Protein AF-A0A149VAK7-F1 (afdb_monomer)

pLDDT: mean 86.39, std 13.58, range [47.31, 98.69]

Organism: NCBI:txid178900

Nearest PDB structures (foldseek):
  6x1l-assembly1_A-2  TM=8.586E-01  e=6.760E-20  Klebsiella pneumoniae subsp. pneumoniae NTUH-K2044
  5ax7-assembly1_A  TM=7.175E-01  e=2.237E-10  Schizosaccharomyces pombe 972h-
  5ax7-assembly1_B  TM=7.215E-01  e=1.277E-09  Schizosaccharomyces pomb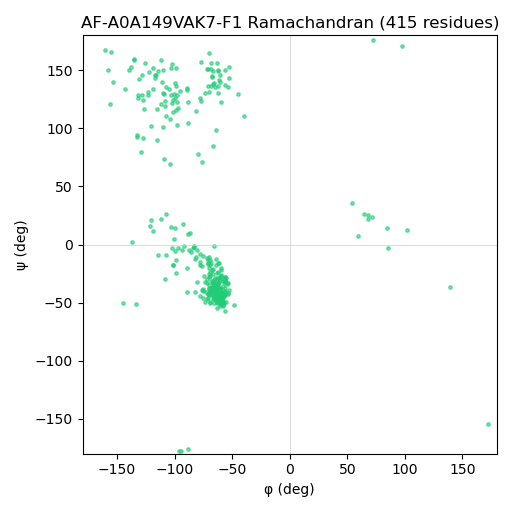e 972h-

InterPro domains:
  IPR007345 Polysaccharide pyruvyl transferase [PF04230] (42-247)

Mean predicted aligned error: 14.19 Å

Sequence (417 aa):
MDENYKNIRRAVRAEIRENSSLIESLKRFADNDAVFYPGYGNLGDGLIALGTLDLFADLGWDPKRIQGRHKEAFSGYTHIVMGGSGGWVKGMWETYLEQTIAFLQNGGQLLILPTSFSGFGSEFVPYADQVTIFCREQRSYDELLRQGMPESQIFVCPDMAFYTKEEHFSDLEIDGQYPVLQIFRLDEEGGRKTPPRDSVDLPLLFNDIQWSTVEQCVKPLRAVAGLMSQFECVETDRLHMAALAALIGRTVKLEPSSYFKIKAIFDYTLHRFPTVTFEDRTSDYTLAEQGGRAEVQLLRDTVKRINLDRQAEWEQRTTVLRQNDALLSRLEKLQSKLTEISEEKKKAVKKQTDFTNHINHLEREISRKDREFDQVRQELEKIQSSRLHRVGEKYYSIFRLPVFGFVLRMVRKVVVR

Foldseek 3Di:
DDCQLVVLLVVLLVQQLVVCLNLVVVVVLQVQLEAEELDFWFLLSLLLLQLVVLSCVVVVHDHHYQDDLDLCSLPPDQEYEYTEEQAAAPLFHCSCVNSVLVCLVVNHAYEYPAYAHYPDQLSCQVSLVRAAYEHQFDVRQVVNVVSPRDPSRYYYGHRSSSSHDCVLCVVLLDAAPAAEAEAFDPDQQTLDPDPDPRYHPLRVVGTRDRSRDNVSSSVSLNVLSNVLSNYQEYEYQDQSSLSSCSSSPHQYEYEGTLDCVNVRSCVVRVVSRVSYDYDDDDRPDDPVVNVVSSVVSSVVVVVVVVVVVVVVVVVVVVVVVVVVVVVVVVVVVVVVVVVVVVVVVVVVVVVVVVVVVVVVVVVVVVVVVVVVVVVVVVVVVVVCPDPVVVVVVVVVVLLVPPPRVVVVVVVVVVPPD

Structure (mmCIF, N/CA/C/O backbone):
data_AF-A0A149VAK7-F1
#
_entry.id   AF-A0A149VAK7-F1
#
loop_
_atom_site.group_PDB
_atom_site.id
_atom_site.type_symbol
_atom_site.label_atom_id
_atom_site.label_alt_id
_atom_site.label_comp_id
_atom_site.label_asym_id
_atom_site.label_entity_id
_atom_site.label_seq_id
_atom_site.pdbx_PDB_ins_code
_atom_site.Cartn_x
_atom_site.Cartn_y
_atom_site.Cartn_z
_atom_site.occupancy
_atom_site.B_iso_or_equiv
_atom_site.auth_seq_id
_atom_site.auth_comp_id
_atom_site.auth_asym_id
_atom_site.auth_atom_id
_atom_site.pdbx_PDB_model_num
ATOM 1 N N . MET A 1 1 ? 3.447 0.438 -30.986 1.00 56.28 1 MET A N 1
ATOM 2 C CA . MET A 1 1 ? 3.837 0.050 -29.612 1.00 56.28 1 MET A CA 1
ATOM 3 C C . MET A 1 1 ? 4.342 -1.384 -29.598 1.00 56.28 1 MET A C 1
ATOM 5 O O . MET A 1 1 ? 3.817 -2.204 -30.338 1.00 56.28 1 MET A O 1
ATOM 9 N N . ASP A 1 2 ? 5.401 -1.642 -28.835 1.00 62.75 2 ASP A N 1
ATOM 10 C CA . ASP A 1 2 ? 6.165 -2.897 -28.815 1.00 62.75 2 ASP A CA 1
ATOM 11 C C . ASP A 1 2 ? 5.422 -4.006 -28.036 1.00 62.75 2 ASP A C 1
ATOM 13 O O . ASP A 1 2 ? 5.114 -3.825 -26.864 1.00 62.75 2 ASP A O 1
ATOM 17 N N . GLU A 1 3 ? 5.139 -5.167 -28.639 1.00 77.25 3 GLU A N 1
ATOM 18 C CA . GLU A 1 3 ? 4.525 -6.314 -27.930 1.00 77.25 3 GLU A CA 1
ATOM 19 C C . GLU A 1 3 ? 5.396 -6.844 -26.775 1.00 77.25 3 GLU A C 1
ATOM 21 O O . GLU A 1 3 ? 4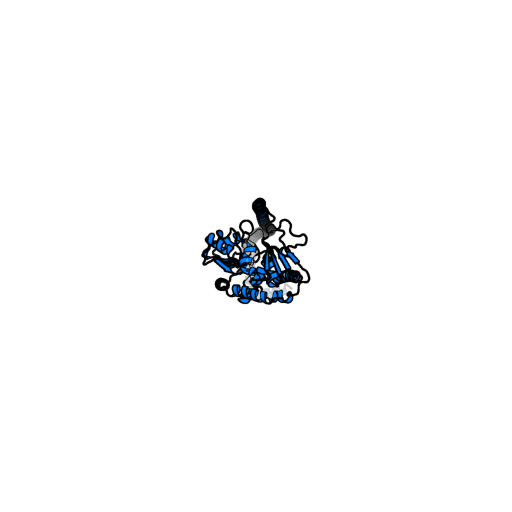.921 -7.557 -25.887 1.00 77.25 3 GLU A O 1
ATOM 26 N N . ASN A 1 4 ? 6.678 -6.474 -26.742 1.00 82.81 4 ASN A N 1
ATOM 27 C CA . ASN A 1 4 ? 7.613 -6.931 -25.727 1.00 82.81 4 ASN A CA 1
ATOM 28 C C . ASN A 1 4 ? 7.209 -6.497 -24.303 1.00 82.81 4 ASN A C 1
ATOM 30 O O . ASN A 1 4 ? 7.169 -7.338 -23.402 1.00 82.81 4 ASN A O 1
ATOM 34 N N . TYR A 1 5 ? 6.813 -5.231 -24.080 1.00 86.50 5 TYR A N 1
ATOM 35 C CA . TYR A 1 5 ? 6.438 -4.781 -22.725 1.00 86.50 5 TYR A CA 1
ATOM 36 C C . TYR A 1 5 ? 5.164 -5.468 -22.215 1.00 86.50 5 TYR A C 1
ATOM 38 O O . TYR A 1 5 ? 5.065 -5.750 -21.020 1.00 86.50 5 TYR A O 1
ATOM 46 N N . LYS A 1 6 ? 4.208 -5.790 -23.100 1.00 90.12 6 LYS A N 1
ATOM 47 C CA . LYS A 1 6 ? 2.985 -6.523 -22.734 1.00 90.12 6 LYS A CA 1
ATOM 48 C C . LYS A 1 6 ? 3.312 -7.934 -22.267 1.00 90.12 6 LYS A C 1
ATOM 50 O O . LYS A 1 6 ? 2.792 -8.381 -21.247 1.00 90.12 6 LYS A O 1
ATOM 55 N N . ASN A 1 7 ? 4.224 -8.616 -22.957 1.00 93.19 7 ASN A N 1
ATOM 56 C CA . ASN A 1 7 ? 4.689 -9.938 -22.538 1.00 93.19 7 ASN A CA 1
ATOM 57 C C . ASN A 1 7 ? 5.371 -9.890 -21.164 1.00 93.19 7 ASN A C 1
ATOM 59 O O . ASN A 1 7 ? 5.085 -10.731 -20.313 1.00 93.19 7 ASN A O 1
ATOM 63 N N . ILE A 1 8 ? 6.204 -8.877 -20.909 1.00 94.56 8 ILE A N 1
ATOM 64 C CA . ILE A 1 8 ? 6.855 -8.686 -19.604 1.00 94.56 8 ILE A CA 1
ATOM 65 C C . ILE A 1 8 ? 5.830 -8.368 -18.515 1.00 94.56 8 ILE A C 1
ATOM 67 O O . ILE A 1 8 ? 5.869 -8.983 -17.452 1.00 94.56 8 ILE A O 1
ATOM 71 N N . ARG A 1 9 ? 4.868 -7.478 -18.786 1.00 94.75 9 ARG A N 1
ATOM 72 C CA . ARG A 1 9 ? 3.759 -7.173 -17.873 1.00 94.75 9 ARG A CA 1
ATOM 73 C C . ARG A 1 9 ? 2.994 -8.440 -17.491 1.00 94.75 9 ARG A C 1
ATOM 75 O O . ARG A 1 9 ? 2.803 -8.694 -16.304 1.00 94.75 9 ARG A O 1
ATOM 82 N N . ARG A 1 10 ? 2.599 -9.258 -18.473 1.00 95.75 10 ARG A N 1
ATOM 83 C CA . ARG A 1 10 ? 1.914 -10.539 -18.229 1.00 95.75 10 ARG A CA 1
ATOM 84 C C . ARG A 1 10 ? 2.782 -11.502 -17.423 1.00 95.75 10 ARG A C 1
ATOM 86 O O . ARG A 1 10 ? 2.260 -12.142 -16.519 1.00 95.75 10 ARG A O 1
ATOM 93 N N . ALA A 1 11 ? 4.085 -11.569 -17.698 1.00 96.94 11 ALA A N 1
ATOM 94 C CA . ALA A 1 11 ? 5.013 -12.430 -16.968 1.00 96.94 11 ALA A CA 1
ATOM 95 C C . ALA A 1 11 ? 5.177 -12.011 -15.497 1.00 96.94 11 ALA A C 1
ATOM 97 O O . ALA A 1 11 ? 5.071 -12.857 -14.617 1.00 96.94 11 ALA A O 1
ATOM 98 N N . VAL A 1 12 ? 5.379 -10.718 -15.208 1.00 97.06 12 VAL A N 1
ATOM 99 C CA . VAL A 1 12 ? 5.471 -10.209 -13.821 1.00 97.06 12 VAL A CA 1
ATOM 100 C C . VAL A 1 12 ? 4.149 -10.424 -13.083 1.00 97.06 12 VAL A C 1
ATOM 102 O O . VAL A 1 12 ? 4.125 -10.829 -11.923 1.00 97.06 12 VAL A O 1
ATOM 105 N N . ARG A 1 13 ? 3.022 -10.202 -13.761 1.00 97.19 13 ARG A N 1
ATOM 106 C CA . ARG A 1 13 ? 1.702 -10.454 -13.187 1.00 97.19 13 ARG A CA 1
ATOM 107 C C . ARG A 1 13 ? 1.472 -11.940 -12.887 1.00 97.19 13 ARG A C 1
ATOM 109 O O . ARG A 1 13 ? 0.905 -12.262 -11.843 1.00 97.19 13 ARG A O 1
ATOM 116 N N . ALA A 1 14 ? 1.887 -12.830 -13.788 1.00 97.56 14 ALA A N 1
ATOM 117 C CA . ALA A 1 14 ? 1.828 -14.274 -13.582 1.00 97.56 14 ALA A CA 1
ATOM 118 C C . ALA A 1 14 ? 2.705 -14.695 -12.398 1.00 97.56 14 ALA A C 1
ATOM 120 O O . ALA A 1 14 ? 2.234 -15.430 -11.544 1.00 97.56 14 ALA A O 1
ATOM 121 N N . GLU A 1 15 ? 3.910 -14.137 -12.267 1.00 97.62 15 GLU A N 1
ATOM 122 C CA . GLU A 1 15 ? 4.807 -14.388 -11.132 1.00 97.62 15 GLU A CA 1
ATOM 123 C C . GLU A 1 15 ? 4.157 -14.049 -9.781 1.00 97.62 15 GLU A C 1
ATOM 125 O O . GLU A 1 15 ? 4.228 -14.844 -8.848 1.00 97.62 15 GLU A O 1
ATOM 130 N N . ILE A 1 16 ? 3.448 -12.918 -9.682 1.00 98.19 16 ILE A N 1
ATOM 131 C CA . ILE A 1 16 ? 2.665 -12.585 -8.479 1.00 98.19 16 ILE A CA 1
ATOM 132 C C . ILE A 1 16 ? 1.509 -13.583 -8.288 1.00 98.19 16 ILE A C 1
ATOM 134 O O . ILE A 1 16 ? 1.261 -14.037 -7.171 1.00 98.19 16 ILE A O 1
ATOM 138 N N . ARG A 1 17 ? 0.783 -13.937 -9.362 1.00 97.44 17 ARG A N 1
ATOM 139 C CA . ARG A 1 17 ? -0.368 -14.860 -9.296 1.00 97.44 17 ARG A CA 1
ATOM 140 C C . ARG A 1 17 ? 0.031 -16.283 -8.903 1.00 97.44 17 ARG A C 1
ATOM 142 O O . ARG A 1 17 ? -0.765 -16.983 -8.286 1.00 97.44 17 ARG A O 1
ATOM 149 N N . GLU A 1 18 ? 1.211 -16.718 -9.310 1.00 96.69 18 GLU A N 1
ATOM 150 C CA . GLU A 1 18 ? 1.716 -18.080 -9.140 1.00 96.69 18 GLU A CA 1
ATOM 151 C C . GLU A 1 18 ? 2.619 -18.213 -7.906 1.00 96.69 18 GLU A C 1
ATOM 153 O O . GLU A 1 18 ? 3.031 -19.321 -7.568 1.00 96.69 18 GLU A O 1
ATOM 158 N N . ASN A 1 19 ? 2.885 -17.114 -7.189 1.00 97.81 19 ASN A N 1
ATOM 159 C CA . ASN A 1 19 ? 3.613 -17.131 -5.925 1.00 97.81 19 ASN A CA 1
ATOM 160 C C . ASN A 1 19 ? 2.819 -17.913 -4.863 1.00 97.81 19 ASN A C 1
ATOM 162 O O . ASN A 1 19 ? 1.889 -17.388 -4.244 1.00 97.81 19 ASN A O 1
ATOM 166 N N . SER A 1 20 ? 3.184 -19.180 -4.653 1.00 97.25 20 SER A N 1
ATOM 167 C CA . SER A 1 20 ? 2.460 -20.094 -3.763 1.00 97.25 20 SER A CA 1
ATOM 168 C C . SER A 1 20 ? 2.367 -19.551 -2.341 1.00 97.25 20 SER A C 1
ATOM 170 O O . SER A 1 20 ? 1.273 -19.527 -1.783 1.00 97.25 20 SER A O 1
ATOM 172 N N . SER A 1 21 ? 3.463 -19.018 -1.792 1.00 98.00 21 SER A N 1
ATOM 173 C CA . SER A 1 21 ? 3.487 -18.441 -0.445 1.00 98.00 21 SER A CA 1
ATOM 174 C C . SER A 1 21 ? 2.484 -17.298 -0.294 1.00 98.00 21 SER A C 1
ATOM 176 O O . SER A 1 21 ? 1.767 -17.237 0.708 1.00 98.00 21 SER A O 1
ATOM 178 N N . LEU A 1 22 ? 2.402 -16.397 -1.282 1.00 98.44 22 LEU A N 1
ATOM 179 C CA . LEU A 1 22 ? 1.459 -15.278 -1.268 1.00 98.44 22 LEU A CA 1
ATOM 180 C C . LEU A 1 22 ? 0.016 -15.772 -1.353 1.00 98.44 22 LEU A C 1
ATOM 182 O O . LEU A 1 22 ? -0.820 -15.382 -0.537 1.00 98.44 22 LEU A O 1
ATOM 186 N N . ILE A 1 23 ? -0.282 -16.635 -2.325 1.00 98.44 23 ILE A N 1
ATOM 187 C CA . ILE A 1 23 ? -1.647 -17.108 -2.568 1.00 98.44 23 ILE A CA 1
ATOM 188 C C . ILE A 1 23 ? -2.157 -17.973 -1.412 1.00 98.44 23 ILE A C 1
ATOM 190 O O . ILE A 1 23 ? -3.309 -17.825 -1.006 1.00 98.44 23 ILE A O 1
ATOM 194 N N . GLU A 1 24 ? -1.326 -18.852 -0.856 1.00 98.19 24 GLU A N 1
ATOM 195 C CA . GLU A 1 24 ? -1.679 -19.665 0.311 1.00 98.19 24 GLU A CA 1
ATOM 196 C C . GLU A 1 24 ? -1.884 -18.801 1.556 1.00 98.19 24 GLU A C 1
ATOM 198 O O . GLU A 1 24 ? -2.867 -18.992 2.272 1.00 98.19 24 GLU A O 1
ATOM 203 N N . SER A 1 25 ? -1.029 -17.795 1.777 1.00 98.38 25 SER A N 1
ATOM 204 C CA . SER A 1 25 ? -1.203 -16.845 2.881 1.00 98.38 25 SER A CA 1
ATOM 205 C C . SER A 1 25 ? -2.507 -16.064 2.750 1.00 98.38 25 SER A C 1
ATOM 207 O O . SER A 1 25 ? -3.255 -15.959 3.719 1.00 98.38 25 SER A O 1
ATOM 209 N N . LEU A 1 26 ? -2.820 -15.560 1.554 1.00 98.56 26 LEU A N 1
ATOM 210 C CA . LEU A 1 26 ? -4.066 -14.842 1.291 1.00 98.56 26 LEU A CA 1
ATOM 211 C C . LEU A 1 26 ? -5.297 -15.724 1.508 1.00 98.56 26 LEU A C 1
ATOM 213 O O . LEU A 1 26 ? -6.233 -15.285 2.168 1.00 98.56 26 LEU A O 1
ATOM 217 N N . LYS A 1 27 ? -5.286 -16.969 1.016 1.00 98.25 27 LYS A N 1
ATOM 218 C CA . LYS A 1 27 ? -6.373 -17.934 1.253 1.00 98.25 27 LYS A CA 1
ATOM 219 C C . LYS A 1 27 ? -6.549 -18.225 2.739 1.00 98.25 27 LYS A C 1
ATOM 221 O O . LYS A 1 27 ? -7.653 -18.097 3.246 1.00 98.25 27 LYS A O 1
ATOM 226 N N . ARG A 1 28 ? -5.456 -18.506 3.457 1.00 98.12 28 ARG A N 1
ATOM 227 C CA . ARG A 1 28 ? -5.483 -18.730 4.909 1.00 98.12 28 ARG A CA 1
ATOM 228 C C . ARG A 1 28 ? -6.089 -17.542 5.654 1.00 98.12 28 ARG A C 1
ATOM 230 O O . ARG A 1 28 ? -6.880 -17.739 6.567 1.00 98.12 28 ARG A O 1
ATOM 237 N N . PHE A 1 29 ? -5.722 -16.315 5.290 1.00 98.56 29 PHE A N 1
ATOM 238 C CA . PHE A 1 29 ? -6.286 -15.113 5.908 1.00 98.56 29 PHE A CA 1
ATOM 239 C C . PHE A 1 29 ? -7.763 -14.922 5.533 1.00 98.56 29 PHE A C 1
ATOM 241 O O . PHE A 1 29 ? -8.570 -14.602 6.403 1.00 98.56 29 PHE A O 1
ATOM 248 N N . ALA A 1 30 ? -8.140 -15.178 4.279 1.00 98.06 30 ALA A N 1
ATOM 249 C CA . ALA A 1 30 ? -9.533 -15.142 3.838 1.00 98.06 30 ALA A CA 1
ATOM 250 C C . ALA A 1 30 ? -10.409 -16.158 4.596 1.00 98.06 30 ALA A C 1
ATOM 252 O O . ALA A 1 30 ? -11.479 -15.788 5.071 1.00 98.06 30 ALA A O 1
ATOM 253 N N . ASP A 1 31 ? -9.922 -17.387 4.789 1.00 98.00 31 ASP A N 1
ATOM 254 C CA . ASP A 1 31 ? -10.600 -18.454 5.543 1.00 98.00 31 ASP A CA 1
ATOM 255 C C . ASP A 1 31 ? -10.784 -18.112 7.035 1.00 98.00 31 ASP A C 1
ATOM 257 O O . ASP A 1 31 ? -11.604 -18.724 7.718 1.00 98.00 31 ASP A O 1
ATOM 261 N N . ASN A 1 32 ? -10.032 -17.132 7.547 1.00 97.88 32 ASN A N 1
ATOM 262 C CA . ASN A 1 32 ? -10.102 -16.642 8.925 1.00 97.88 32 ASN A CA 1
ATOM 263 C C . ASN A 1 32 ? -10.759 -15.251 9.034 1.00 97.88 32 ASN A C 1
ATOM 265 O O . ASN A 1 32 ? -10.475 -14.503 9.972 1.00 97.88 32 ASN A O 1
ATOM 269 N N . ASP A 1 33 ? -11.625 -14.893 8.078 1.00 96.81 33 ASP A N 1
ATOM 270 C CA . ASP A 1 33 ? -12.374 -13.628 8.053 1.00 96.81 33 ASP A CA 1
ATOM 271 C C . ASP A 1 33 ? -11.478 -12.379 8.176 1.00 96.81 33 ASP A C 1
ATOM 273 O O . ASP A 1 33 ? -11.850 -11.370 8.789 1.00 96.81 33 ASP A O 1
ATOM 277 N N . ALA A 1 34 ? -10.277 -12.429 7.590 1.00 98.38 34 ALA A N 1
ATOM 278 C CA . ALA A 1 34 ? -9.356 -11.305 7.648 1.00 98.38 34 ALA A CA 1
ATOM 279 C C . ALA A 1 34 ? -9.940 -10.040 7.014 1.00 98.38 34 ALA A C 1
ATOM 281 O O . ALA A 1 34 ? -10.644 -10.061 5.999 1.00 98.38 34 ALA A O 1
ATOM 282 N N . VAL A 1 35 ? -9.566 -8.905 7.595 1.00 98.06 35 VAL A N 1
ATOM 283 C CA . VAL A 1 35 ? -9.882 -7.580 7.063 1.00 98.06 35 VAL A CA 1
ATOM 284 C C . VAL A 1 35 ? -8.671 -6.971 6.370 1.00 98.06 35 VAL A C 1
ATOM 286 O O . VAL A 1 35 ? -7.526 -7.305 6.667 1.00 98.06 35 VAL A O 1
ATOM 289 N N . PHE A 1 36 ? -8.922 -6.061 5.436 1.00 98.00 36 PHE A N 1
ATOM 290 C CA . PHE A 1 36 ? -7.884 -5.398 4.661 1.00 98.00 36 PHE A CA 1
ATOM 291 C C . PHE A 1 36 ? -7.632 -3.974 5.162 1.00 98.00 36 PHE A C 1
ATOM 293 O O . PHE A 1 36 ? -8.558 -3.166 5.268 1.00 98.00 36 PHE A O 1
ATOM 300 N N . TYR A 1 37 ? -6.369 -3.642 5.419 1.00 96.00 37 TYR A N 1
ATOM 301 C CA . TYR A 1 37 ? -5.914 -2.283 5.687 1.00 96.00 37 TYR A CA 1
ATOM 302 C C . TYR A 1 37 ? -5.058 -1.779 4.514 1.00 96.00 37 TYR A C 1
ATOM 304 O O . TYR A 1 37 ? -3.882 -2.127 4.440 1.00 96.00 37 TYR A O 1
ATOM 312 N N . PRO A 1 38 ? -5.597 -0.950 3.602 1.00 91.75 38 PRO A N 1
ATOM 313 C CA . PRO A 1 38 ? -4.869 -0.498 2.407 1.00 91.75 38 PRO A CA 1
ATOM 314 C C . PRO A 1 38 ? -3.688 0.438 2.695 1.00 91.75 38 PRO A C 1
ATOM 316 O O . PRO A 1 38 ? -2.857 0.646 1.819 1.00 91.75 38 PRO A O 1
ATOM 319 N N . GLY A 1 39 ? -3.612 1.017 3.896 1.00 87.88 39 GLY A N 1
ATOM 320 C CA . GLY A 1 39 ? -2.692 2.112 4.187 1.00 87.88 39 GLY A CA 1
ATOM 321 C C . GLY A 1 39 ? -3.108 3.430 3.527 1.00 87.88 39 GLY A C 1
ATOM 322 O O . GLY A 1 39 ? -4.107 3.523 2.811 1.00 87.88 39 GLY A O 1
ATOM 323 N N . TYR A 1 40 ? -2.343 4.471 3.828 1.00 91.00 40 TYR A N 1
ATOM 324 C CA . TYR A 1 40 ? -2.489 5.813 3.285 1.00 91.00 40 TYR A CA 1
ATOM 325 C C . TYR A 1 40 ? -1.240 6.217 2.524 1.00 91.00 40 TYR A C 1
ATOM 327 O O . TYR A 1 40 ? -0.133 5.808 2.879 1.00 91.00 40 TYR A O 1
ATOM 335 N N . GLY A 1 41 ? -1.411 7.093 1.542 1.00 92.12 41 GLY A N 1
ATOM 336 C CA . GLY A 1 41 ? -0.268 7.683 0.873 1.00 92.12 41 GLY A CA 1
ATOM 337 C C . GLY A 1 41 ? -0.635 8.519 -0.337 1.00 92.12 41 GLY A C 1
ATOM 338 O O . GLY A 1 41 ? -1.731 9.082 -0.416 1.00 92.12 41 GLY A O 1
ATOM 339 N N . ASN A 1 42 ? 0.321 8.617 -1.255 1.00 94.69 42 ASN A N 1
ATOM 340 C CA . ASN A 1 42 ? 0.183 9.392 -2.478 1.00 94.69 42 ASN A CA 1
ATOM 341 C C . ASN A 1 42 ? -0.429 8.552 -3.611 1.00 94.69 42 ASN A C 1
ATOM 343 O O . ASN A 1 42 ? -0.790 7.390 -3.414 1.00 94.69 42 ASN A O 1
ATOM 347 N N . LEU A 1 43 ? -0.544 9.116 -4.816 1.00 96.56 43 LEU A N 1
ATOM 348 C CA . LEU A 1 43 ? -1.094 8.397 -5.970 1.00 96.56 43 LEU A CA 1
ATOM 349 C C . LEU A 1 43 ? -0.362 7.081 -6.290 1.00 96.56 43 LEU A C 1
ATOM 351 O O . LEU A 1 43 ? -0.978 6.141 -6.787 1.00 96.56 43 LEU A O 1
ATOM 355 N N . GLY A 1 44 ? 0.938 6.997 -5.998 1.00 96.38 44 GLY A N 1
ATOM 356 C CA . GLY A 1 44 ? 1.717 5.772 -6.145 1.00 96.38 44 GLY A CA 1
ATOM 357 C C . GLY A 1 44 ? 1.186 4.633 -5.278 1.00 96.38 44 GLY A C 1
ATOM 358 O O . GLY A 1 44 ? 1.009 3.525 -5.776 1.00 96.38 44 GLY A O 1
ATOM 359 N N . ASP A 1 45 ? 0.819 4.922 -4.028 1.00 96.62 45 ASP A N 1
ATOM 360 C CA . ASP A 1 45 ? 0.166 3.956 -3.137 1.00 96.62 45 ASP A CA 1
ATOM 361 C C . ASP A 1 45 ? -1.221 3.550 -3.669 1.00 96.62 45 ASP A C 1
ATOM 363 O O . ASP A 1 45 ? -1.653 2.411 -3.496 1.00 96.62 45 ASP A O 1
ATOM 367 N N . GLY A 1 46 ? -1.886 4.438 -4.415 1.00 97.62 46 GLY A N 1
ATOM 368 C CA . GLY A 1 46 ? -3.116 4.125 -5.145 1.00 97.62 46 GLY A CA 1
ATOM 369 C C . GLY A 1 46 ? -2.920 3.076 -6.238 1.00 97.62 46 GLY A C 1
ATOM 370 O O . GLY A 1 46 ? -3.792 2.228 -6.434 1.00 97.62 46 GLY A O 1
ATOM 371 N N . LEU A 1 47 ? -1.766 3.073 -6.915 1.00 98.31 47 LEU A N 1
ATOM 372 C CA . LEU A 1 47 ? -1.425 2.050 -7.909 1.00 98.31 47 LEU A CA 1
ATOM 373 C C . LEU A 1 47 ? -1.179 0.683 -7.255 1.00 98.31 47 LEU A C 1
ATOM 375 O O . LEU A 1 47 ? -1.659 -0.333 -7.759 1.00 98.31 47 LEU A O 1
ATOM 379 N N . ILE A 1 48 ? -0.489 0.663 -6.109 1.00 98.38 48 ILE A N 1
ATOM 380 C CA . ILE A 1 48 ? -0.288 -0.551 -5.300 1.00 98.38 48 ILE A CA 1
ATOM 381 C C . ILE A 1 48 ? -1.643 -1.112 -4.850 1.00 98.38 48 ILE A C 1
ATOM 383 O O . ILE A 1 48 ? -1.916 -2.308 -4.994 1.00 98.38 48 ILE A O 1
ATOM 387 N N . ALA A 1 49 ? -2.510 -0.242 -4.326 1.00 98.12 49 ALA A N 1
ATOM 388 C CA . ALA A 1 49 ? -3.838 -0.617 -3.868 1.00 98.12 49 ALA A CA 1
ATOM 389 C C . ALA A 1 49 ? -4.705 -1.153 -5.013 1.00 98.12 49 ALA A C 1
ATOM 391 O O . ALA A 1 49 ? -5.368 -2.172 -4.835 1.00 98.12 49 ALA A O 1
ATOM 392 N N . LEU A 1 50 ? -4.663 -0.535 -6.200 1.00 98.50 50 LEU A N 1
ATOM 393 C CA . LEU A 1 50 ? -5.390 -1.025 -7.373 1.00 98.50 50 LEU A CA 1
ATOM 394 C C . LEU A 1 50 ? -4.978 -2.456 -7.736 1.00 98.50 50 LEU A C 1
ATOM 396 O O . LEU A 1 50 ? -5.839 -3.319 -7.875 1.00 98.50 50 LEU A O 1
ATOM 400 N N . GLY A 1 51 ? -3.674 -2.731 -7.819 1.00 98.50 51 GLY A N 1
ATOM 401 C CA . GLY A 1 51 ? -3.197 -4.079 -8.124 1.00 98.50 51 GLY A CA 1
ATOM 402 C C . GLY A 1 51 ? -3.508 -5.093 -7.018 1.00 98.50 51 GLY A C 1
ATOM 403 O O . GLY A 1 51 ? -3.804 -6.251 -7.301 1.00 98.50 51 GLY A O 1
ATOM 404 N N . THR A 1 52 ? -3.541 -4.650 -5.759 1.00 98.69 52 THR A N 1
ATOM 405 C CA . THR A 1 52 ? -3.996 -5.478 -4.630 1.00 98.69 52 THR A CA 1
ATOM 406 C C . THR A 1 52 ? -5.471 -5.858 -4.766 1.00 98.69 52 THR A C 1
ATOM 408 O O . THR A 1 52 ? -5.829 -7.027 -4.630 1.00 98.69 52 THR A O 1
ATOM 411 N N . LEU A 1 53 ? -6.331 -4.885 -5.077 1.00 98.56 53 LEU A N 1
ATOM 412 C CA . LEU A 1 53 ? -7.764 -5.106 -5.269 1.00 98.56 53 LEU A CA 1
ATOM 413 C C . LEU A 1 53 ? -8.045 -5.986 -6.496 1.00 98.56 53 LEU A C 1
ATOM 415 O O . LEU A 1 53 ? -8.924 -6.844 -6.436 1.00 98.56 53 LEU A O 1
ATOM 419 N N . ASP A 1 54 ? -7.269 -5.834 -7.570 1.00 98.56 54 ASP A N 1
ATOM 420 C CA . ASP A 1 54 ? -7.340 -6.713 -8.738 1.00 98.56 54 ASP A CA 1
ATOM 421 C C . ASP A 1 54 ? -6.982 -8.167 -8.382 1.00 98.56 54 ASP A C 1
ATOM 423 O O . ASP A 1 54 ? -7.648 -9.093 -8.852 1.00 98.56 54 ASP A O 1
ATOM 427 N N . LEU A 1 55 ? -5.971 -8.390 -7.529 1.00 98.62 55 LEU A N 1
ATOM 428 C CA . LEU A 1 55 ? -5.617 -9.733 -7.050 1.00 98.62 55 LEU A CA 1
ATOM 429 C C . LEU A 1 55 ? -6.727 -10.340 -6.195 1.00 98.62 55 LEU A C 1
ATOM 431 O O . LEU A 1 55 ? -7.063 -11.510 -6.375 1.00 98.62 55 LEU A O 1
ATOM 435 N N . PHE A 1 56 ? -7.307 -9.557 -5.289 1.00 98.56 56 PHE A N 1
ATOM 436 C CA . PHE A 1 56 ? -8.423 -10.008 -4.458 1.00 98.56 56 PHE A CA 1
ATOM 437 C C . PHE A 1 56 ? -9.625 -10.414 -5.315 1.00 98.56 56 PHE A C 1
ATOM 439 O O . PHE A 1 56 ? -10.156 -11.512 -5.139 1.00 98.56 56 PHE A O 1
ATOM 446 N N . ALA A 1 57 ? -9.978 -9.601 -6.316 1.00 98.06 57 ALA A N 1
ATOM 447 C CA . ALA A 1 57 ? -11.046 -9.918 -7.258 1.00 98.06 57 ALA A CA 1
ATOM 448 C C . ALA A 1 57 ? -10.785 -11.235 -8.015 1.00 98.06 57 ALA A C 1
ATOM 450 O O . ALA A 1 57 ? -11.677 -12.074 -8.115 1.00 98.06 57 ALA A O 1
ATOM 451 N N . ASP A 1 58 ? -9.556 -11.470 -8.483 1.00 97.88 58 ASP A N 1
ATOM 452 C CA . ASP A 1 58 ? -9.177 -12.719 -9.162 1.00 97.88 58 ASP A CA 1
ATOM 453 C C . ASP A 1 58 ? -9.126 -13.945 -8.233 1.00 97.88 58 ASP A C 1
ATOM 455 O O . ASP A 1 58 ? -9.113 -15.092 -8.691 1.00 97.88 58 ASP A O 1
ATOM 459 N N . LEU A 1 59 ? -9.015 -13.730 -6.922 1.00 97.69 59 LEU A N 1
ATOM 460 C CA . LEU A 1 59 ? -9.155 -14.775 -5.906 1.00 97.69 59 LEU A CA 1
ATOM 461 C C . LEU A 1 59 ? -10.615 -15.001 -5.495 1.00 97.69 59 LEU A C 1
ATOM 463 O O . LEU A 1 59 ? -10.881 -15.938 -4.749 1.00 97.69 59 LEU A O 1
ATOM 467 N N . GLY A 1 60 ? -11.551 -14.175 -5.974 1.00 97.69 60 GLY A N 1
ATOM 468 C CA . GLY A 1 60 ? -12.941 -14.198 -5.523 1.00 97.69 60 GLY A CA 1
ATOM 469 C C . GLY A 1 60 ? -13.104 -13.741 -4.070 1.00 97.69 60 GLY A C 1
ATOM 470 O O . GLY A 1 60 ? -14.056 -14.149 -3.411 1.00 97.69 60 GLY A O 1
ATOM 471 N N . TRP A 1 61 ? -12.176 -12.926 -3.561 1.00 97.75 61 TRP A N 1
ATOM 472 C CA . TRP A 1 61 ? -12.171 -12.443 -2.184 1.00 97.75 61 TRP A CA 1
ATOM 473 C C . TRP A 1 61 ? -12.484 -10.943 -2.126 1.00 97.75 61 TRP A C 1
ATOM 475 O O . TRP A 1 61 ? -11.866 -10.148 -2.827 1.00 97.75 61 TRP A O 1
ATOM 485 N N . ASP A 1 62 ? -13.431 -10.545 -1.275 1.00 96.88 62 ASP A N 1
ATOM 486 C CA . ASP A 1 62 ? -13.799 -9.142 -1.047 1.00 96.88 62 ASP A CA 1
ATOM 487 C C . ASP A 1 62 ? -13.788 -8.827 0.463 1.00 96.88 62 ASP A C 1
ATOM 489 O O . ASP A 1 62 ? -14.833 -8.849 1.117 1.00 96.88 62 ASP A O 1
ATOM 493 N N . PRO A 1 63 ? -12.605 -8.598 1.067 1.00 97.31 63 PRO A N 1
ATOM 494 C CA . PRO A 1 63 ? -12.504 -8.365 2.503 1.00 97.31 63 PRO A CA 1
ATOM 495 C C . PRO A 1 63 ? -13.127 -7.033 2.918 1.00 97.31 63 PRO A C 1
ATOM 497 O O . PRO A 1 63 ? -13.078 -6.036 2.190 1.00 97.31 63 PRO A O 1
ATOM 500 N N . LYS A 1 64 ? -13.623 -6.970 4.160 1.00 96.75 64 LYS A N 1
ATOM 501 C CA . LYS A 1 64 ? -13.975 -5.690 4.792 1.00 96.75 64 LYS A CA 1
ATOM 502 C C . LYS A 1 64 ? -12.725 -4.823 4.908 1.00 96.75 64 LYS A C 1
ATOM 504 O O . LYS A 1 64 ? -11.645 -5.322 5.215 1.00 96.75 64 LYS A O 1
ATOM 509 N N . ARG A 1 65 ? -12.878 -3.516 4.689 1.00 95.56 65 ARG A N 1
ATOM 510 C CA . ARG A 1 65 ? -11.770 -2.559 4.759 1.00 95.56 65 ARG A CA 1
ATOM 511 C C . ARG A 1 65 ? -11.786 -1.822 6.084 1.00 95.56 65 ARG A C 1
ATOM 513 O O . ARG A 1 65 ? -12.810 -1.250 6.454 1.00 95.56 65 ARG A O 1
ATOM 520 N N . ILE A 1 66 ? -10.642 -1.791 6.753 1.00 94.25 66 ILE A N 1
ATOM 521 C CA . ILE A 1 66 ? -10.424 -0.924 7.909 1.00 94.25 66 ILE A CA 1
ATOM 522 C C . ILE A 1 66 ? -10.276 0.514 7.404 1.00 94.25 66 ILE A C 1
ATOM 524 O O . ILE A 1 66 ? -9.482 0.779 6.502 1.00 94.25 66 ILE A O 1
ATOM 528 N N . GLN A 1 67 ? -11.020 1.442 8.003 1.00 89.50 67 GLN A N 1
ATOM 529 C CA . GLN A 1 67 ? -10.992 2.867 7.668 1.00 89.50 67 GLN A CA 1
ATOM 530 C C . GLN A 1 67 ? -10.362 3.667 8.814 1.00 89.50 67 GLN A C 1
ATOM 532 O O . GLN A 1 67 ? -10.654 3.407 9.982 1.00 89.50 67 GLN A O 1
ATOM 537 N N . GLY A 1 68 ? -9.541 4.668 8.494 1.00 84.38 68 GLY A N 1
ATOM 538 C CA . GLY A 1 68 ? -8.922 5.545 9.494 1.00 84.38 68 GLY A CA 1
ATOM 539 C C . GLY A 1 68 ? -7.486 5.170 9.886 1.00 84.38 68 GLY A C 1
ATOM 540 O O . GLY A 1 68 ? -6.965 4.117 9.525 1.00 84.38 68 GLY A O 1
ATOM 541 N N . ARG A 1 69 ? -6.841 6.062 10.653 1.00 80.44 69 ARG A N 1
ATOM 542 C CA . ARG A 1 69 ? -5.494 5.883 11.253 1.00 80.44 69 ARG A CA 1
ATOM 543 C C . ARG A 1 69 ? -5.496 5.996 12.776 1.00 80.44 69 ARG A C 1
ATOM 545 O O . ARG A 1 69 ? -4.466 6.264 13.380 1.00 80.44 69 ARG A O 1
ATOM 552 N N . HIS A 1 70 ? -6.670 5.902 13.391 1.00 77.81 70 HIS A N 1
ATOM 553 C CA . HIS A 1 70 ? -6.761 5.960 14.843 1.00 77.81 70 HIS A CA 1
ATOM 554 C C . HIS A 1 70 ? -6.082 4.723 15.441 1.00 77.81 70 HIS A C 1
ATOM 556 O O . HIS A 1 70 ? -6.068 3.657 14.825 1.00 77.81 70 HIS A O 1
ATOM 562 N N . LYS A 1 71 ? -5.513 4.863 16.638 1.00 72.50 71 LYS A N 1
ATOM 563 C CA . LYS A 1 71 ? -4.721 3.817 17.298 1.00 72.50 71 LYS A CA 1
ATOM 564 C C . LYS A 1 71 ? -5.495 2.507 17.462 1.00 72.50 71 LYS A C 1
ATOM 566 O O . LYS A 1 71 ? -4.926 1.424 17.374 1.00 72.50 71 LYS A O 1
ATOM 571 N N . GLU A 1 72 ? -6.805 2.612 17.649 1.00 80.69 72 GLU A N 1
ATOM 572 C CA . GLU A 1 72 ? -7.728 1.499 17.833 1.00 80.69 72 GLU A CA 1
ATOM 573 C C . GLU A 1 72 ? -8.284 0.944 16.512 1.00 80.69 72 GLU A C 1
ATOM 575 O O . GLU A 1 72 ? -9.179 0.105 16.548 1.00 80.69 72 GLU A O 1
ATOM 580 N N . ALA A 1 73 ? -7.775 1.366 15.347 1.00 84.62 73 ALA A N 1
ATOM 581 C CA . ALA A 1 73 ? -8.298 0.935 14.046 1.00 84.62 73 ALA A CA 1
ATOM 582 C C . ALA A 1 73 ? -8.228 -0.586 13.843 1.00 84.62 73 ALA A C 1
ATOM 584 O O . ALA A 1 73 ? -9.017 -1.143 13.081 1.00 84.62 73 ALA A O 1
ATOM 585 N N . PHE A 1 74 ? -7.296 -1.260 14.522 1.00 91.69 74 PHE A N 1
ATOM 586 C CA . PHE A 1 74 ? -7.121 -2.715 14.462 1.00 91.69 74 PHE A CA 1
ATOM 587 C C . PHE A 1 74 ? -7.880 -3.457 15.577 1.00 91.69 74 PHE A C 1
ATOM 589 O O . PHE A 1 74 ? -7.924 -4.687 15.583 1.00 91.69 74 PHE A O 1
ATOM 596 N N . SER A 1 75 ? -8.505 -2.733 16.509 1.00 88.94 75 SER A N 1
ATOM 597 C CA . SER A 1 75 ? -9.226 -3.319 17.637 1.00 88.94 75 SER A CA 1
ATOM 598 C C . SER A 1 75 ? -10.444 -4.120 17.179 1.00 88.94 75 SER A C 1
ATOM 600 O O . SER A 1 75 ? -11.242 -3.663 16.363 1.00 88.94 75 SER A O 1
ATOM 602 N N . GLY A 1 76 ? -10.621 -5.306 17.764 1.00 90.50 76 GLY A N 1
ATOM 603 C CA . GLY A 1 76 ? -11.751 -6.193 17.472 1.00 90.50 76 GLY A CA 1
ATOM 604 C C . GLY A 1 76 ? -11.548 -7.111 16.264 1.00 90.50 76 GLY A C 1
ATOM 605 O O . GLY A 1 76 ? -12.408 -7.953 16.011 1.00 90.50 76 GLY A O 1
ATOM 606 N N . TYR A 1 77 ? -10.422 -6.998 15.557 1.00 95.75 77 TYR A N 1
ATOM 607 C CA . TYR A 1 77 ? -10.034 -7.933 14.502 1.00 95.75 77 TYR A CA 1
ATOM 608 C C . TYR A 1 77 ? -9.032 -8.962 15.024 1.00 95.75 77 TYR A C 1
ATOM 610 O O . TYR A 1 77 ? -8.273 -8.691 15.951 1.00 95.75 77 TYR A O 1
ATOM 618 N N . THR A 1 78 ? -9.028 -10.147 14.415 1.00 97.56 78 THR A N 1
ATOM 619 C CA . THR A 1 78 ? -8.070 -11.223 14.720 1.00 97.56 78 THR A CA 1
ATOM 620 C C . THR A 1 78 ? -7.054 -11.420 13.603 1.00 97.56 78 THR A C 1
ATOM 622 O O . THR A 1 78 ? -5.923 -11.793 13.887 1.00 97.56 78 THR A O 1
ATOM 625 N N . HIS A 1 79 ? -7.429 -11.138 12.352 1.00 98.56 79 HIS A N 1
ATOM 626 C CA . HIS A 1 79 ? -6.578 -11.288 11.175 1.00 98.56 79 HIS A CA 1
ATOM 627 C C . HIS A 1 79 ? -6.634 -10.023 10.318 1.00 98.56 79 HIS A C 1
ATOM 629 O O . HIS A 1 79 ? -7.717 -9.544 9.970 1.00 98.56 79 HIS A O 1
ATOM 635 N N . ILE A 1 80 ? -5.468 -9.485 9.966 1.00 98.25 80 ILE A N 1
ATOM 636 C CA . ILE A 1 80 ? -5.342 -8.288 9.132 1.00 98.25 80 ILE A CA 1
ATOM 637 C C . ILE A 1 80 ? -4.396 -8.570 7.971 1.00 98.25 80 ILE A C 1
ATOM 639 O O . ILE A 1 80 ? -3.261 -9.000 8.165 1.00 98.25 80 ILE A O 1
ATOM 643 N N . VAL A 1 81 ? -4.850 -8.259 6.760 1.00 98.38 81 VAL A N 1
ATOM 644 C CA . VAL A 1 81 ? -3.985 -8.116 5.589 1.00 98.38 81 VAL A CA 1
ATOM 645 C C . VAL A 1 81 ? -3.681 -6.636 5.402 1.00 98.38 81 VAL A C 1
ATOM 647 O O . VAL A 1 81 ? -4.580 -5.827 5.181 1.00 98.38 81 VAL A O 1
ATOM 650 N N . MET A 1 82 ? -2.412 -6.270 5.504 1.00 96.25 82 MET A N 1
ATOM 651 C CA . MET A 1 82 ? -1.927 -4.915 5.303 1.00 96.25 82 MET A CA 1
ATOM 652 C C . MET A 1 82 ? -1.435 -4.730 3.867 1.00 96.25 82 MET A C 1
ATOM 654 O O . MET A 1 82 ? -0.665 -5.543 3.358 1.00 96.25 82 MET A O 1
ATOM 658 N N . GLY A 1 83 ? -1.876 -3.645 3.230 1.00 95.88 83 GLY A N 1
ATOM 659 C CA . GLY A 1 83 ? -1.470 -3.240 1.889 1.00 95.88 83 GLY A CA 1
ATOM 660 C C . GLY A 1 83 ? 0.041 -3.079 1.747 1.00 95.88 83 GLY A C 1
ATOM 661 O O . GLY A 1 83 ? 0.741 -2.737 2.702 1.00 95.88 83 GLY A O 1
ATOM 662 N N . GLY A 1 84 ? 0.533 -3.325 0.531 1.00 93.94 84 GLY A N 1
ATOM 663 C CA . GLY A 1 84 ? 1.931 -3.077 0.196 1.00 93.94 84 GLY A CA 1
ATOM 664 C C . GLY A 1 84 ? 2.264 -1.593 0.332 1.00 93.94 84 GLY A C 1
ATOM 665 O O . GLY A 1 84 ? 1.399 -0.735 0.155 1.00 93.94 84 GLY A O 1
ATOM 666 N N . SER A 1 85 ? 3.513 -1.266 0.654 1.00 86.50 85 SER A N 1
ATOM 667 C CA . SER A 1 85 ? 3.922 0.133 0.785 1.00 86.50 85 SER A CA 1
ATOM 668 C C . SER A 1 85 ? 5.417 0.351 0.562 1.00 86.50 85 SER A C 1
ATOM 670 O O . SER A 1 85 ? 6.245 -0.561 0.603 1.00 86.50 85 SER A O 1
ATOM 672 N N . GLY A 1 86 ? 5.788 1.616 0.374 1.00 77.38 86 GLY A N 1
ATOM 673 C CA . GLY A 1 86 ? 7.155 2.078 0.612 1.00 77.38 86 GLY A CA 1
ATOM 674 C C . GLY A 1 86 ? 7.367 2.630 2.020 1.00 77.38 86 GLY A C 1
ATOM 675 O O . GLY A 1 86 ? 8.309 3.392 2.203 1.00 77.38 86 GLY A O 1
ATOM 676 N N . GLY A 1 87 ? 6.484 2.336 2.976 1.00 71.50 87 GLY A N 1
ATOM 677 C CA . GLY A 1 87 ? 6.292 3.139 4.185 1.00 71.50 87 GLY A CA 1
ATOM 678 C C . GLY A 1 87 ? 6.907 2.596 5.473 1.00 71.50 87 GLY A C 1
ATOM 679 O O . GLY A 1 87 ? 6.524 3.079 6.528 1.00 71.50 87 GLY A O 1
ATOM 680 N N . TRP A 1 88 ? 7.816 1.619 5.427 1.00 83.94 88 TRP A N 1
ATOM 681 C CA . TRP A 1 88 ? 8.476 1.085 6.627 1.00 83.94 88 TRP A CA 1
ATOM 682 C C . TRP A 1 88 ? 9.947 1.498 6.667 1.00 83.94 88 TRP A C 1
ATOM 684 O O . TRP A 1 88 ? 10.847 0.700 6.408 1.00 83.94 88 TRP A O 1
ATOM 694 N N . VAL A 1 89 ? 10.199 2.777 6.968 1.00 79.00 89 VAL A N 1
ATOM 695 C CA . VAL A 1 89 ? 11.558 3.346 7.041 1.00 79.00 89 VAL A CA 1
ATOM 696 C C . VAL A 1 89 ? 11.794 4.040 8.369 1.00 79.00 89 VAL A C 1
ATOM 698 O O . VAL A 1 89 ? 11.137 5.035 8.667 1.00 79.00 89 VAL A O 1
ATOM 701 N N . LYS A 1 90 ? 12.744 3.532 9.156 1.00 76.25 90 LYS A N 1
ATOM 702 C CA . LYS A 1 90 ? 13.029 4.039 10.499 1.00 76.25 90 LYS A CA 1
ATOM 703 C C . LYS A 1 90 ? 13.482 5.484 10.432 1.00 76.25 90 LYS A C 1
ATOM 705 O O . LYS A 1 90 ? 14.343 5.823 9.623 1.00 76.25 90 LYS A O 1
ATOM 710 N N . GLY A 1 91 ? 12.866 6.325 11.255 1.00 66.06 91 GLY A N 1
ATOM 711 C CA . GLY A 1 91 ? 13.100 7.766 11.246 1.00 66.06 91 GLY A CA 1
ATOM 712 C C . GLY A 1 91 ? 12.608 8.494 9.992 1.00 66.06 91 GLY A C 1
ATOM 713 O O . GLY A 1 91 ? 13.152 9.544 9.690 1.00 66.06 91 GLY A O 1
ATOM 714 N N . MET A 1 92 ? 11.650 7.937 9.237 1.00 62.84 92 MET A N 1
ATOM 715 C CA . MET A 1 92 ? 10.989 8.638 8.121 1.00 62.84 92 MET A CA 1
ATOM 716 C C . MET A 1 92 ? 9.507 8.247 8.008 1.00 62.84 92 MET A C 1
ATOM 718 O O . MET A 1 92 ? 8.617 9.095 7.991 1.00 62.84 92 MET A O 1
ATOM 722 N N . TRP A 1 93 ? 9.224 6.945 7.994 1.00 69.62 93 TRP A N 1
ATOM 723 C CA . TRP A 1 93 ? 7.887 6.380 7.844 1.00 69.62 93 TRP A CA 1
ATOM 724 C C . TRP A 1 93 ? 7.665 5.287 8.899 1.00 69.62 93 TRP A C 1
ATOM 726 O O . TRP A 1 93 ? 8.021 4.129 8.701 1.00 69.62 93 TRP A O 1
ATOM 736 N N . GLU A 1 94 ? 7.105 5.682 10.047 1.00 73.62 94 GLU A N 1
ATOM 737 C CA . GLU A 1 94 ? 6.805 4.795 11.194 1.00 73.62 94 GLU A CA 1
ATOM 738 C C . GLU A 1 94 ? 5.300 4.752 11.515 1.00 73.62 94 GLU A C 1
ATOM 740 O O . GLU A 1 94 ? 4.883 4.273 12.566 1.00 73.62 94 GLU A O 1
ATOM 745 N N . THR A 1 95 ? 4.470 5.289 10.615 1.00 68.69 95 THR A N 1
ATOM 746 C CA . THR A 1 95 ? 3.058 5.630 10.856 1.00 68.69 95 THR A CA 1
ATOM 747 C C . THR A 1 95 ? 2.211 4.453 11.335 1.00 68.69 95 THR A C 1
ATOM 749 O O . THR A 1 95 ? 1.239 4.655 12.052 1.00 68.69 95 THR A O 1
ATOM 752 N N . TYR A 1 96 ? 2.578 3.228 10.963 1.00 79.38 96 TYR A N 1
ATOM 753 C CA . TYR A 1 96 ? 1.813 2.027 11.288 1.00 79.38 96 TYR A CA 1
ATOM 754 C C . TYR A 1 96 ? 2.403 1.227 12.448 1.00 79.38 96 TYR A C 1
ATOM 756 O O . TYR A 1 96 ? 1.805 0.229 12.845 1.00 79.38 96 TYR A O 1
ATOM 764 N N . LEU A 1 97 ? 3.551 1.628 13.003 1.00 83.31 97 LEU A N 1
ATOM 765 C CA . LEU A 1 97 ? 4.273 0.812 13.975 1.00 83.31 97 LEU A CA 1
ATOM 766 C C . LEU A 1 97 ? 3.453 0.590 15.247 1.00 83.31 97 LEU A C 1
ATOM 768 O O . LEU A 1 97 ? 3.199 -0.553 15.610 1.00 83.31 97 LEU A O 1
ATOM 772 N N . GLU A 1 98 ? 2.990 1.661 15.894 1.00 84.19 98 GLU A N 1
ATOM 773 C CA . GLU A 1 98 ? 2.307 1.550 17.190 1.00 84.19 98 GLU A CA 1
ATOM 774 C C . GLU A 1 98 ? 1.049 0.680 17.125 1.00 84.19 98 GLU A C 1
ATOM 776 O O . GLU A 1 98 ? 0.893 -0.246 17.917 1.00 84.19 98 GLU A O 1
ATOM 781 N N . GLN A 1 99 ? 0.170 0.945 16.156 1.00 87.56 99 GLN A N 1
ATOM 782 C CA . GLN A 1 99 ? -1.063 0.181 15.946 1.00 87.56 99 GLN A CA 1
ATOM 783 C C . GLN A 1 99 ? -0.787 -1.283 15.573 1.00 87.56 99 GLN A C 1
ATOM 785 O O . GLN A 1 99 ? -1.493 -2.179 16.030 1.00 87.56 99 GLN A O 1
ATOM 790 N N . THR A 1 100 ? 0.265 -1.544 14.790 1.00 90.69 100 THR A N 1
ATOM 791 C CA . THR A 1 100 ? 0.631 -2.906 14.379 1.00 90.69 100 THR A CA 1
ATOM 792 C C . THR A 1 100 ? 1.193 -3.698 15.551 1.00 90.69 100 THR A C 1
ATOM 794 O O . THR A 1 100 ? 0.763 -4.822 15.791 1.00 90.69 100 THR A O 1
ATOM 797 N N . ILE A 1 101 ? 2.098 -3.106 16.332 1.00 91.50 101 ILE A N 1
ATOM 798 C CA . ILE A 1 101 ? 2.648 -3.756 17.524 1.00 91.50 101 ILE A CA 1
ATOM 799 C C . ILE A 1 101 ? 1.553 -3.984 18.568 1.00 91.50 101 ILE A C 1
ATOM 801 O O . ILE A 1 101 ? 1.475 -5.077 19.119 1.00 91.50 101 ILE A O 1
ATOM 805 N N . ALA A 1 102 ? 0.661 -3.015 18.793 1.00 92.06 102 ALA A N 1
ATOM 806 C CA . ALA A 1 102 ? -0.470 -3.192 19.703 1.00 92.06 102 ALA A CA 1
ATOM 807 C C . ALA A 1 102 ? -1.403 -4.335 19.260 1.00 92.06 102 ALA A C 1
ATOM 809 O O . ALA A 1 102 ? -1.892 -5.098 20.090 1.00 92.06 102 ALA A O 1
ATOM 810 N N . PHE A 1 103 ? -1.640 -4.487 17.956 1.00 95.50 103 PHE A N 1
ATOM 811 C CA . PHE A 1 103 ? -2.427 -5.594 17.412 1.00 95.50 103 PHE A CA 1
ATOM 812 C C . PHE A 1 103 ? -1.755 -6.958 17.641 1.00 95.50 103 PHE A C 1
ATOM 814 O O . PHE A 1 103 ? -2.400 -7.877 18.145 1.00 95.50 103 PHE A O 1
ATOM 821 N N . LEU A 1 104 ? -0.452 -7.068 17.367 1.00 95.81 104 LEU A N 1
ATOM 822 C CA . LEU A 1 104 ? 0.329 -8.292 17.596 1.00 95.81 104 LEU A CA 1
ATOM 823 C C . LEU A 1 104 ? 0.430 -8.647 19.093 1.00 95.81 104 LEU A C 1
ATOM 825 O O . LEU A 1 104 ? 0.330 -9.809 19.479 1.00 95.81 104 LEU A O 1
ATOM 829 N N . GLN A 1 105 ? 0.553 -7.649 19.973 1.00 95.12 105 GLN A N 1
ATOM 830 C CA . GLN A 1 105 ? 0.529 -7.847 21.430 1.00 95.12 105 GLN A CA 1
ATOM 831 C C . GLN A 1 105 ? -0.779 -8.461 21.928 1.00 95.12 105 GLN A C 1
ATOM 833 O O . GLN A 1 105 ? -0.779 -9.204 22.907 1.00 95.12 105 GLN A O 1
ATOM 838 N N . ASN A 1 106 ? -1.882 -8.177 21.238 1.00 95.19 106 ASN A N 1
ATOM 839 C CA . ASN A 1 106 ? -3.195 -8.735 21.540 1.00 95.19 106 ASN A CA 1
ATOM 840 C C . ASN A 1 106 ? -3.444 -10.098 20.861 1.00 95.19 106 ASN A C 1
ATOM 842 O O . ASN A 1 106 ? -4.567 -10.598 20.905 1.00 95.19 106 ASN A O 1
ATOM 846 N N . GLY A 1 107 ? -2.419 -10.711 20.255 1.00 96.31 107 GLY A N 1
ATOM 847 C CA . GLY A 1 107 ? -2.505 -12.023 19.605 1.00 96.31 107 GLY A CA 1
ATOM 848 C C . GLY A 1 107 ? -3.020 -11.987 18.163 1.00 96.31 107 GLY A C 1
ATOM 849 O O . GLY A 1 107 ? -3.430 -13.022 17.633 1.00 96.31 107 GLY A O 1
ATOM 850 N N . GLY A 1 108 ? -3.059 -10.804 17.545 1.00 97.88 108 GLY A N 1
ATOM 851 C CA . GLY A 1 108 ? -3.509 -10.627 16.171 1.00 97.88 108 GLY A CA 1
ATOM 852 C C . GLY A 1 108 ? -2.563 -11.261 15.148 1.00 97.88 108 GLY A C 1
ATOM 853 O O . GLY A 1 108 ? -1.351 -11.241 15.312 1.00 97.88 108 GLY A O 1
ATOM 854 N N . GLN A 1 109 ? -3.116 -11.793 14.062 1.00 98.50 109 GLN A N 1
ATOM 855 C CA . GLN A 1 109 ? -2.369 -12.354 12.936 1.00 98.50 109 GLN A CA 1
ATOM 856 C C . GLN A 1 109 ? -2.264 -11.330 11.807 1.00 98.50 109 GLN A C 1
ATOM 858 O O . GLN A 1 109 ? -3.272 -10.762 11.374 1.00 98.50 109 GLN A O 1
ATOM 863 N N . LEU A 1 110 ? -1.054 -11.093 11.309 1.00 98.06 110 LEU A N 1
ATOM 864 C CA . LEU A 1 110 ? -0.764 -10.051 10.331 1.00 98.06 110 LEU A CA 1
ATOM 865 C C . LEU A 1 110 ? -0.112 -10.619 9.070 1.00 98.06 110 LEU A C 1
ATOM 867 O O . LEU A 1 110 ? 0.887 -11.330 9.127 1.00 98.06 110 LEU A O 1
ATOM 871 N N . LEU A 1 111 ? -0.640 -10.234 7.914 1.00 98.44 111 LEU A N 1
ATOM 872 C CA . LEU A 1 111 ? -0.018 -10.458 6.615 1.00 98.44 111 LEU A CA 1
ATOM 873 C C . LEU A 1 111 ? 0.340 -9.106 6.004 1.00 98.44 111 LEU A C 1
ATOM 875 O O . LEU A 1 111 ? -0.552 -8.312 5.716 1.00 98.44 111 LEU A O 1
ATOM 879 N N . ILE A 1 112 ? 1.626 -8.842 5.786 1.00 97.50 112 ILE A N 1
ATOM 880 C CA . ILE A 1 112 ? 2.106 -7.627 5.120 1.00 97.50 112 ILE A CA 1
ATOM 881 C C . ILE A 1 112 ? 2.388 -7.952 3.653 1.00 97.50 112 ILE A C 1
ATOM 883 O O . ILE A 1 112 ? 3.270 -8.752 3.346 1.00 97.50 112 ILE A O 1
ATOM 887 N N . LEU A 1 113 ? 1.634 -7.328 2.748 1.00 98.38 113 LEU A N 1
ATOM 888 C CA . LEU A 1 113 ? 1.805 -7.465 1.299 1.00 98.38 113 LEU A CA 1
ATOM 889 C C . LEU A 1 113 ? 3.103 -6.789 0.801 1.00 98.38 113 LEU A C 1
ATOM 891 O O . LEU A 1 113 ? 3.669 -5.978 1.540 1.00 98.38 113 LEU A O 1
ATOM 895 N N . PRO A 1 114 ? 3.573 -7.082 -0.435 1.00 98.06 114 PRO A N 1
ATOM 896 C CA . PRO A 1 114 ? 4.874 -6.649 -0.960 1.00 98.06 114 PRO A CA 1
ATOM 897 C C . PRO A 1 114 ? 5.275 -5.209 -0.593 1.00 98.06 114 PRO A C 1
ATOM 899 O O . PRO A 1 114 ? 4.682 -4.237 -1.062 1.00 98.06 114 PRO A O 1
ATOM 902 N N . THR A 1 115 ? 6.290 -5.082 0.266 1.00 95.38 115 THR A N 1
ATOM 903 C CA . THR A 1 115 ? 6.681 -3.838 0.949 1.00 95.38 115 THR A CA 1
ATOM 904 C C . THR A 1 115 ? 8.202 -3.675 1.016 1.00 95.38 115 THR A C 1
ATOM 906 O O . THR A 1 115 ? 8.934 -4.662 1.015 1.00 95.38 115 THR A O 1
ATOM 909 N N . SER A 1 116 ? 8.699 -2.432 1.023 1.00 93.12 116 SER A N 1
ATOM 910 C CA . SER A 1 116 ? 10.121 -2.157 1.294 1.00 93.12 116 SER A CA 1
ATOM 911 C C . SER A 1 116 ? 10.355 -1.742 2.747 1.00 93.12 116 SER A C 1
ATOM 913 O O . SER A 1 116 ? 9.653 -0.863 3.251 1.00 93.12 116 SER A O 1
ATOM 915 N N . PHE A 1 117 ? 11.402 -2.298 3.354 1.00 90.81 117 PHE A N 1
ATOM 916 C CA . PHE A 1 117 ? 11.840 -2.084 4.730 1.00 90.81 117 PHE A CA 1
ATOM 917 C C . PHE A 1 117 ? 13.204 -1.391 4.789 1.00 90.81 117 PHE A C 1
ATOM 919 O O . PHE A 1 117 ? 14.035 -1.538 3.898 1.00 90.81 117 PHE A O 1
ATOM 926 N N . SER A 1 118 ? 13.411 -0.600 5.841 1.00 85.94 118 SER A N 1
ATOM 927 C CA . SER A 1 118 ? 14.666 0.097 6.123 1.00 85.94 118 SER A CA 1
ATOM 928 C C . SER A 1 118 ? 14.802 0.423 7.596 1.00 85.94 118 SER A C 1
ATOM 930 O O . SER A 1 118 ? 14.011 1.202 8.127 1.00 85.94 118 SER A O 1
ATOM 932 N N . GLY A 1 119 ? 15.841 -0.073 8.246 1.00 80.50 119 GLY A N 1
ATOM 933 C CA . GLY A 1 119 ? 16.070 0.090 9.677 1.00 80.50 119 GLY A CA 1
ATOM 934 C C . GLY A 1 119 ? 14.946 -0.479 10.549 1.00 80.50 119 GLY A C 1
ATOM 935 O O . GLY A 1 119 ? 14.965 -0.256 11.752 1.00 80.50 119 GLY A O 1
ATOM 936 N N . PHE A 1 120 ? 13.979 -1.183 9.955 1.00 79.38 120 PHE A N 1
ATOM 937 C CA . PHE A 1 120 ? 12.775 -1.725 10.580 1.00 79.38 120 PHE A CA 1
ATOM 938 C C . PHE A 1 120 ? 12.706 -3.233 10.389 1.00 79.38 120 PHE A C 1
ATOM 940 O O . PHE A 1 120 ? 13.142 -3.725 9.347 1.00 79.38 120 PHE A O 1
ATOM 947 N N . GLY A 1 121 ? 12.116 -3.934 11.360 1.00 78.50 121 GLY A N 1
ATOM 948 C CA . GLY A 1 121 ? 11.950 -5.391 11.321 1.00 78.50 121 GLY A CA 1
ATOM 949 C C . GLY A 1 121 ? 12.209 -6.059 12.667 1.00 78.50 121 GLY A C 1
ATOM 950 O O . GLY A 1 121 ? 11.483 -6.966 13.058 1.00 78.50 121 GLY A O 1
ATOM 951 N N . SER A 1 122 ? 13.178 -5.547 13.424 1.00 87.00 122 SER A N 1
ATOM 952 C CA . SER A 1 122 ? 13.525 -6.004 14.775 1.00 87.00 122 SER A CA 1
ATOM 953 C C . SER A 1 122 ? 12.342 -5.943 15.747 1.00 87.00 122 SER A C 1
ATOM 955 O O . SER A 1 122 ? 12.220 -6.763 16.652 1.00 87.00 122 SER A O 1
ATOM 957 N N . GLU A 1 123 ? 11.432 -5.000 15.516 1.00 89.50 123 GLU A N 1
ATOM 958 C CA . GLU A 1 123 ? 10.199 -4.795 16.261 1.00 89.50 123 GLU A CA 1
ATOM 959 C C . GLU A 1 123 ? 9.184 -5.933 16.030 1.00 89.50 123 GLU A C 1
ATOM 961 O O . GLU A 1 123 ? 8.337 -6.180 16.888 1.00 89.50 123 GLU A O 1
ATOM 966 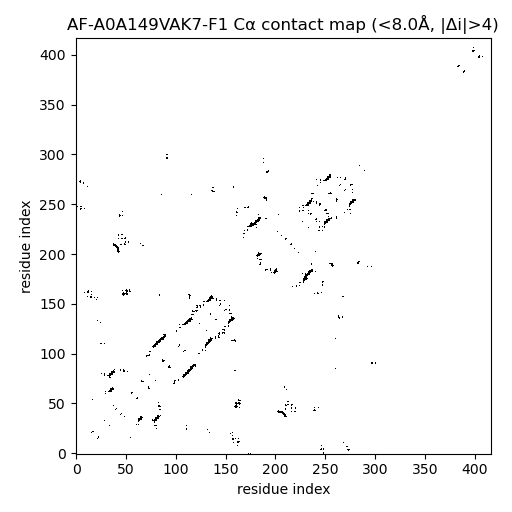N N . PHE A 1 124 ? 9.285 -6.652 14.905 1.00 92.75 124 PHE A N 1
ATOM 967 C CA . PHE A 1 124 ? 8.420 -7.786 14.567 1.00 92.75 124 PHE A CA 1
ATOM 968 C C . PHE A 1 124 ? 8.943 -9.129 15.077 1.00 92.75 124 PHE A C 1
ATOM 970 O O . PHE A 1 124 ? 8.150 -10.050 15.250 1.00 92.75 124 PHE A O 1
ATOM 977 N N . VAL A 1 125 ? 10.241 -9.241 15.377 1.00 94.69 125 VAL A N 1
ATOM 978 C CA . VAL A 1 125 ? 10.879 -10.496 15.816 1.00 94.69 125 VAL A CA 1
ATOM 979 C C . VAL A 1 125 ? 10.182 -11.141 17.024 1.00 94.69 125 VAL A C 1
ATOM 981 O O . VAL A 1 125 ? 9.945 -12.349 16.976 1.00 94.69 125 VAL A O 1
ATOM 984 N N . PRO A 1 126 ? 9.761 -10.401 18.075 1.00 96.62 126 PRO A N 1
ATOM 985 C CA . PRO A 1 126 ? 9.026 -10.993 19.200 1.00 96.62 126 PRO A CA 1
ATOM 986 C C . PRO A 1 126 ? 7.669 -11.612 18.826 1.00 96.62 126 PRO A C 1
ATOM 988 O O . PRO A 1 126 ? 7.104 -12.364 19.615 1.00 96.62 126 PRO A O 1
ATOM 991 N N . TYR A 1 127 ? 7.144 -11.288 17.644 1.00 96.94 127 TYR A N 1
ATOM 992 C CA . TYR A 1 127 ? 5.848 -11.732 17.134 1.00 96.94 127 TYR A CA 1
ATOM 993 C C . TYR A 1 127 ? 5.993 -12.504 15.819 1.00 96.94 127 TYR A C 1
ATOM 995 O O . TYR A 1 127 ? 5.029 -12.587 15.064 1.00 96.94 127 TYR A O 1
ATOM 1003 N N . ALA A 1 128 ? 7.176 -13.055 15.525 1.00 95.50 128 ALA A N 1
ATOM 1004 C CA . ALA A 1 128 ? 7.469 -13.690 14.240 1.00 95.50 128 ALA A CA 1
ATOM 1005 C C . ALA A 1 128 ? 6.465 -14.793 13.858 1.00 95.50 128 ALA A C 1
ATOM 1007 O O . ALA A 1 128 ? 6.126 -14.931 12.689 1.00 95.50 128 ALA A O 1
ATOM 1008 N N . ASP A 1 129 ? 5.921 -15.528 14.831 1.00 96.44 129 ASP A N 1
ATOM 1009 C CA . ASP A 1 129 ? 4.903 -16.562 14.590 1.00 96.44 129 ASP A CA 1
ATOM 1010 C C . ASP A 1 129 ? 3.529 -16.003 14.180 1.00 96.44 129 ASP A C 1
ATOM 1012 O O . ASP A 1 129 ? 2.671 -16.752 13.719 1.00 96.44 129 ASP A O 1
ATOM 1016 N N . GLN A 1 130 ? 3.311 -14.697 14.352 1.00 98.00 130 GLN A N 1
ATOM 1017 C CA . GLN A 1 130 ? 2.049 -14.002 14.092 1.00 98.00 130 GLN A CA 1
ATOM 1018 C C . GLN A 1 130 ? 2.095 -13.118 12.842 1.00 98.00 130 GLN A C 1
ATOM 1020 O O . GLN A 1 130 ? 1.062 -12.587 12.434 1.00 98.00 130 GLN A O 1
ATOM 1025 N N . VAL A 1 131 ? 3.274 -12.913 12.247 1.00 97.38 131 VAL A N 1
ATOM 1026 C CA . VAL A 1 131 ? 3.457 -11.991 11.124 1.00 97.38 131 VAL A CA 1
ATOM 1027 C C . VAL A 1 131 ? 4.149 -12.664 9.950 1.00 97.38 131 VAL A C 1
ATOM 1029 O O . VAL A 1 131 ? 5.262 -13.164 10.063 1.00 97.38 131 VAL A O 1
ATOM 1032 N N . THR A 1 132 ? 3.494 -12.613 8.794 1.00 98.19 132 THR A N 1
ATOM 1033 C CA . THR A 1 132 ? 4.068 -13.018 7.511 1.00 98.19 132 THR A CA 1
ATOM 1034 C C . THR A 1 132 ? 4.302 -11.774 6.656 1.00 98.19 132 THR A C 1
ATOM 1036 O O . THR A 1 132 ? 3.399 -10.951 6.497 1.00 98.19 132 THR A O 1
ATOM 1039 N N . ILE A 1 133 ? 5.505 -11.617 6.102 1.00 97.75 133 ILE A N 1
ATOM 1040 C CA . ILE A 1 133 ? 5.936 -10.404 5.397 1.00 97.75 133 ILE A CA 1
ATOM 1041 C C . ILE A 1 133 ? 6.375 -10.738 3.974 1.00 97.75 133 ILE A C 1
ATOM 1043 O O . ILE A 1 133 ? 7.238 -11.584 3.754 1.00 97.75 133 ILE A O 1
ATOM 1047 N N . PHE A 1 134 ? 5.834 -10.009 3.003 1.00 98.19 134 PHE A N 1
ATOM 1048 C CA . PHE A 1 134 ? 6.313 -10.019 1.628 1.00 98.19 134 PHE A CA 1
ATOM 1049 C C . PHE A 1 134 ? 7.143 -8.763 1.363 1.00 98.19 134 PHE A C 1
ATOM 1051 O O . PHE A 1 134 ? 6.669 -7.634 1.491 1.00 98.19 134 PHE A O 1
ATOM 1058 N N . CYS A 1 135 ? 8.392 -8.961 0.967 1.00 97.56 135 CYS A N 1
ATOM 1059 C CA . CYS A 1 135 ? 9.302 -7.933 0.497 1.00 97.56 135 CYS A CA 1
ATOM 1060 C C . CYS A 1 135 ? 9.148 -7.764 -1.011 1.00 97.56 135 CYS A C 1
ATOM 1062 O O . CYS A 1 135 ? 9.134 -8.747 -1.751 1.00 97.56 135 CYS A O 1
ATOM 1064 N N . ARG A 1 136 ? 9.084 -6.518 -1.484 1.00 97.06 136 ARG A N 1
ATOM 1065 C CA . ARG A 1 136 ? 8.996 -6.241 -2.932 1.00 97.06 136 ARG A CA 1
ATOM 1066 C C . ARG A 1 136 ? 10.326 -6.235 -3.681 1.00 97.06 136 ARG A C 1
ATOM 1068 O O . ARG A 1 136 ? 10.347 -6.013 -4.885 1.00 97.06 136 ARG A O 1
ATOM 1075 N N . GLU A 1 137 ? 11.424 -6.453 -2.965 1.00 95.50 137 GLU A N 1
ATOM 1076 C CA . GLU A 1 137 ? 12.769 -6.612 -3.513 1.00 95.50 137 GLU A CA 1
ATOM 1077 C C . GLU A 1 137 ? 13.693 -7.318 -2.503 1.00 95.50 137 GLU A C 1
ATOM 1079 O O . GLU A 1 137 ? 13.348 -7.488 -1.327 1.00 95.50 137 GLU A O 1
ATOM 1084 N N . GLN A 1 138 ? 14.863 -7.745 -2.986 1.00 93.69 138 GLN A N 1
ATOM 1085 C CA . GLN A 1 138 ? 15.814 -8.579 -2.247 1.00 93.69 138 GLN A CA 1
ATOM 1086 C C . GLN A 1 138 ? 16.462 -7.875 -1.046 1.00 93.69 138 GLN A C 1
ATOM 1088 O O . GLN A 1 138 ? 16.679 -8.490 -0.007 1.00 93.69 138 GLN A O 1
ATOM 1093 N N . ARG A 1 139 ? 16.760 -6.579 -1.150 1.00 92.62 139 ARG A N 1
ATOM 1094 C CA . ARG A 1 139 ? 17.453 -5.831 -0.096 1.00 92.62 139 ARG A CA 1
ATOM 1095 C C . ARG A 1 139 ? 16.620 -5.746 1.184 1.00 92.62 139 ARG A C 1
ATOM 1097 O O . ARG A 1 139 ? 17.190 -5.875 2.265 1.00 92.62 139 ARG A O 1
ATOM 1104 N N . SER A 1 140 ? 15.302 -5.574 1.078 1.00 94.31 140 SER A N 1
ATOM 1105 C CA . SER A 1 140 ? 14.398 -5.627 2.237 1.00 94.31 140 SER A CA 1
ATOM 1106 C C . SER A 1 140 ? 14.348 -7.015 2.872 1.00 94.31 140 SER A C 1
ATOM 1108 O O . SER A 1 140 ? 14.348 -7.126 4.094 1.00 94.31 140 SER A O 1
ATOM 1110 N N . TYR A 1 141 ? 14.335 -8.075 2.060 1.00 95.44 141 TYR A N 1
ATOM 1111 C CA . TYR A 1 141 ? 14.396 -9.454 2.552 1.00 95.44 141 TYR A CA 1
ATOM 1112 C C . TYR A 1 141 ? 15.686 -9.706 3.340 1.00 95.44 141 TYR A C 1
ATOM 1114 O O . TYR A 1 141 ? 15.634 -10.126 4.496 1.00 95.44 141 TYR A O 1
ATOM 1122 N N . ASP A 1 142 ? 16.836 -9.354 2.759 1.00 92.00 142 ASP A N 1
ATOM 1123 C CA . ASP A 1 142 ? 18.147 -9.520 3.395 1.00 92.00 142 ASP A CA 1
ATOM 1124 C C . ASP A 1 142 ? 18.269 -8.691 4.681 1.00 92.00 142 ASP A C 1
ATOM 1126 O O . ASP A 1 142 ? 18.982 -9.049 5.621 1.00 92.00 142 ASP A O 1
ATOM 1130 N N . GLU A 1 143 ? 17.610 -7.536 4.729 1.00 92.38 143 GLU A N 1
ATOM 1131 C CA . GLU A 1 143 ? 17.548 -6.708 5.923 1.00 92.38 143 GLU A CA 1
ATOM 1132 C C . GLU A 1 143 ? 16.711 -7.347 7.035 1.00 92.38 143 GLU A C 1
ATOM 1134 O O . GLU A 1 143 ? 17.215 -7.468 8.151 1.00 92.38 143 GLU A O 1
ATOM 1139 N N . LEU A 1 144 ? 15.494 -7.813 6.747 1.00 93.62 144 LEU A N 1
ATOM 1140 C CA . LEU A 1 144 ? 14.658 -8.498 7.739 1.00 93.62 144 LEU A CA 1
ATOM 1141 C C . LEU A 1 144 ? 15.331 -9.769 8.270 1.00 93.62 144 LEU A C 1
ATOM 1143 O O . LEU A 1 144 ? 15.323 -10.006 9.480 1.00 93.62 144 LEU A O 1
ATOM 1147 N N . LEU A 1 145 ? 15.976 -10.539 7.389 1.00 93.88 145 LEU A N 1
ATOM 1148 C CA . LEU A 1 145 ? 16.729 -11.731 7.773 1.00 93.88 145 LEU A CA 1
ATOM 1149 C C . LEU A 1 145 ? 17.873 -11.383 8.735 1.00 93.88 145 LEU A C 1
ATOM 1151 O O . LEU A 1 145 ? 18.008 -11.992 9.795 1.00 93.88 145 LEU A O 1
ATOM 1155 N N . ARG A 1 146 ? 18.664 -10.346 8.419 1.00 93.12 146 ARG A N 1
ATOM 1156 C CA . ARG A 1 146 ? 19.743 -9.863 9.303 1.00 93.12 146 ARG A CA 1
ATOM 1157 C C . ARG A 1 146 ? 19.237 -9.338 10.643 1.00 93.12 146 ARG A C 1
ATOM 1159 O O . ARG A 1 146 ? 19.974 -9.398 11.623 1.00 93.12 146 ARG A O 1
ATOM 1166 N N . GLN A 1 147 ? 18.014 -8.820 10.693 1.00 91.50 147 GLN A N 1
ATOM 1167 C CA . GLN A 1 147 ? 17.388 -8.356 11.930 1.00 91.50 147 GLN A CA 1
ATOM 1168 C C . GLN A 1 147 ? 16.784 -9.491 12.771 1.00 91.50 147 GLN A C 1
ATOM 1170 O O . GLN A 1 147 ? 16.365 -9.237 13.898 1.00 91.50 147 GLN A O 1
ATOM 1175 N N . GLY A 1 148 ? 16.793 -10.732 12.272 1.00 93.00 148 GLY A N 1
ATOM 1176 C CA . GLY A 1 148 ? 16.390 -11.925 13.017 1.00 93.00 148 GLY A CA 1
ATOM 1177 C C . GLY A 1 148 ? 14.992 -12.448 12.692 1.00 93.00 148 GLY A C 1
ATOM 1178 O O . GLY A 1 148 ? 14.492 -13.300 13.425 1.00 93.00 148 GLY A O 1
ATOM 1179 N N . MET A 1 149 ? 14.352 -11.967 11.621 1.00 96.25 149 MET A N 1
ATOM 1180 C CA . MET A 1 149 ? 13.100 -12.565 11.153 1.00 96.25 149 MET A CA 1
ATOM 1181 C C . MET A 1 149 ? 13.348 -13.975 10.587 1.00 96.25 149 MET A C 1
ATOM 1183 O O . MET A 1 149 ? 14.301 -14.157 9.825 1.00 96.25 149 MET A O 1
ATOM 1187 N N . PRO A 1 150 ? 12.503 -14.974 10.904 1.00 95.69 150 PRO A N 1
ATOM 1188 C CA . PRO A 1 150 ? 12.636 -16.318 10.347 1.00 95.69 150 PRO A CA 1
ATOM 1189 C C . PRO A 1 150 ? 12.378 -16.346 8.838 1.00 95.69 150 PRO A C 1
ATOM 1191 O O . PRO A 1 150 ? 11.387 -15.783 8.375 1.00 95.69 150 PRO A O 1
ATOM 1194 N N . GLU A 1 151 ? 13.195 -17.090 8.086 1.00 96.06 151 GLU A N 1
ATOM 1195 C CA . GLU A 1 151 ? 13.020 -17.287 6.633 1.00 96.06 151 GLU A CA 1
ATOM 1196 C C . GLU A 1 151 ? 11.639 -17.848 6.264 1.00 96.06 151 GLU A C 1
ATOM 1198 O O . GLU A 1 151 ? 11.103 -17.536 5.209 1.00 96.06 151 GLU A O 1
ATOM 1203 N N . SER A 1 152 ? 11.014 -18.632 7.148 1.00 96.12 152 SER A N 1
ATOM 1204 C CA . SER A 1 152 ? 9.666 -19.172 6.932 1.00 96.12 152 SER A CA 1
ATOM 1205 C C . SER A 1 152 ? 8.551 -18.124 6.996 1.00 96.12 152 SER A C 1
ATOM 1207 O O . SER A 1 152 ? 7.408 -18.446 6.681 1.00 96.12 152 SER A O 1
ATOM 1209 N N . GLN A 1 153 ? 8.856 -16.901 7.438 1.00 97.00 153 GLN A N 1
ATOM 1210 C CA . GLN A 1 153 ? 7.895 -15.809 7.612 1.00 97.00 153 GLN A CA 1
ATOM 1211 C C . GLN A 1 153 ? 8.140 -14.630 6.672 1.00 97.00 153 GLN A C 1
ATOM 1213 O O . GLN A 1 153 ? 7.304 -13.729 6.604 1.00 97.00 153 GLN A O 1
ATOM 1218 N N . ILE A 1 154 ? 9.262 -14.616 5.953 1.00 97.50 154 ILE A N 1
ATOM 1219 C CA . ILE A 1 154 ? 9.617 -13.545 5.025 1.00 97.50 154 ILE A CA 1
ATOM 1220 C C . ILE A 1 154 ? 9.749 -14.108 3.612 1.00 97.50 154 ILE A C 1
ATOM 1222 O O . ILE A 1 154 ? 10.367 -15.142 3.390 1.00 97.50 154 ILE A O 1
ATOM 1226 N N . PHE A 1 155 ? 9.165 -13.423 2.638 1.00 98.19 155 PHE A N 1
ATOM 1227 C CA . PHE A 1 155 ? 9.140 -13.863 1.245 1.00 98.19 155 PHE A CA 1
ATOM 1228 C C . PHE A 1 155 ? 9.457 -12.697 0.320 1.00 98.19 155 PHE A C 1
ATOM 1230 O O . PHE A 1 155 ? 9.276 -11.543 0.698 1.00 98.19 155 PHE A O 1
ATOM 1237 N N . VAL A 1 156 ? 9.887 -12.980 -0.908 1.00 97.44 156 VAL A N 1
ATOM 1238 C CA . VAL A 1 156 ? 10.029 -11.957 -1.952 1.00 97.44 156 VAL A CA 1
ATOM 1239 C C . VAL A 1 156 ? 8.917 -12.136 -2.983 1.00 97.44 156 VAL A C 1
ATOM 1241 O O . VAL A 1 156 ? 8.592 -13.258 -3.372 1.00 97.44 156 VAL A O 1
ATOM 1244 N N . CYS A 1 157 ? 8.300 -11.035 -3.397 1.00 97.56 157 CYS A N 1
ATOM 1245 C CA . CYS A 1 157 ? 7.270 -11.006 -4.432 1.00 97.56 157 CYS A CA 1
ATOM 1246 C C . CYS A 1 157 ? 7.264 -9.627 -5.098 1.00 97.56 157 CYS A C 1
ATOM 1248 O O . CYS A 1 157 ? 7.360 -8.644 -4.370 1.00 97.56 157 CYS A O 1
ATOM 1250 N N . PRO A 1 158 ? 7.101 -9.502 -6.428 1.00 97.81 158 PRO A N 1
ATOM 1251 C CA . PRO A 1 158 ? 7.027 -8.194 -7.078 1.00 97.81 158 PRO A CA 1
ATOM 1252 C C . PRO A 1 158 ? 5.973 -7.257 -6.463 1.00 97.81 158 PRO A C 1
ATOM 1254 O O . PRO A 1 158 ? 4.974 -7.700 -5.892 1.00 97.81 158 PRO A O 1
ATOM 1257 N N . ASP A 1 159 ? 6.204 -5.945 -6.590 1.00 98.12 159 ASP A N 1
ATOM 1258 C CA . ASP A 1 159 ? 5.296 -4.904 -6.088 1.00 98.12 159 ASP A CA 1
ATOM 1259 C C . ASP A 1 159 ? 3.878 -5.078 -6.665 1.00 98.12 159 ASP A C 1
ATOM 1261 O O . ASP A 1 159 ? 3.700 -5.318 -7.864 1.00 98.12 159 ASP A O 1
ATOM 1265 N N . MET A 1 160 ? 2.856 -4.915 -5.817 1.00 98.31 160 MET A N 1
ATOM 1266 C CA . MET A 1 160 ? 1.460 -5.113 -6.216 1.00 98.31 160 MET A CA 1
ATOM 1267 C C . MET A 1 160 ? 1.013 -4.183 -7.349 1.00 98.31 160 MET A C 1
ATOM 1269 O O . MET A 1 160 ? 0.091 -4.540 -8.076 1.00 98.31 160 MET A O 1
ATOM 1273 N N . ALA A 1 161 ? 1.680 -3.047 -7.578 1.00 98.06 161 ALA A N 1
ATOM 1274 C CA . ALA A 1 161 ? 1.429 -2.180 -8.728 1.00 98.06 161 ALA A CA 1
ATOM 1275 C C . ALA A 1 161 ? 1.496 -2.923 -10.078 1.00 98.06 161 ALA A C 1
ATOM 1277 O O . ALA A 1 161 ? 0.737 -2.610 -11.000 1.00 98.06 161 ALA A O 1
ATOM 1278 N N . PHE A 1 162 ? 2.352 -3.944 -10.195 1.00 98.00 162 PHE A N 1
ATOM 1279 C CA . PHE A 1 162 ? 2.485 -4.741 -11.418 1.00 98.00 162 PHE A CA 1
ATOM 1280 C C . PHE A 1 162 ? 1.366 -5.772 -11.610 1.00 98.00 162 PHE A C 1
ATOM 1282 O O . PHE A 1 162 ? 1.263 -6.361 -12.685 1.00 98.00 162 PHE A O 1
ATOM 1289 N N . TYR A 1 163 ? 0.497 -5.973 -10.613 1.00 98.31 163 TYR A N 1
ATOM 1290 C CA . TYR A 1 163 ? -0.666 -6.853 -10.747 1.00 98.31 163 TYR A CA 1
ATOM 1291 C C . TYR A 1 163 ? -1.869 -6.183 -11.434 1.00 98.31 163 TYR A C 1
ATOM 1293 O O . TYR A 1 163 ? -2.819 -6.860 -11.839 1.00 98.31 163 TYR A O 1
ATOM 1301 N N . THR A 1 164 ? -1.831 -4.857 -11.595 1.00 97.44 164 THR A N 1
ATOM 1302 C CA . THR A 1 164 ? -2.934 -4.074 -12.170 1.00 97.44 164 THR A CA 1
ATOM 1303 C C . THR A 1 164 ? -3.390 -4.603 -13.532 1.00 97.44 164 THR A C 1
ATOM 1305 O O . THR A 1 164 ? -2.576 -4.915 -14.411 1.00 97.44 164 THR A O 1
ATOM 1308 N N . LYS A 1 165 ? -4.708 -4.697 -13.737 1.00 96.38 165 LYS A N 1
ATOM 1309 C CA . LYS A 1 165 ? -5.300 -5.192 -14.990 1.00 96.38 165 LYS A CA 1
ATOM 1310 C C . LYS A 1 165 ? -5.050 -4.238 -16.160 1.00 96.38 165 LYS A C 1
ATOM 1312 O O . LYS A 1 165 ? -5.027 -3.017 -16.004 1.00 96.38 165 LYS A O 1
ATOM 1317 N N . GLU A 1 166 ? -4.840 -4.806 -17.350 1.00 93.44 166 GLU A N 1
ATOM 1318 C CA . GLU A 1 166 ? -4.596 -4.047 -18.592 1.00 93.44 166 GLU A CA 1
ATOM 1319 C C . GLU A 1 166 ? -5.780 -3.139 -18.947 1.00 93.44 166 GLU A C 1
ATOM 1321 O O . GLU A 1 166 ? -5.584 -1.990 -19.341 1.00 93.44 166 GLU A O 1
ATOM 1326 N N . GLU A 1 167 ? -7.001 -3.614 -18.703 1.00 94.56 167 GLU A N 1
ATOM 1327 C CA . GLU A 1 167 ? -8.255 -2.903 -18.977 1.00 94.56 167 GLU A CA 1
ATOM 1328 C C . GLU A 1 167 ? -8.343 -1.516 -18.325 1.00 94.56 167 GLU A C 1
ATOM 1330 O O . GLU A 1 167 ? -8.940 -0.614 -18.909 1.00 94.56 167 GLU A O 1
ATOM 1335 N N . HIS A 1 168 ? -7.678 -1.299 -17.182 1.00 96.19 168 HIS A N 1
ATOM 1336 C CA . HIS A 1 168 ? -7.678 -0.003 -16.493 1.00 96.19 168 HIS A CA 1
ATOM 1337 C C . HIS A 1 168 ? -7.047 1.122 -17.319 1.00 96.19 168 HIS A C 1
ATOM 1339 O O . HIS A 1 168 ? -7.374 2.286 -17.082 1.00 96.19 168 HIS A O 1
ATOM 1345 N N . PHE A 1 169 ? -6.162 0.802 -18.274 1.00 94.88 169 PHE A N 1
ATOM 1346 C CA . PHE A 1 169 ? -5.382 1.784 -19.046 1.00 94.88 169 PHE A CA 1
ATOM 1347 C C . PHE A 1 169 ? -5.290 1.486 -20.553 1.00 94.88 169 PHE A C 1
ATOM 1349 O O . PHE A 1 169 ? -4.610 2.215 -21.267 1.00 94.88 169 PHE A O 1
ATOM 1356 N N . SER A 1 170 ? -5.938 0.423 -21.037 1.00 88.88 170 SER A N 1
ATOM 1357 C CA . SER A 1 170 ? -5.780 -0.084 -22.413 1.00 88.88 170 SER A CA 1
ATOM 1358 C C . SER A 1 170 ? -6.073 0.935 -23.527 1.00 88.88 170 SER A C 1
ATOM 1360 O O . SER A 1 170 ? -5.481 0.863 -24.598 1.00 88.88 170 SER A O 1
ATOM 1362 N N . ASP A 1 171 ? -6.938 1.916 -23.275 1.00 90.31 171 ASP A N 1
ATOM 1363 C CA . ASP A 1 171 ? -7.296 2.991 -24.206 1.00 90.31 171 ASP A CA 1
ATOM 1364 C C . ASP A 1 171 ? -6.306 4.172 -24.214 1.00 90.31 171 ASP A C 1
ATOM 1366 O O . ASP A 1 171 ? -6.472 5.112 -24.987 1.00 90.31 171 ASP A O 1
ATOM 1370 N N . LEU A 1 172 ? -5.272 4.131 -23.368 1.00 90.50 172 LEU A N 1
ATOM 1371 C CA . LEU A 1 172 ? -4.234 5.162 -23.248 1.00 90.50 172 LEU A CA 1
ATOM 1372 C C . LEU A 1 172 ? -2.939 4.781 -23.982 1.00 90.50 172 LEU A C 1
ATOM 1374 O O . LEU A 1 172 ? -1.942 5.498 -23.917 1.00 90.50 172 LEU A O 1
ATOM 1378 N N . GLU A 1 173 ? -2.941 3.660 -24.699 1.00 82.81 173 GLU A N 1
ATOM 1379 C CA . GLU A 1 173 ? -1.856 3.236 -25.581 1.00 82.81 173 GLU A CA 1
ATOM 1380 C C . GLU A 1 173 ? -1.894 4.050 -26.885 1.00 82.81 173 GLU A C 1
ATOM 1382 O O . GLU A 1 173 ? -2.238 3.545 -27.952 1.00 82.81 173 GLU A O 1
ATOM 1387 N N . ILE A 1 174 ? -1.537 5.332 -26.803 1.00 84.88 174 ILE A N 1
ATOM 1388 C CA . ILE A 1 174 ? -1.431 6.243 -27.954 1.00 84.88 174 ILE A CA 1
ATOM 1389 C C . ILE A 1 174 ? 0.023 6.633 -28.229 1.00 84.88 174 ILE A C 1
ATOM 1391 O O . ILE A 1 174 ? 0.868 6.551 -27.338 1.00 84.88 174 ILE A O 1
ATOM 1395 N N . ASP A 1 175 ? 0.341 7.084 -29.437 1.00 85.19 175 ASP A N 1
ATOM 1396 C CA . ASP A 1 175 ? 1.677 7.616 -29.714 1.00 85.19 175 ASP A CA 1
ATOM 1397 C C . ASP A 1 175 ? 1.861 8.965 -29.004 1.00 85.19 175 ASP A C 1
ATOM 1399 O O . ASP A 1 175 ? 0.994 9.842 -29.063 1.00 85.19 175 ASP A O 1
ATOM 1403 N N . GLY A 1 176 ? 2.981 9.106 -28.291 1.00 85.50 176 GLY A N 1
ATOM 1404 C CA . GLY A 1 176 ? 3.322 10.349 -27.606 1.00 85.50 176 GLY A CA 1
ATOM 1405 C C . GLY A 1 176 ? 3.500 11.484 -28.615 1.00 85.50 176 GLY A C 1
ATOM 1406 O O . GLY A 1 176 ? 4.109 11.295 -29.662 1.00 85.50 176 GLY A O 1
ATOM 1407 N N . GLN A 1 177 ? 2.955 12.658 -28.307 1.00 93.12 177 GLN A N 1
ATOM 1408 C CA . GLN A 1 177 ? 3.066 13.864 -29.137 1.00 93.12 177 GLN A CA 1
ATOM 1409 C C . GLN A 1 177 ? 4.113 14.848 -28.607 1.00 93.12 177 GLN A C 1
ATOM 1411 O O . GLN A 1 177 ? 4.541 15.754 -29.321 1.00 93.12 177 GLN A O 1
ATOM 1416 N N . TYR A 1 178 ? 4.506 14.686 -27.344 1.00 94.75 178 TYR A N 1
ATOM 1417 C CA . TYR A 1 178 ? 5.479 15.526 -26.662 1.00 94.75 178 TYR A CA 1
ATOM 1418 C C . TYR A 1 178 ? 6.706 14.700 -26.260 1.00 94.75 178 TYR A C 1
ATOM 1420 O O . TYR A 1 178 ? 6.564 13.539 -25.887 1.00 94.75 178 TYR A O 1
ATOM 1428 N N . PRO A 1 179 ? 7.917 15.275 -26.279 1.00 94.94 179 PRO A N 1
ATOM 1429 C CA . PRO A 1 179 ? 9.135 14.485 -26.119 1.00 94.94 179 PRO A CA 1
ATOM 1430 C C . PRO A 1 179 ? 9.305 13.918 -24.700 1.00 94.94 179 PRO A C 1
ATOM 1432 O O . PRO A 1 179 ? 9.547 12.725 -24.531 1.00 94.94 179 PRO A O 1
ATOM 1435 N N . VAL A 1 180 ? 9.179 14.754 -23.663 1.00 96.31 180 VAL A N 1
ATOM 1436 C CA . VAL A 1 180 ? 9.503 14.363 -22.281 1.00 96.31 180 VAL A CA 1
ATOM 1437 C C . VAL A 1 180 ? 8.529 14.982 -21.284 1.00 96.31 180 VAL A C 1
ATOM 1439 O O . VAL A 1 180 ? 8.269 16.183 -21.334 1.00 96.31 180 VAL A O 1
ATOM 1442 N N . LEU A 1 181 ? 8.040 14.163 -20.351 1.00 96.88 181 LEU A N 1
ATOM 1443 C CA . LEU A 1 181 ? 7.392 14.598 -19.116 1.00 96.88 181 LEU A CA 1
ATOM 1444 C C . LEU A 1 181 ? 8.320 14.322 -17.933 1.00 96.88 181 LEU A C 1
ATOM 1446 O O . LEU A 1 181 ? 8.715 13.180 -17.701 1.00 96.88 181 LEU A O 1
ATOM 1450 N N . GLN A 1 182 ? 8.635 15.359 -17.163 1.00 95.94 182 GLN A N 1
ATOM 1451 C CA . GLN A 1 182 ? 9.513 15.257 -16.000 1.00 95.94 182 GLN A CA 1
ATOM 1452 C C . GLN A 1 182 ? 8.690 15.220 -14.714 1.00 95.94 182 GLN A C 1
ATOM 1454 O O . GLN A 1 182 ? 8.028 16.198 -14.362 1.00 95.94 182 GLN A O 1
ATOM 1459 N N . ILE A 1 183 ? 8.737 14.091 -14.006 1.00 95.25 183 ILE A N 1
ATOM 1460 C CA . ILE A 1 183 ? 8.004 13.871 -12.761 1.00 95.25 183 ILE A CA 1
ATOM 1461 C C . ILE A 1 183 ? 8.995 13.691 -11.620 1.00 95.25 183 ILE A C 1
ATOM 1463 O O . ILE A 1 183 ? 9.410 12.570 -11.332 1.00 95.25 183 ILE A O 1
ATOM 1467 N N . PHE A 1 184 ? 9.378 14.782 -10.966 1.00 92.38 184 PHE A N 1
ATOM 1468 C CA . PHE A 1 184 ? 10.390 14.747 -9.914 1.00 92.38 184 PHE A CA 1
ATOM 1469 C C . PHE A 1 184 ? 9.826 15.143 -8.558 1.00 92.38 184 PHE A C 1
ATOM 1471 O O . PHE A 1 184 ? 8.940 15.991 -8.449 1.00 92.38 184 PHE A O 1
ATOM 1478 N N . ARG A 1 185 ? 10.363 14.516 -7.514 1.00 88.88 185 ARG A N 1
ATOM 1479 C CA . ARG A 1 185 ? 10.011 14.800 -6.128 1.00 88.88 185 ARG A CA 1
ATOM 1480 C C . ARG A 1 185 ? 10.432 16.206 -5.735 1.00 88.88 185 ARG A C 1
ATOM 1482 O O . ARG A 1 185 ? 11.541 16.651 -6.025 1.00 88.88 185 ARG A O 1
ATOM 1489 N N . LEU A 1 186 ? 9.553 16.867 -4.988 1.00 81.81 186 LEU A N 1
ATOM 1490 C CA . LEU A 1 186 ? 9.845 18.153 -4.344 1.00 81.81 186 LEU A CA 1
ATOM 1491 C C . LEU A 1 186 ? 10.205 18.010 -2.855 1.00 81.81 186 LEU A C 1
ATOM 1493 O O . LEU A 1 186 ? 10.549 18.996 -2.203 1.00 81.81 186 LEU A O 1
ATOM 1497 N N . ASP A 1 187 ? 10.098 16.798 -2.308 1.00 77.50 187 ASP A N 1
ATOM 1498 C CA . ASP A 1 187 ? 10.339 16.483 -0.897 1.00 77.50 187 ASP A CA 1
ATOM 1499 C C . ASP A 1 187 ? 11.770 15.960 -0.622 1.00 77.50 187 ASP A C 1
ATOM 1501 O O . ASP A 1 187 ? 12.629 15.903 -1.503 1.00 77.50 187 ASP A O 1
ATOM 1505 N N . GLU A 1 188 ? 12.058 15.604 0.634 1.00 65.75 188 GLU A N 1
ATOM 1506 C CA . GLU A 1 188 ? 13.390 15.163 1.093 1.00 65.75 188 GLU A CA 1
ATOM 1507 C C . GLU A 1 188 ? 13.819 13.794 0.551 1.00 65.75 188 GLU A C 1
ATOM 1509 O O . GLU A 1 188 ? 15.003 13.443 0.604 1.00 65.75 188 GLU A O 1
ATOM 1514 N N . GLU A 1 189 ? 12.883 13.039 -0.020 1.00 73.81 189 GLU A N 1
ATOM 1515 C CA . GLU A 1 189 ? 13.202 11.816 -0.744 1.00 73.81 189 GLU A CA 1
ATOM 1516 C C . GLU A 1 189 ? 13.753 12.107 -2.146 1.00 73.81 189 GLU A C 1
ATOM 1518 O O . GLU A 1 189 ? 14.380 11.234 -2.734 1.00 73.81 189 GLU A O 1
ATOM 1523 N N . GLY A 1 190 ? 13.567 13.313 -2.689 1.00 76.31 190 GLY A N 1
ATOM 1524 C CA . GLY A 1 190 ? 14.058 13.664 -4.019 1.00 76.31 190 GLY A CA 1
ATOM 1525 C C . GLY A 1 190 ? 15.577 13.569 -4.157 1.00 76.31 190 GLY A C 1
ATOM 1526 O O . GLY A 1 190 ? 16.335 13.976 -3.267 1.00 76.31 190 GLY A O 1
ATOM 1527 N N . GLY A 1 191 ? 16.018 13.051 -5.306 1.00 72.44 191 GLY A N 1
ATOM 1528 C CA . GLY A 1 191 ? 17.441 12.947 -5.651 1.00 72.44 191 GLY A CA 1
ATOM 1529 C C . GLY A 1 191 ? 18.072 14.283 -6.070 1.00 72.44 191 GLY A C 1
ATOM 1530 O O . GLY A 1 191 ? 19.294 14.432 -6.037 1.00 72.44 191 GLY A O 1
ATOM 1531 N N . ARG A 1 192 ? 17.247 15.275 -6.437 1.00 76.50 192 ARG A N 1
ATOM 1532 C CA . ARG A 1 192 ? 17.675 16.563 -7.008 1.00 76.50 192 ARG A CA 1
ATOM 1533 C C . ARG A 1 192 ? 17.580 17.710 -5.999 1.00 76.50 192 ARG A C 1
ATOM 1535 O O . ARG A 1 192 ? 16.547 17.899 -5.363 1.00 76.50 192 ARG A O 1
ATOM 1542 N N . LYS A 1 193 ? 18.632 18.542 -5.921 1.00 67.75 193 LYS A N 1
ATOM 1543 C CA . LYS A 1 193 ? 18.617 19.806 -5.143 1.00 67.75 193 LYS A CA 1
ATOM 1544 C C . LYS A 1 193 ? 17.676 20.843 -5.728 1.00 67.75 193 LYS A C 1
ATOM 1546 O O . LYS A 1 193 ? 16.944 21.512 -5.005 1.00 67.75 193 LYS A O 1
ATOM 1551 N N . THR A 1 194 ? 17.733 20.968 -7.043 1.00 73.31 194 THR A N 1
ATOM 1552 C CA . THR A 1 194 ? 16.920 21.879 -7.839 1.00 73.31 194 THR A CA 1
ATOM 1553 C C . THR A 1 194 ? 16.377 21.075 -9.006 1.00 73.31 194 THR A C 1
ATOM 1555 O O . THR A 1 194 ? 17.094 20.885 -9.994 1.00 73.31 194 THR A O 1
ATOM 1558 N N . PRO A 1 195 ? 15.158 20.529 -8.882 1.00 77.81 195 PRO A N 1
ATOM 1559 C CA . PRO A 1 195 ? 14.525 19.852 -9.998 1.00 77.81 195 PRO A CA 1
ATOM 1560 C C . PRO A 1 195 ? 14.279 20.854 -11.146 1.00 77.81 195 PRO A C 1
ATOM 1562 O O . PRO A 1 195 ? 14.239 22.068 -10.905 1.00 77.81 195 PRO A O 1
ATOM 1565 N N . PRO A 1 196 ? 14.165 20.382 -12.401 1.00 82.62 196 PRO A N 1
ATOM 1566 C CA . PRO A 1 196 ? 13.867 21.243 -13.543 1.00 82.62 196 PRO A CA 1
ATOM 1567 C C . PRO A 1 196 ? 12.621 22.098 -13.292 1.00 82.62 196 PRO A C 1
ATOM 1569 O O . PRO A 1 196 ? 11.668 21.650 -12.652 1.00 82.62 196 PRO A O 1
ATOM 1572 N N . ARG A 1 197 ? 12.621 23.344 -13.777 1.00 81.19 197 ARG A N 1
ATOM 1573 C CA . ARG A 1 197 ? 11.546 24.317 -13.497 1.00 81.19 197 ARG A CA 1
ATOM 1574 C C . ARG A 1 197 ? 10.174 23.856 -14.006 1.00 81.19 197 ARG A C 1
ATOM 1576 O O . ARG A 1 197 ? 9.150 24.260 -13.469 1.00 81.19 197 ARG A O 1
ATOM 1583 N N . ASP A 1 198 ? 10.185 23.067 -15.062 1.00 86.38 198 ASP A N 1
ATOM 1584 C CA . ASP A 1 198 ? 9.056 22.465 -15.762 1.00 86.38 198 ASP A CA 1
ATOM 1585 C C . ASP A 1 198 ? 8.692 21.065 -15.244 1.00 86.38 198 ASP A C 1
ATOM 1587 O O . ASP A 1 198 ? 7.713 20.480 -15.707 1.00 86.38 198 ASP A O 1
ATOM 1591 N N . SER A 1 199 ? 9.426 20.543 -14.256 1.00 91.44 199 SER A N 1
ATOM 1592 C CA . SER A 1 199 ? 9.058 19.292 -13.598 1.00 91.44 199 SER A CA 1
ATOM 1593 C C . SER A 1 199 ? 7.838 19.453 -12.692 1.00 91.44 199 SER A C 1
ATOM 1595 O O . SER A 1 199 ? 7.568 20.518 -12.130 1.00 91.44 199 SER A O 1
ATOM 1597 N N . VAL A 1 200 ? 7.097 18.360 -12.538 1.00 92.44 200 VAL A N 1
ATOM 1598 C CA . VAL A 1 200 ? 5.872 18.291 -11.738 1.00 92.44 200 VAL A CA 1
ATOM 1599 C C . VAL A 1 200 ? 5.942 17.130 -10.751 1.00 92.44 200 VAL A C 1
ATOM 1601 O O . VAL A 1 200 ? 6.465 16.074 -11.074 1.00 92.44 200 VAL A O 1
ATOM 1604 N N . ASP A 1 201 ? 5.356 17.268 -9.563 1.00 93.06 201 ASP A N 1
ATOM 1605 C CA . ASP A 1 201 ? 5.222 16.150 -8.615 1.00 93.06 201 ASP A CA 1
ATOM 1606 C C . ASP A 1 201 ? 3.780 15.633 -8.615 1.00 93.06 201 ASP A C 1
ATOM 1608 O O . ASP A 1 201 ? 3.009 15.839 -7.675 1.00 93.06 201 ASP A O 1
ATOM 1612 N N . LEU A 1 202 ? 3.390 15.007 -9.733 1.00 91.75 202 LEU A N 1
ATOM 1613 C CA . LEU A 1 202 ? 2.014 14.551 -9.974 1.00 91.75 202 LEU A CA 1
ATOM 1614 C C . LEU A 1 202 ? 1.446 13.666 -8.852 1.00 91.75 202 LEU A C 1
ATOM 1616 O O . LEU A 1 202 ? 0.274 13.850 -8.517 1.00 91.75 202 LEU A O 1
ATOM 1620 N N . PRO A 1 203 ? 2.215 12.747 -8.226 1.00 92.44 203 PRO A N 1
ATOM 1621 C CA . PRO A 1 203 ? 1.693 11.951 -7.121 1.00 92.44 203 PRO A CA 1
ATOM 1622 C C . PRO A 1 203 ? 1.168 12.768 -5.946 1.00 92.44 203 PRO A C 1
ATOM 1624 O O . PRO A 1 203 ? 0.212 12.337 -5.309 1.00 92.44 203 PRO A O 1
ATOM 1627 N N . LEU A 1 204 ? 1.750 13.937 -5.661 1.00 91.25 204 LEU A N 1
ATOM 1628 C CA . LEU A 1 204 ? 1.330 14.773 -4.534 1.00 91.25 204 LEU A CA 1
ATOM 1629 C C . LEU A 1 204 ? 0.019 15.528 -4.778 1.00 91.25 204 LEU A C 1
ATOM 1631 O O . LEU A 1 204 ? -0.549 16.048 -3.819 1.00 91.25 204 LEU A O 1
ATOM 1635 N N . LEU A 1 205 ? -0.506 15.538 -6.011 1.00 89.06 205 LEU A N 1
ATOM 1636 C CA . LEU A 1 205 ? -1.870 16.014 -6.281 1.00 89.06 205 LEU A CA 1
ATOM 1637 C C . LEU A 1 205 ? -2.917 15.197 -5.511 1.00 89.06 205 LEU A C 1
ATOM 1639 O O . LEU A 1 205 ? -3.986 15.705 -5.180 1.00 89.06 205 LEU A O 1
ATOM 1643 N N . PHE A 1 206 ? -2.589 13.939 -5.211 1.00 92.62 206 PHE A N 1
ATOM 1644 C CA . PHE A 1 206 ? -3.413 13.024 -4.439 1.00 92.62 206 PHE A CA 1
ATOM 1645 C C . PHE A 1 206 ? -2.568 12.458 -3.312 1.00 92.62 206 PHE A C 1
ATOM 1647 O O . PHE A 1 206 ? -1.879 11.463 -3.503 1.00 92.62 206 PHE A O 1
ATOM 1654 N N . ASN A 1 207 ? -2.598 13.099 -2.149 1.00 91.19 207 ASN A N 1
ATOM 1655 C CA . ASN A 1 207 ? -1.807 12.688 -0.999 1.00 91.19 207 ASN A CA 1
ATOM 1656 C C . ASN A 1 207 ? -2.685 12.490 0.231 1.00 91.19 207 ASN A C 1
ATOM 1658 O O . ASN A 1 207 ? -3.752 13.091 0.341 1.00 91.19 207 ASN A O 1
ATOM 1662 N N . ASP A 1 208 ? -2.198 11.679 1.167 1.00 90.00 208 ASP A N 1
ATOM 1663 C CA . ASP A 1 208 ? -2.870 11.407 2.435 1.00 90.00 208 ASP A CA 1
ATOM 1664 C C . ASP A 1 208 ? -4.227 10.684 2.272 1.00 90.00 208 ASP A C 1
ATOM 1666 O O . ASP A 1 208 ? -5.111 10.766 3.127 1.00 90.00 208 ASP A O 1
ATOM 1670 N N . ILE A 1 209 ? -4.387 9.936 1.174 1.00 92.38 209 ILE A N 1
ATOM 1671 C CA . ILE A 1 209 ? -5.622 9.225 0.817 1.00 92.38 209 ILE A CA 1
ATOM 1672 C C . ILE A 1 209 ? -5.515 7.753 1.206 1.00 92.38 209 ILE A C 1
ATOM 1674 O O . ILE A 1 209 ? -4.481 7.120 0.998 1.00 92.38 209 ILE A O 1
ATOM 1678 N N . GLN A 1 210 ? -6.608 7.202 1.742 1.00 93.25 210 GLN A N 1
ATOM 1679 C CA . GLN A 1 210 ? -6.767 5.765 1.945 1.00 93.25 210 GLN A CA 1
ATOM 1680 C C . GLN A 1 210 ? -7.376 5.127 0.695 1.00 93.25 210 GLN A C 1
ATOM 1682 O O . GLN A 1 210 ? -8.573 5.257 0.432 1.00 93.25 210 GLN A O 1
ATOM 1687 N N . TRP A 1 211 ? -6.556 4.437 -0.088 1.00 95.25 211 TRP A N 1
ATOM 1688 C CA . TRP A 1 211 ? -6.949 3.864 -1.375 1.00 95.25 211 TRP A CA 1
ATOM 1689 C C . TRP A 1 211 ? -7.718 2.548 -1.191 1.00 95.25 211 TRP A C 1
ATOM 1691 O O . TRP A 1 211 ? -7.165 1.458 -1.301 1.00 95.25 211 TRP A O 1
ATOM 1701 N N . SER A 1 212 ? -9.000 2.645 -0.830 1.00 93.75 212 SER A N 1
ATOM 1702 C CA . SER A 1 212 ? -9.778 1.493 -0.342 1.00 93.75 212 SER A CA 1
ATOM 1703 C C . SER A 1 212 ? -10.680 0.814 -1.378 1.00 93.75 212 SER A C 1
ATOM 1705 O O . SER A 1 212 ? -11.162 -0.292 -1.129 1.00 93.75 212 SER A O 1
ATOM 1707 N N . THR A 1 213 ? -10.914 1.448 -2.530 1.00 95.19 213 THR A N 1
ATOM 1708 C CA . THR A 1 213 ? -11.813 0.943 -3.582 1.00 95.19 213 THR A CA 1
ATOM 1709 C C . THR A 1 213 ? -11.218 1.138 -4.974 1.00 95.19 213 THR A C 1
ATOM 1711 O O . THR A 1 213 ? -10.470 2.087 -5.208 1.00 95.19 213 THR A O 1
ATOM 1714 N N . VAL A 1 214 ? -11.604 0.274 -5.920 1.00 96.62 214 VAL A N 1
ATOM 1715 C CA . VAL A 1 214 ? -11.148 0.347 -7.321 1.00 96.62 214 VAL A CA 1
ATOM 1716 C C . VAL A 1 214 ? -11.486 1.707 -7.931 1.00 96.62 214 VAL A C 1
ATOM 1718 O O . VAL A 1 214 ? -10.633 2.329 -8.554 1.00 96.62 214 VAL A O 1
ATOM 1721 N N . GLU A 1 215 ? -12.698 2.217 -7.701 1.00 94.19 215 GLU A N 1
ATOM 1722 C CA . GLU A 1 215 ? -13.132 3.509 -8.242 1.00 94.19 215 GLU A CA 1
ATOM 1723 C C . GLU A 1 215 ? -12.277 4.678 -7.730 1.00 94.19 215 GLU A C 1
ATOM 1725 O O . GLU A 1 215 ? -11.908 5.558 -8.515 1.00 94.19 215 GLU A O 1
ATOM 1730 N N . GLN A 1 216 ? -11.933 4.676 -6.435 1.00 95.00 216 GLN A N 1
ATOM 1731 C CA . GLN A 1 216 ? -11.049 5.683 -5.846 1.00 95.00 216 GLN A CA 1
ATOM 1732 C C . GLN A 1 216 ? -9.661 5.647 -6.483 1.00 95.00 216 GLN A C 1
ATOM 1734 O O . GLN A 1 216 ? -9.113 6.709 -6.749 1.00 95.00 216 GLN A O 1
ATOM 1739 N N . CYS A 1 217 ? -9.110 4.462 -6.764 1.00 97.50 217 CYS A N 1
ATOM 1740 C CA . CYS A 1 217 ? -7.788 4.337 -7.377 1.00 97.50 217 CYS A CA 1
ATOM 1741 C C . CYS A 1 217 ? -7.796 4.706 -8.869 1.00 97.50 217 CYS A C 1
ATOM 1743 O O . CYS A 1 217 ? -6.972 5.497 -9.326 1.00 97.50 217 CYS A O 1
ATOM 1745 N N . VAL A 1 218 ? -8.729 4.141 -9.643 1.00 97.44 218 VAL A N 1
ATOM 1746 C CA . VAL A 1 218 ? -8.713 4.196 -11.114 1.00 97.44 218 VAL A CA 1
ATOM 1747 C C . VAL A 1 218 ? -8.872 5.619 -11.637 1.00 97.44 218 VAL A C 1
ATOM 1749 O O . VAL A 1 218 ? -8.148 6.004 -12.550 1.00 97.44 218 VAL A O 1
ATOM 1752 N N . LYS A 1 219 ? -9.781 6.427 -11.074 1.00 95.81 219 LYS A N 1
ATOM 1753 C CA . LYS A 1 219 ? -10.042 7.791 -11.574 1.00 95.81 219 LYS A CA 1
ATOM 1754 C C . LYS A 1 219 ? -8.785 8.683 -11.607 1.00 95.81 219 LYS A C 1
ATOM 1756 O O . LYS A 1 219 ? -8.458 9.180 -12.687 1.00 95.81 219 LYS A O 1
ATOM 1761 N N . PRO A 1 220 ? -8.063 8.900 -10.491 1.00 97.12 220 PRO A N 1
ATOM 1762 C CA . PRO A 1 220 ? -6.865 9.734 -10.498 1.00 97.12 220 PRO A CA 1
ATOM 1763 C C . PRO A 1 220 ? -5.690 9.080 -11.236 1.00 97.12 220 PRO A C 1
ATOM 1765 O O . PRO A 1 220 ? -4.953 9.781 -11.930 1.00 97.12 220 PRO A O 1
ATOM 1768 N N . LEU A 1 221 ? -5.545 7.748 -11.169 1.00 98.06 221 LEU A N 1
ATOM 1769 C CA . LEU A 1 221 ? -4.506 7.038 -11.923 1.00 98.06 221 LEU A CA 1
ATOM 1770 C C . LEU A 1 221 ? -4.697 7.196 -13.430 1.00 98.06 221 LEU A C 1
ATOM 1772 O O . LEU A 1 221 ? -3.733 7.487 -14.128 1.00 98.06 221 LEU A O 1
ATOM 1776 N N . ARG A 1 222 ? -5.929 7.072 -13.934 1.00 97.00 222 ARG A N 1
ATOM 1777 C CA . ARG A 1 222 ? -6.241 7.289 -15.353 1.00 97.00 222 ARG A CA 1
ATOM 1778 C C . ARG A 1 222 ? -6.010 8.730 -15.784 1.00 97.00 222 ARG A C 1
ATOM 1780 O O . ARG A 1 222 ? -5.549 8.938 -16.898 1.00 97.00 222 ARG A O 1
ATOM 1787 N N . ALA A 1 223 ? -6.285 9.716 -14.930 1.00 96.12 223 ALA A N 1
ATOM 1788 C CA . ALA A 1 223 ? -5.989 11.112 -15.248 1.00 96.12 223 ALA A CA 1
ATOM 1789 C C . ALA A 1 223 ? -4.478 11.336 -15.451 1.00 96.12 223 ALA A C 1
ATOM 1791 O O . ALA A 1 223 ? -4.067 11.935 -16.444 1.00 96.12 223 ALA A O 1
ATOM 1792 N N . VAL A 1 224 ? -3.647 10.798 -14.552 1.00 97.19 224 VAL A N 1
ATOM 1793 C CA . VAL A 1 224 ? -2.183 10.903 -14.657 1.00 97.19 224 VAL A CA 1
ATOM 1794 C C . VAL A 1 224 ? -1.624 10.041 -15.790 1.00 97.19 224 VAL A C 1
ATOM 1796 O O . VAL A 1 224 ? -0.801 10.529 -16.558 1.00 97.19 224 VAL A O 1
ATOM 1799 N N . ALA A 1 225 ? -2.104 8.808 -15.963 1.00 97.31 225 ALA A N 1
ATOM 1800 C CA . ALA A 1 225 ? -1.726 7.946 -17.084 1.00 97.31 225 ALA A CA 1
ATOM 1801 C C . ALA A 1 225 ? -2.111 8.571 -18.432 1.00 97.31 225 ALA A C 1
ATOM 1803 O O . ALA A 1 225 ? -1.337 8.522 -19.382 1.00 97.31 225 ALA A O 1
ATOM 1804 N N . GLY A 1 226 ? -3.280 9.214 -18.506 1.00 96.69 226 GLY A N 1
ATOM 1805 C CA . GLY A 1 226 ? -3.742 9.929 -19.690 1.00 96.69 226 GLY A CA 1
ATOM 1806 C C . GLY A 1 226 ? -2.823 11.094 -20.039 1.00 96.69 226 GLY A C 1
ATOM 1807 O O . GLY A 1 226 ? -2.464 11.247 -21.203 1.00 96.69 226 GLY A O 1
ATOM 1808 N N . LEU A 1 227 ? -2.354 11.849 -19.042 1.00 96.00 227 LEU A N 1
ATOM 1809 C CA . LEU A 1 227 ? -1.326 12.870 -19.246 1.00 96.00 227 LEU A CA 1
ATOM 1810 C C . LEU A 1 227 ? -0.000 12.251 -19.712 1.00 96.00 227 LEU A C 1
ATOM 1812 O O . LEU A 1 227 ? 0.532 12.684 -20.726 1.00 96.00 227 LEU A O 1
ATOM 1816 N N . MET A 1 228 ? 0.506 11.224 -19.018 1.00 96.88 228 MET A N 1
ATOM 1817 C CA . MET A 1 228 ? 1.751 10.526 -19.379 1.00 96.88 228 MET A CA 1
ATOM 1818 C C . MET A 1 228 ? 1.716 9.971 -20.805 1.00 96.88 228 MET A C 1
ATOM 1820 O O . MET A 1 228 ? 2.721 10.031 -21.505 1.00 96.88 228 MET A O 1
ATOM 1824 N N . SER A 1 229 ? 0.564 9.461 -21.252 1.00 96.31 229 SER A N 1
ATOM 1825 C CA . SER A 1 229 ? 0.399 8.892 -22.594 1.00 96.31 229 SER A CA 1
ATOM 1826 C C . SER A 1 229 ? 0.631 9.901 -23.721 1.00 96.31 229 SER A C 1
ATOM 1828 O O . SER A 1 229 ? 1.017 9.506 -24.817 1.00 96.31 229 SER A O 1
ATOM 1830 N N . GLN A 1 230 ? 0.469 11.203 -23.447 1.00 96.25 230 GLN A N 1
ATOM 1831 C CA . GLN A 1 230 ? 0.751 12.265 -24.416 1.00 96.25 230 GLN A CA 1
ATOM 1832 C C . GLN A 1 230 ? 2.254 12.455 -24.660 1.00 96.25 230 GLN A C 1
ATOM 1834 O O . GLN A 1 230 ? 2.623 13.169 -25.589 1.00 96.25 230 GLN A O 1
ATOM 1839 N N . PHE A 1 231 ? 3.123 11.847 -23.848 1.00 96.94 231 PHE A N 1
ATOM 1840 C CA . PHE A 1 231 ? 4.570 11.993 -23.943 1.00 96.94 231 PHE A CA 1
ATOM 1841 C C . PHE A 1 231 ? 5.238 10.703 -24.437 1.00 96.94 231 PHE A C 1
ATOM 1843 O O . PHE A 1 231 ? 4.748 9.595 -24.211 1.00 96.94 231 PHE A O 1
ATOM 1850 N N . GLU A 1 232 ? 6.364 10.842 -25.131 1.00 95.56 232 GLU A N 1
ATOM 1851 C CA . GLU A 1 232 ? 7.189 9.721 -25.593 1.00 95.56 232 GLU A CA 1
ATOM 1852 C C . GLU A 1 232 ? 7.987 9.105 -24.433 1.00 95.56 232 GLU A C 1
ATOM 1854 O O . GLU A 1 232 ? 8.098 7.878 -24.320 1.00 95.56 232 GLU A O 1
ATOM 1859 N N . CYS A 1 233 ? 8.510 9.960 -23.546 1.00 96.44 233 CYS A N 1
ATOM 1860 C CA . CYS A 1 233 ? 9.358 9.582 -22.422 1.00 96.44 233 CYS A CA 1
ATOM 1861 C C . CYS A 1 233 ? 8.901 10.218 -21.100 1.00 96.44 233 CYS A C 1
ATOM 1863 O O . CYS A 1 233 ? 8.515 11.387 -21.051 1.00 96.44 233 CYS A O 1
ATOM 1865 N N . VAL A 1 234 ? 9.008 9.458 -20.009 1.00 97.38 234 VAL A N 1
ATOM 1866 C CA . VAL A 1 234 ? 8.839 9.935 -18.632 1.00 97.38 234 VAL A CA 1
ATOM 1867 C C . VAL A 1 234 ? 10.186 9.876 -17.912 1.00 97.38 234 VAL A C 1
ATOM 1869 O O . VAL A 1 234 ? 10.781 8.809 -17.787 1.00 97.38 234 VAL A O 1
ATOM 1872 N N . GLU A 1 235 ? 10.661 11.017 -17.423 1.00 96.44 235 GLU A N 1
ATOM 1873 C CA . GLU A 1 235 ? 11.851 11.119 -16.566 1.00 96.44 235 GLU A CA 1
ATOM 1874 C C . GLU A 1 235 ? 11.394 11.292 -15.118 1.00 96.44 235 GLU A C 1
ATOM 1876 O O . GLU A 1 235 ? 10.585 12.180 -14.841 1.00 96.44 235 GLU A O 1
ATOM 1881 N N . THR A 1 236 ? 11.829 10.435 -14.191 1.00 95.44 236 THR A N 1
ATOM 1882 C CA . THR A 1 236 ? 11.268 10.464 -12.832 1.00 95.44 236 THR A CA 1
ATOM 1883 C C . THR A 1 236 ? 12.152 9.844 -11.752 1.00 95.44 236 THR A C 1
ATOM 1885 O O . THR A 1 236 ? 12.865 8.878 -12.000 1.00 95.44 236 THR A O 1
ATOM 1888 N N . ASP A 1 237 ? 12.028 10.349 -10.520 1.00 92.88 237 ASP A N 1
ATOM 1889 C CA . ASP A 1 237 ? 12.482 9.722 -9.266 1.00 92.88 237 ASP A CA 1
ATOM 1890 C C . ASP A 1 237 ? 11.288 9.298 -8.370 1.00 92.88 237 ASP A C 1
ATOM 1892 O O . ASP A 1 237 ? 11.403 9.112 -7.155 1.00 92.88 237 ASP A O 1
ATOM 1896 N N . ARG A 1 238 ? 10.099 9.122 -8.965 1.00 93.81 238 ARG A N 1
ATOM 1897 C CA . ARG A 1 238 ? 8.911 8.535 -8.328 1.00 93.81 238 ARG A CA 1
ATOM 1898 C C . ARG A 1 238 ? 8.724 7.106 -8.834 1.00 93.81 238 ARG A C 1
ATOM 1900 O O . ARG A 1 238 ? 8.257 6.884 -9.950 1.00 93.81 238 ARG A O 1
ATOM 1907 N N . LEU A 1 239 ? 9.004 6.128 -7.969 1.00 94.69 239 LEU A N 1
ATOM 1908 C CA . LEU A 1 239 ? 8.944 4.698 -8.305 1.00 94.69 239 LEU A CA 1
ATOM 1909 C C . LEU A 1 239 ? 7.646 4.287 -9.021 1.00 94.69 239 LEU A C 1
ATOM 1911 O O . LEU A 1 239 ? 7.683 3.669 -10.080 1.00 94.69 239 LEU A O 1
ATOM 1915 N N . HIS A 1 240 ? 6.486 4.633 -8.465 1.00 96.81 240 HIS A N 1
ATOM 1916 C CA . HIS A 1 240 ? 5.208 4.204 -9.040 1.00 96.81 240 HIS A CA 1
ATOM 1917 C C . HIS A 1 240 ? 4.781 5.009 -10.265 1.00 96.81 240 HIS A C 1
ATOM 1919 O O . HIS A 1 240 ? 3.932 4.542 -11.017 1.00 96.81 240 HIS A O 1
ATOM 1925 N N . MET A 1 241 ? 5.388 6.171 -10.518 1.00 97.38 241 MET A N 1
ATOM 1926 C CA . MET A 1 241 ? 5.215 6.872 -11.795 1.00 97.38 241 MET A CA 1
ATOM 1927 C C . MET A 1 241 ? 6.014 6.181 -12.896 1.00 97.38 241 MET A C 1
ATOM 1929 O O . MET A 1 241 ? 5.494 6.011 -13.994 1.00 97.38 241 MET A O 1
ATOM 1933 N N . ALA A 1 242 ? 7.215 5.686 -12.578 1.00 97.44 242 ALA A N 1
ATOM 1934 C CA . ALA A 1 242 ? 7.963 4.808 -13.473 1.00 97.44 242 ALA A CA 1
ATOM 1935 C C . ALA A 1 242 ? 7.206 3.500 -13.752 1.00 97.44 242 ALA A C 1
ATOM 1937 O O . ALA A 1 242 ? 7.083 3.105 -14.908 1.00 97.44 242 ALA A O 1
ATOM 1938 N N . ALA A 1 243 ? 6.641 2.863 -12.719 1.00 97.44 243 ALA A N 1
ATOM 1939 C CA . ALA A 1 243 ? 5.833 1.655 -12.892 1.00 97.44 243 ALA A CA 1
ATOM 1940 C C . ALA A 1 243 ? 4.595 1.911 -13.766 1.00 97.44 243 ALA A C 1
ATOM 1942 O O . ALA A 1 243 ? 4.365 1.172 -14.718 1.00 97.44 243 ALA A O 1
ATOM 1943 N N . LEU A 1 244 ? 3.832 2.978 -13.500 1.00 97.69 244 LEU A N 1
ATOM 1944 C CA . LEU A 1 244 ? 2.663 3.336 -14.307 1.00 97.69 244 LEU A CA 1
ATOM 1945 C C . LEU A 1 244 ? 3.041 3.585 -15.771 1.00 97.69 244 LEU A C 1
ATOM 1947 O O . LEU A 1 244 ? 2.415 3.014 -16.659 1.00 97.69 244 LEU A O 1
ATOM 1951 N N . ALA A 1 245 ? 4.084 4.383 -16.015 1.00 96.81 245 ALA A N 1
ATOM 1952 C CA . ALA A 1 245 ? 4.578 4.690 -17.354 1.00 96.81 245 ALA A CA 1
ATOM 1953 C C . ALA A 1 245 ? 5.027 3.422 -18.108 1.00 96.81 245 ALA A C 1
ATOM 1955 O O . ALA A 1 245 ? 4.675 3.247 -19.275 1.00 96.81 245 ALA A O 1
ATOM 1956 N N . ALA A 1 246 ? 5.718 2.497 -17.432 1.00 95.88 246 ALA A N 1
ATOM 1957 C CA . ALA A 1 246 ? 6.102 1.205 -17.999 1.00 95.88 246 ALA A CA 1
ATOM 1958 C C . ALA A 1 246 ? 4.882 0.327 -18.341 1.00 95.88 246 ALA A C 1
ATOM 1960 O O . ALA A 1 246 ? 4.844 -0.304 -19.397 1.00 95.88 246 ALA A O 1
ATOM 1961 N N . LEU A 1 247 ? 3.854 0.317 -17.483 1.00 95.06 247 LEU A N 1
ATOM 1962 C CA . LEU A 1 247 ? 2.626 -0.464 -17.686 1.00 95.06 247 LEU A CA 1
ATOM 1963 C C . LEU A 1 247 ? 1.781 0.020 -18.876 1.00 95.06 247 LEU A C 1
ATOM 1965 O O . LEU A 1 247 ? 1.043 -0.789 -19.443 1.00 95.06 247 LEU A O 1
ATOM 1969 N N . ILE A 1 248 ? 1.903 1.296 -19.262 1.00 94.56 248 ILE A N 1
ATOM 1970 C CA . ILE A 1 248 ? 1.271 1.890 -20.458 1.00 94.56 248 ILE A CA 1
ATOM 1971 C C . ILE A 1 248 ? 2.239 2.006 -21.656 1.00 94.56 248 ILE A C 1
ATOM 1973 O O . ILE A 1 248 ? 1.980 2.739 -22.616 1.00 94.56 248 ILE A O 1
ATOM 1977 N N . GLY A 1 249 ? 3.387 1.321 -21.591 1.00 92.62 249 GLY A N 1
ATOM 1978 C CA . GLY A 1 249 ? 4.333 1.203 -22.700 1.00 92.62 249 GLY A CA 1
ATOM 1979 C C . GLY A 1 249 ? 5.116 2.475 -23.040 1.00 92.62 249 GLY A C 1
ATOM 1980 O O . GLY A 1 249 ? 5.555 2.615 -24.181 1.00 92.62 249 GLY A O 1
ATOM 1981 N N . ARG A 1 250 ? 5.282 3.421 -22.102 1.00 94.69 250 ARG A N 1
ATOM 1982 C CA . ARG A 1 250 ? 6.161 4.589 -22.305 1.00 94.69 250 ARG A CA 1
ATOM 1983 C C . ARG A 1 250 ? 7.635 4.223 -22.141 1.00 94.69 250 ARG A C 1
ATOM 1985 O O . ARG A 1 250 ? 7.985 3.278 -21.427 1.00 94.69 250 ARG A O 1
ATOM 1992 N N . THR A 1 251 ? 8.497 5.038 -22.750 1.00 96.25 251 THR A N 1
ATOM 1993 C CA . THR A 1 251 ? 9.917 5.089 -22.380 1.00 96.25 251 THR A CA 1
ATOM 1994 C C . THR A 1 251 ? 10.049 5.742 -21.011 1.00 96.25 251 THR A C 1
ATOM 1996 O O . THR A 1 251 ? 9.384 6.738 -20.729 1.00 96.25 251 THR A O 1
ATOM 1999 N N . VAL A 1 252 ? 10.883 5.179 -20.145 1.00 97.69 252 VAL A N 1
ATOM 2000 C CA . VAL A 1 252 ? 11.084 5.655 -18.780 1.00 97.69 252 VAL A CA 1
ATOM 2001 C C . VAL A 1 252 ? 12.570 5.770 -18.498 1.00 97.69 252 VAL A C 1
ATOM 2003 O O . VAL A 1 252 ? 13.309 4.794 -18.608 1.00 97.69 252 VAL A O 1
ATOM 2006 N N . LYS A 1 253 ? 12.992 6.949 -18.053 1.00 96.88 253 LYS A N 1
ATOM 2007 C CA . LYS A 1 253 ? 14.307 7.159 -17.454 1.00 96.88 253 LYS A CA 1
ATOM 2008 C C . LYS A 1 253 ? 14.123 7.371 -15.963 1.00 96.88 253 LYS A C 1
ATOM 2010 O O . LYS A 1 253 ? 13.532 8.357 -15.520 1.00 96.88 253 LYS A O 1
ATOM 2015 N N . LEU A 1 254 ? 14.572 6.388 -15.205 1.00 95.31 254 LEU A N 1
ATOM 2016 C CA . LEU A 1 254 ? 14.398 6.323 -13.770 1.00 95.31 254 LEU A CA 1
ATOM 2017 C C . LEU A 1 254 ? 15.669 6.794 -13.072 1.00 95.31 254 LEU A C 1
ATOM 2019 O O . LEU A 1 254 ? 16.746 6.257 -13.317 1.00 95.31 254 LEU A O 1
ATOM 2023 N N . GLU A 1 255 ? 15.528 7.765 -12.181 1.00 91.88 255 GLU A N 1
ATOM 2024 C CA . GLU A 1 255 ? 16.622 8.297 -11.371 1.00 91.88 255 GLU A CA 1
ATOM 2025 C C . GLU A 1 255 ? 16.565 7.770 -9.931 1.00 91.88 255 GLU A C 1
ATOM 2027 O O . GLU A 1 255 ? 15.482 7.460 -9.417 1.00 91.88 255 GLU A O 1
ATOM 2032 N N . PRO A 1 256 ? 17.717 7.674 -9.241 1.00 87.12 256 PRO A N 1
ATOM 2033 C CA . PRO A 1 256 ? 17.739 7.371 -7.819 1.00 87.12 256 PRO A CA 1
ATOM 2034 C C . PRO A 1 256 ? 17.028 8.460 -7.003 1.00 87.12 256 PRO A C 1
ATOM 2036 O O . PRO A 1 256 ? 17.078 9.647 -7.321 1.00 87.12 256 PRO A O 1
ATOM 2039 N N . SER A 1 257 ? 16.433 8.049 -5.887 1.00 81.12 257 SER A N 1
ATOM 2040 C CA . SER A 1 257 ? 16.005 8.951 -4.816 1.00 81.12 257 SER A CA 1
ATOM 2041 C C . SER A 1 257 ? 17.092 9.048 -3.738 1.00 81.12 257 SER A C 1
ATOM 2043 O O . SER A 1 257 ? 18.144 8.411 -3.836 1.00 81.12 257 SER A O 1
ATOM 2045 N N . SER A 1 258 ? 16.845 9.795 -2.659 1.00 71.12 258 SER A N 1
ATOM 2046 C CA . SER A 1 258 ? 17.733 9.814 -1.484 1.00 71.12 258 SER A CA 1
ATOM 2047 C C . SER A 1 258 ? 17.782 8.475 -0.727 1.00 71.12 258 SER A C 1
ATOM 2049 O O . SER A 1 258 ? 18.521 8.339 0.249 1.00 71.12 258 SER A O 1
ATOM 2051 N N . TYR A 1 259 ? 17.020 7.473 -1.181 1.00 73.88 259 TYR A N 1
ATOM 2052 C CA . TYR A 1 259 ? 16.903 6.167 -0.556 1.00 73.88 259 TYR A CA 1
ATOM 2053 C C . TYR A 1 259 ? 16.965 5.010 -1.570 1.00 73.88 259 TYR A C 1
ATOM 2055 O O . TYR A 1 259 ? 16.686 5.168 -2.754 1.00 73.88 259 TYR A O 1
ATOM 2063 N N . PHE A 1 260 ? 17.299 3.796 -1.116 1.00 82.56 260 PHE A N 1
ATOM 2064 C CA . PHE A 1 260 ? 17.643 2.687 -2.017 1.00 82.56 260 PHE A CA 1
ATOM 2065 C C . PHE A 1 260 ? 16.499 2.149 -2.884 1.00 82.56 260 PHE A C 1
ATOM 2067 O O . PHE A 1 260 ? 16.757 1.465 -3.876 1.00 82.56 260 PHE A O 1
ATOM 2074 N N . LYS A 1 261 ? 15.244 2.373 -2.469 1.00 85.56 261 LYS A N 1
ATOM 2075 C CA . LYS A 1 261 ? 14.064 1.629 -2.952 1.00 85.56 261 LYS A CA 1
ATOM 2076 C C . LYS A 1 261 ? 13.943 1.625 -4.467 1.00 85.56 261 LYS A C 1
ATOM 2078 O O . LYS A 1 261 ? 13.615 0.594 -5.037 1.00 85.56 261 LYS A O 1
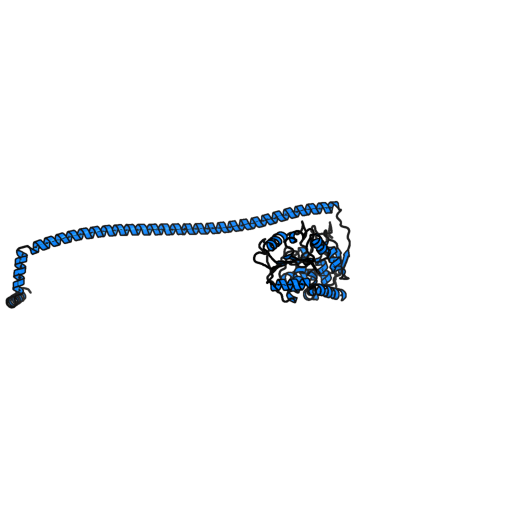ATOM 2083 N N . ILE A 1 262 ? 14.202 2.765 -5.109 1.00 90.69 262 ILE A N 1
ATOM 2084 C CA . ILE A 1 262 ? 14.051 2.879 -6.561 1.00 90.69 262 ILE A CA 1
ATOM 2085 C C . ILE A 1 262 ? 15.022 1.942 -7.266 1.00 90.69 262 ILE A C 1
ATOM 2087 O O . ILE A 1 262 ? 14.602 1.152 -8.106 1.00 90.69 262 ILE A O 1
ATOM 2091 N N . LYS A 1 263 ? 16.298 1.979 -6.871 1.00 90.06 263 LYS A N 1
ATOM 2092 C CA . LYS A 1 263 ? 17.321 1.107 -7.443 1.00 90.06 263 LYS A CA 1
ATOM 2093 C C . LYS A 1 263 ? 17.017 -0.367 -7.168 1.00 90.06 263 LYS A C 1
ATOM 2095 O O . LYS A 1 263 ? 17.025 -1.159 -8.098 1.00 90.06 263 LYS A O 1
ATOM 2100 N N . ALA A 1 264 ? 16.653 -0.721 -5.934 1.00 90.44 264 ALA A N 1
ATOM 2101 C CA . ALA A 1 264 ? 16.349 -2.111 -5.589 1.00 90.44 264 ALA A CA 1
ATOM 2102 C C . ALA A 1 264 ? 15.141 -2.674 -6.363 1.00 90.44 264 ALA A C 1
ATOM 2104 O O . ALA A 1 264 ? 15.191 -3.808 -6.829 1.00 90.44 264 ALA A O 1
ATOM 2105 N N . ILE A 1 265 ? 14.079 -1.885 -6.564 1.00 94.88 265 ILE A N 1
ATOM 2106 C CA . ILE A 1 265 ? 12.922 -2.307 -7.372 1.00 94.88 265 ILE A CA 1
ATOM 2107 C C . ILE A 1 265 ? 13.244 -2.309 -8.865 1.00 94.88 265 ILE A C 1
ATOM 2109 O O . ILE A 1 265 ? 12.722 -3.144 -9.607 1.00 94.88 265 ILE A O 1
ATOM 2113 N N . PHE A 1 266 ? 14.111 -1.407 -9.324 1.00 95.31 266 PHE A N 1
ATOM 2114 C CA . PHE A 1 266 ? 14.611 -1.469 -10.689 1.00 95.31 266 PHE A CA 1
ATOM 2115 C C . PHE A 1 266 ? 15.353 -2.780 -10.942 1.00 95.31 266 PHE A C 1
ATOM 2117 O O . PHE A 1 266 ? 14.974 -3.534 -11.840 1.00 95.31 266 PHE A O 1
ATOM 2124 N N . ASP A 1 267 ? 16.323 -3.095 -10.089 1.00 93.00 267 ASP A N 1
ATOM 2125 C CA . ASP A 1 267 ? 17.122 -4.313 -10.188 1.00 93.00 267 ASP A CA 1
ATOM 2126 C C . ASP A 1 267 ? 16.260 -5.576 -10.038 1.00 93.00 267 ASP A C 1
ATOM 2128 O O . ASP A 1 267 ? 16.521 -6.572 -10.703 1.00 93.00 267 ASP A O 1
ATOM 2132 N N . TYR A 1 268 ? 15.192 -5.537 -9.236 1.00 94.69 268 TYR A N 1
ATOM 2133 C CA . TYR A 1 268 ? 14.313 -6.692 -9.041 1.00 94.69 268 TYR A CA 1
ATOM 2134 C C . TYR A 1 268 ? 13.253 -6.867 -10.144 1.00 94.69 268 TYR A C 1
ATOM 2136 O O . TYR A 1 268 ? 12.987 -7.987 -10.579 1.00 94.69 268 TYR A O 1
ATOM 2144 N N . THR A 1 269 ? 12.631 -5.786 -10.627 1.00 95.75 269 THR A N 1
ATOM 2145 C CA . THR A 1 269 ? 11.477 -5.875 -11.544 1.00 95.75 269 THR A CA 1
ATOM 2146 C C . THR A 1 269 ? 11.573 -4.954 -12.756 1.00 95.75 269 THR A C 1
ATOM 2148 O O . THR A 1 269 ? 11.397 -5.434 -13.875 1.00 95.75 269 THR A O 1
ATOM 2151 N N . LEU A 1 270 ? 11.833 -3.650 -12.587 1.00 96.12 270 LEU A N 1
ATOM 2152 C CA . LEU A 1 270 ? 11.685 -2.708 -13.712 1.00 96.12 270 LEU A CA 1
ATOM 2153 C C . LEU A 1 270 ? 12.738 -2.884 -14.814 1.00 96.12 270 LEU A C 1
ATOM 2155 O O . LEU A 1 270 ? 12.411 -2.614 -15.963 1.00 96.12 270 LEU A O 1
ATOM 2159 N N . HIS A 1 271 ? 13.941 -3.390 -14.518 1.00 95.31 271 HIS A N 1
ATOM 2160 C CA . HIS A 1 271 ? 14.975 -3.643 -15.537 1.00 95.31 271 HIS A CA 1
ATOM 2161 C C . HIS A 1 271 ? 14.522 -4.632 -16.625 1.00 95.31 271 HIS A C 1
ATOM 2163 O O . HIS A 1 271 ? 15.111 -4.689 -17.701 1.00 95.31 271 HIS A O 1
ATOM 2169 N N . ARG A 1 272 ? 13.486 -5.437 -16.338 1.00 95.38 272 ARG A N 1
ATOM 2170 C CA . A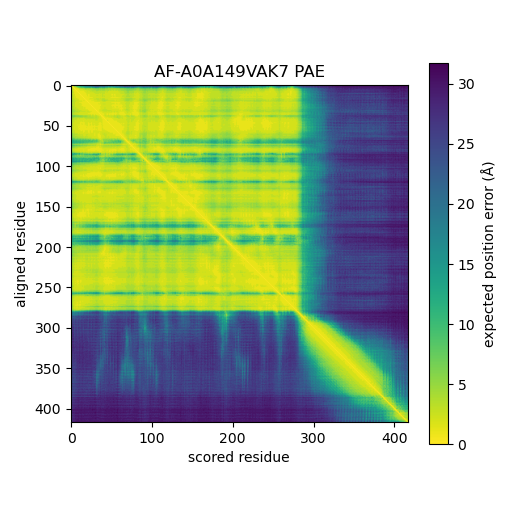RG A 1 272 ? 12.903 -6.393 -17.285 1.00 95.38 272 ARG A CA 1
ATOM 2171 C C . ARG A 1 272 ? 12.159 -5.682 -18.409 1.00 95.38 272 ARG A C 1
ATOM 2173 O O . ARG A 1 272 ? 12.021 -6.264 -19.475 1.00 95.38 272 ARG A O 1
ATOM 2180 N N . PHE A 1 273 ? 11.670 -4.461 -18.177 1.00 95.31 273 PHE A N 1
ATOM 2181 C CA . PHE A 1 273 ? 10.984 -3.652 -19.179 1.00 95.31 273 PHE A CA 1
ATOM 2182 C C . PHE A 1 273 ? 12.025 -2.947 -20.062 1.00 95.31 273 PHE A C 1
ATOM 2184 O O . PHE A 1 273 ? 12.740 -2.080 -19.567 1.00 95.31 273 PHE A O 1
ATOM 2191 N N . PRO A 1 274 ? 12.113 -3.253 -21.372 1.00 90.81 274 PRO A N 1
ATOM 2192 C CA . PRO A 1 274 ? 13.174 -2.740 -22.245 1.00 90.81 274 PRO A CA 1
ATOM 2193 C C . PRO A 1 274 ? 13.098 -1.225 -22.451 1.00 90.81 274 PRO A C 1
ATOM 2195 O O . PRO A 1 274 ? 14.086 -0.595 -22.812 1.00 90.81 274 PRO A O 1
ATOM 2198 N N . THR A 1 275 ? 11.920 -0.643 -22.227 1.00 92.94 275 THR A N 1
ATOM 2199 C CA . THR A 1 275 ? 11.687 0.797 -22.313 1.00 92.94 275 THR A CA 1
ATOM 2200 C C . THR A 1 275 ? 12.065 1.531 -21.028 1.00 92.94 275 THR A C 1
ATOM 2202 O O . THR A 1 275 ? 11.957 2.753 -20.994 1.00 92.94 275 THR A O 1
ATOM 2205 N N . VAL A 1 276 ? 12.496 0.826 -19.975 1.00 96.81 276 VAL A N 1
ATOM 2206 C CA . VAL A 1 276 ? 12.874 1.418 -18.689 1.00 96.81 276 VAL A CA 1
ATOM 2207 C C . VAL A 1 276 ? 14.386 1.345 -18.509 1.00 96.81 276 VAL A C 1
ATOM 2209 O O . VAL A 1 276 ? 14.973 0.269 -18.425 1.00 96.81 276 VAL A O 1
ATOM 2212 N N . THR A 1 277 ? 15.022 2.504 -18.385 1.00 96.56 277 THR A N 1
ATOM 2213 C CA . THR A 1 277 ? 16.458 2.637 -18.115 1.00 96.56 277 THR A CA 1
ATOM 2214 C C . THR A 1 277 ? 16.689 3.321 -16.777 1.00 96.56 277 THR A C 1
ATOM 2216 O O . THR A 1 277 ? 15.963 4.250 -16.428 1.00 96.56 277 THR A O 1
ATOM 2219 N N . PHE A 1 278 ? 17.716 2.895 -16.041 1.00 93.94 278 PHE A N 1
ATOM 2220 C CA . PHE A 1 278 ? 18.140 3.552 -14.806 1.00 93.94 278 PHE A CA 1
ATOM 2221 C C . PHE A 1 278 ? 19.312 4.493 -15.085 1.00 93.94 278 PHE A C 1
ATOM 2223 O O . PHE A 1 278 ? 20.343 4.054 -15.595 1.00 93.94 278 PHE A O 1
ATOM 2230 N N . GLU A 1 279 ? 19.163 5.772 -14.754 1.00 90.62 279 GLU A N 1
ATOM 2231 C CA . GLU A 1 279 ? 20.217 6.773 -14.901 1.00 90.62 279 GLU A CA 1
ATOM 2232 C C . GLU A 1 279 ? 20.925 6.974 -13.554 1.00 90.62 279 GLU A C 1
ATOM 2234 O O . GLU A 1 279 ? 20.415 7.643 -12.652 1.00 90.62 279 GLU A O 1
ATOM 2239 N N . ASP A 1 280 ? 22.120 6.383 -13.417 1.00 74.25 280 ASP A N 1
ATOM 2240 C CA . ASP A 1 280 ? 23.002 6.575 -12.260 1.00 74.25 280 ASP A CA 1
ATOM 2241 C C . ASP A 1 280 ? 23.513 8.023 -12.229 1.00 74.25 280 ASP A C 1
ATOM 2243 O O . ASP A 1 280 ? 24.587 8.361 -12.731 1.00 74.25 280 ASP A O 1
ATOM 2247 N N . ARG A 1 281 ? 22.713 8.914 -11.646 1.00 67.69 281 ARG A N 1
ATOM 2248 C CA . ARG A 1 281 ? 23.083 10.310 -11.438 1.00 67.69 281 ARG A CA 1
ATOM 2249 C C . ARG A 1 281 ? 23.794 10.435 -10.092 1.00 67.69 281 ARG A C 1
ATOM 2251 O O . ARG A 1 281 ? 23.244 10.079 -9.050 1.00 67.69 281 ARG A O 1
ATOM 2258 N N . THR A 1 282 ? 25.025 10.948 -10.089 1.00 54.84 282 THR A N 1
ATOM 2259 C CA . THR A 1 282 ?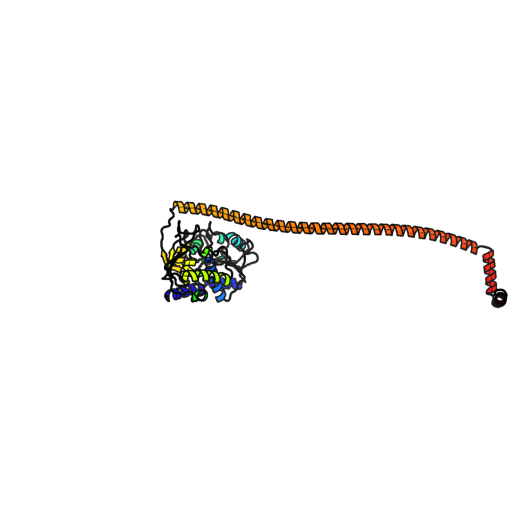 25.710 11.318 -8.842 1.00 54.84 282 THR A CA 1
ATOM 2260 C C . THR A 1 282 ? 24.878 12.369 -8.118 1.00 54.84 282 THR A C 1
ATOM 2262 O O . THR A 1 282 ? 24.594 13.416 -8.694 1.00 54.84 282 THR A O 1
ATOM 2265 N N . SER A 1 283 ? 24.486 12.078 -6.876 1.00 54.09 283 SER A N 1
ATOM 2266 C CA . SER A 1 283 ? 23.735 12.988 -6.004 1.00 54.09 283 SER A CA 1
ATOM 2267 C C . SER A 1 283 ? 24.321 14.404 -6.041 1.00 54.09 283 SER A C 1
ATOM 2269 O O . SER A 1 283 ? 25.511 14.584 -5.786 1.00 54.09 283 SER A O 1
ATOM 2271 N N . ASP A 1 284 ? 23.470 15.413 -6.261 1.00 59.72 284 ASP A N 1
ATOM 2272 C CA . ASP A 1 284 ? 23.859 16.832 -6.179 1.00 59.72 284 ASP A CA 1
ATOM 2273 C C . ASP A 1 284 ? 24.294 17.231 -4.745 1.00 59.72 284 ASP A C 1
ATOM 2275 O O . ASP A 1 284 ? 24.825 18.323 -4.514 1.00 59.72 284 ASP A O 1
ATOM 2279 N N . TYR A 1 285 ? 24.036 16.370 -3.752 1.00 56.22 285 TYR A N 1
ATOM 2280 C CA . TYR A 1 285 ? 24.432 16.528 -2.352 1.00 56.22 285 TYR A CA 1
ATOM 2281 C C . TYR A 1 285 ? 25.815 15.943 -2.074 1.00 56.22 285 TYR A C 1
ATOM 2283 O O . TYR A 1 285 ? 26.098 14.794 -2.412 1.00 56.22 285 TYR A O 1
ATOM 2291 N N . THR A 1 286 ? 26.636 16.720 -1.371 1.00 57.69 286 THR A N 1
ATOM 2292 C CA . THR A 1 286 ? 27.875 16.260 -0.739 1.00 57.69 286 THR A CA 1
ATOM 2293 C C . THR A 1 286 ? 27.568 15.308 0.425 1.00 57.69 286 THR A C 1
ATOM 2295 O O . THR A 1 286 ? 26.504 15.382 1.039 1.00 57.69 286 THR A O 1
ATOM 2298 N N . LEU A 1 287 ? 28.519 14.439 0.785 1.00 54.09 287 LEU A N 1
ATOM 2299 C CA . LEU A 1 287 ? 28.387 13.497 1.913 1.00 54.09 287 LEU A CA 1
ATOM 2300 C C . LEU A 1 287 ? 28.032 14.194 3.245 1.00 54.09 287 LEU A C 1
ATOM 2302 O O . LEU A 1 287 ? 27.278 13.653 4.050 1.00 54.09 287 LEU A O 1
ATOM 2306 N N . ALA A 1 288 ? 28.527 15.416 3.463 1.00 53.25 288 ALA A N 1
ATOM 2307 C CA . ALA A 1 288 ? 28.205 16.220 4.643 1.00 53.25 288 ALA A CA 1
ATOM 2308 C C . ALA A 1 288 ? 26.746 16.719 4.637 1.00 53.25 288 ALA A C 1
ATOM 2310 O O . ALA A 1 288 ? 26.082 16.715 5.671 1.00 53.25 288 ALA A O 1
ATOM 2311 N N . GLU A 1 289 ? 26.220 17.100 3.470 1.00 54.50 289 GLU A N 1
ATOM 2312 C CA . GLU A 1 289 ? 24.818 17.508 3.315 1.00 54.50 289 GLU A CA 1
ATOM 2313 C C . GLU A 1 289 ? 23.855 16.322 3.427 1.00 54.50 289 GLU A C 1
ATOM 2315 O O . GLU A 1 289 ? 22.734 16.495 3.899 1.00 54.50 289 GLU A O 1
ATOM 2320 N N . GLN A 1 290 ? 24.287 15.118 3.042 1.00 51.94 290 GLN A N 1
ATOM 2321 C CA . GLN A 1 290 ? 23.528 13.885 3.267 1.00 51.94 290 GLN A CA 1
ATOM 2322 C C . GLN A 1 290 ? 23.400 13.574 4.769 1.00 51.94 290 GLN A C 1
ATOM 2324 O O . GLN A 1 290 ? 22.303 13.266 5.232 1.00 51.94 290 GLN A O 1
ATOM 2329 N N . GLY A 1 291 ? 24.483 13.739 5.543 1.00 53.81 291 GLY A N 1
ATOM 2330 C CA . GLY A 1 291 ? 24.459 13.612 7.007 1.00 53.81 291 GLY A CA 1
ATOM 2331 C C . GLY A 1 291 ? 23.582 14.668 7.692 1.00 53.81 291 GLY A C 1
ATOM 2332 O O . GLY A 1 291 ? 22.745 14.329 8.523 1.00 53.81 291 GLY A O 1
ATOM 2333 N N . GLY A 1 292 ? 23.699 15.937 7.284 1.00 56.03 292 GLY A N 1
ATOM 2334 C CA . GLY A 1 292 ? 22.868 17.024 7.815 1.00 56.03 292 GLY A CA 1
ATOM 2335 C C . GLY A 1 292 ? 21.385 16.906 7.440 1.00 56.03 292 GLY A C 1
ATOM 2336 O O . GLY A 1 292 ? 20.518 17.255 8.237 1.00 56.03 292 GLY A O 1
ATOM 2337 N N . ARG A 1 293 ? 21.058 16.363 6.258 1.00 54.84 293 ARG A N 1
ATOM 2338 C CA . ARG A 1 293 ? 19.666 16.074 5.875 1.00 54.84 293 ARG A CA 1
ATOM 2339 C C . ARG A 1 293 ? 19.029 15.013 6.757 1.00 54.84 293 ARG A C 1
ATOM 2341 O O . ARG A 1 293 ? 17.863 15.171 7.085 1.00 54.84 293 ARG A O 1
ATOM 2348 N N . ALA A 1 294 ? 19.767 13.977 7.154 1.00 51.06 294 ALA A N 1
ATOM 2349 C CA . ALA A 1 294 ? 19.248 12.966 8.075 1.00 51.06 294 ALA A CA 1
ATOM 2350 C C . ALA A 1 294 ? 18.881 13.578 9.441 1.00 51.06 294 ALA A C 1
ATOM 2352 O O . ALA A 1 294 ? 17.849 13.244 10.019 1.00 51.06 294 ALA A O 1
ATOM 2353 N N . GLU A 1 295 ? 19.681 14.531 9.923 1.00 50.72 295 GLU A N 1
ATOM 2354 C CA . GLU A 1 295 ? 19.446 15.238 11.187 1.00 50.72 295 GLU A CA 1
ATOM 2355 C C . GLU A 1 295 ? 18.276 16.236 11.095 1.00 50.72 295 GLU A C 1
ATOM 2357 O O . GLU A 1 295 ? 17.424 16.295 11.984 1.00 50.72 295 GLU A O 1
ATOM 2362 N N . VAL A 1 296 ? 18.168 16.970 9.981 1.00 57.38 296 VAL A N 1
ATOM 2363 C CA . VAL A 1 296 ? 17.019 17.849 9.697 1.00 57.38 296 VAL A CA 1
ATOM 2364 C C . VAL A 1 296 ? 15.728 17.047 9.502 1.00 57.38 296 VAL A C 1
ATOM 2366 O O . VAL A 1 296 ? 14.684 17.487 9.989 1.00 57.38 296 VAL A O 1
ATOM 2369 N N . GLN A 1 297 ? 15.796 15.866 8.874 1.00 49.84 297 GLN A N 1
ATOM 2370 C CA . GLN A 1 297 ? 14.674 14.924 8.779 1.00 49.84 297 GLN A CA 1
ATOM 2371 C C . GLN A 1 297 ? 14.196 14.531 10.171 1.00 49.84 297 GLN A C 1
ATOM 2373 O O . GLN A 1 297 ? 13.023 14.695 10.489 1.00 49.84 297 GLN A O 1
ATOM 2378 N N . LEU A 1 298 ? 15.118 14.082 11.030 1.00 56.00 298 LEU A N 1
ATOM 2379 C CA . LEU A 1 298 ? 14.797 13.663 12.392 1.00 56.00 298 LEU A CA 1
ATOM 2380 C C . LEU A 1 298 ? 14.100 14.788 13.172 1.00 56.00 298 LEU A C 1
ATOM 2382 O O . LEU A 1 298 ? 13.127 14.548 13.894 1.00 56.00 298 LEU A O 1
ATOM 2386 N N . LEU A 1 299 ? 14.554 16.033 12.991 1.00 61.41 299 LEU A N 1
ATOM 2387 C CA . LEU A 1 299 ? 13.927 17.203 13.599 1.00 61.41 299 LEU A CA 1
ATOM 2388 C C . LEU A 1 299 ? 12.521 17.468 13.040 1.00 61.41 299 LEU A C 1
ATOM 2390 O O . LEU A 1 299 ? 11.590 17.691 13.815 1.00 61.41 299 LEU A O 1
ATOM 2394 N N . ARG A 1 300 ? 12.343 17.441 11.712 1.00 55.59 300 ARG A N 1
ATOM 2395 C CA . ARG A 1 300 ? 11.028 17.627 11.074 1.00 55.59 300 ARG A CA 1
ATOM 2396 C C . ARG A 1 300 ? 10.044 16.548 11.489 1.00 55.59 300 ARG A C 1
ATOM 2398 O O . ARG A 1 300 ? 8.890 16.866 11.765 1.00 55.59 300 ARG A O 1
ATOM 2405 N N . ASP A 1 301 ? 10.499 15.311 11.599 1.00 57.75 301 ASP A N 1
ATOM 2406 C CA . ASP A 1 301 ? 9.676 14.177 12.004 1.00 57.75 301 ASP A CA 1
ATOM 2407 C C . ASP A 1 301 ? 9.293 14.265 13.474 1.00 57.75 301 ASP A C 1
ATOM 2409 O O . ASP A 1 301 ? 8.147 13.989 13.829 1.00 57.75 301 ASP A O 1
ATOM 2413 N N . THR A 1 302 ? 10.208 14.739 14.323 1.00 62.69 302 THR A N 1
ATOM 2414 C CA . THR A 1 302 ? 9.901 15.063 15.720 1.00 62.69 302 THR A CA 1
ATOM 2415 C C . THR A 1 302 ? 8.811 16.134 15.791 1.00 62.69 302 THR A C 1
ATOM 2417 O O . THR A 1 302 ? 7.826 15.970 16.507 1.00 62.69 302 THR A O 1
ATOM 2420 N N . VAL A 1 303 ? 8.921 17.198 14.990 1.00 68.69 303 VAL A N 1
ATOM 2421 C CA . VAL A 1 303 ? 7.904 18.260 14.923 1.00 68.69 303 VAL A CA 1
ATOM 2422 C C . VAL A 1 303 ? 6.572 17.736 14.378 1.00 68.69 303 VAL A C 1
ATOM 2424 O O . VAL A 1 303 ? 5.514 18.075 14.910 1.00 68.69 303 VAL A O 1
ATOM 2427 N N . LYS A 1 304 ? 6.591 16.892 13.343 1.00 61.38 304 LYS A N 1
ATOM 2428 C CA . LYS A 1 304 ? 5.387 16.283 12.763 1.00 61.38 304 LYS A CA 1
ATOM 2429 C C . LYS A 1 304 ? 4.688 15.370 13.770 1.00 61.38 304 LYS A C 1
ATOM 2431 O O . LYS A 1 304 ? 3.470 15.454 13.895 1.00 61.38 304 LYS A O 1
ATOM 2436 N N . ARG A 1 305 ? 5.449 14.567 14.521 1.00 66.31 305 ARG A N 1
ATOM 2437 C CA . ARG A 1 305 ? 4.949 13.702 15.601 1.00 66.31 305 ARG A CA 1
ATOM 2438 C C . ARG A 1 305 ? 4.298 14.528 16.707 1.00 66.31 305 ARG A C 1
ATOM 2440 O O . ARG A 1 305 ? 3.129 14.318 16.994 1.00 66.31 305 ARG A O 1
ATOM 2447 N N . ILE A 1 306 ? 4.982 15.568 17.192 1.00 74.94 306 ILE A N 1
ATOM 2448 C CA . ILE A 1 306 ? 4.429 16.508 18.182 1.00 74.94 306 ILE A CA 1
ATOM 2449 C C . ILE A 1 306 ? 3.128 17.148 17.681 1.00 74.94 306 ILE A C 1
ATOM 2451 O O . ILE A 1 306 ? 2.184 17.313 18.448 1.00 74.94 306 ILE A O 1
ATOM 2455 N N . ASN A 1 307 ? 3.053 17.522 16.401 1.00 69.94 307 ASN A N 1
ATOM 2456 C CA . ASN A 1 307 ? 1.841 18.116 15.839 1.00 69.94 307 ASN A CA 1
ATOM 2457 C C . ASN A 1 307 ? 0.679 17.118 15.755 1.00 69.94 307 ASN A C 1
ATOM 2459 O O . ASN A 1 307 ? -0.451 17.502 16.058 1.00 69.94 307 ASN A O 1
ATOM 2463 N N . LEU A 1 308 ? 0.946 15.865 15.377 1.00 69.06 308 LEU A N 1
ATOM 2464 C CA . LEU A 1 308 ? -0.054 14.794 15.366 1.00 69.06 308 LEU A CA 1
ATOM 2465 C C . LEU A 1 308 ? -0.533 14.466 16.785 1.00 69.06 308 LEU A C 1
ATOM 2467 O O . LEU A 1 308 ? -1.740 14.426 17.010 1.00 69.06 308 LEU A O 1
ATOM 2471 N N . ASP A 1 309 ? 0.383 14.343 17.749 1.00 76.56 309 ASP A N 1
ATOM 2472 C CA . ASP A 1 309 ? 0.059 14.119 19.164 1.00 76.56 309 ASP A CA 1
ATOM 2473 C C . ASP A 1 309 ? -0.790 15.269 19.714 1.00 76.56 309 ASP A C 1
ATOM 2475 O O . ASP A 1 309 ? -1.823 15.056 20.348 1.00 76.56 309 ASP A O 1
ATOM 2479 N N . ARG A 1 310 ? -0.420 16.515 19.390 1.00 76.38 310 ARG A N 1
ATOM 2480 C CA . ARG A 1 310 ? -1.188 17.704 19.777 1.00 76.38 310 ARG A CA 1
ATOM 2481 C C . ARG A 1 310 ? -2.583 17.710 19.158 1.00 76.38 310 ARG A C 1
ATOM 2483 O O . ARG A 1 310 ? -3.528 18.174 19.796 1.00 76.38 310 ARG A O 1
ATOM 2490 N N . GLN A 1 311 ? -2.722 17.238 17.922 1.00 73.06 311 GLN A N 1
ATOM 2491 C CA . GLN A 1 311 ? -4.013 17.155 17.248 1.00 73.06 311 GLN A CA 1
ATOM 2492 C C . GLN A 1 311 ? -4.894 16.060 17.860 1.00 73.06 311 GLN A C 1
ATOM 2494 O O . GLN A 1 311 ? -6.058 16.329 18.153 1.00 73.06 311 GLN A O 1
ATOM 2499 N N . ALA A 1 312 ? -4.330 14.888 18.159 1.00 74.56 312 ALA A N 1
ATOM 2500 C CA . ALA A 1 312 ? -5.022 13.815 18.867 1.00 74.56 312 ALA A CA 1
ATOM 2501 C C . ALA A 1 312 ? -5.467 14.253 20.276 1.00 74.56 312 ALA A C 1
ATOM 2503 O O . ALA A 1 312 ? -6.626 14.064 20.652 1.00 74.56 312 ALA A O 1
ATOM 2504 N N . GLU A 1 313 ? -4.594 14.928 21.033 1.00 80.81 313 GLU A N 1
ATOM 2505 C CA . GLU A 1 313 ? -4.958 15.528 22.321 1.00 80.81 313 GLU A CA 1
ATOM 2506 C C . GLU A 1 313 ? -6.101 16.538 22.177 1.00 80.81 313 GLU A C 1
ATOM 2508 O O . GLU A 1 313 ? -7.004 16.594 23.016 1.00 80.81 313 GLU A O 1
ATOM 2513 N N . TRP A 1 314 ? -6.074 17.361 21.128 1.00 77.06 314 TRP A N 1
ATOM 2514 C CA . TRP A 1 314 ? -7.107 18.362 20.892 1.00 77.06 314 TRP A CA 1
ATOM 2515 C C . TRP A 1 314 ? -8.459 17.727 20.553 1.00 77.06 314 TRP A C 1
ATOM 2517 O O . TRP A 1 314 ? -9.489 18.153 21.084 1.00 77.06 314 TRP A O 1
ATOM 2527 N N . GLU A 1 315 ? -8.473 16.669 19.747 1.00 80.88 315 GLU A N 1
ATOM 2528 C CA . GLU A 1 315 ? -9.673 15.883 19.443 1.00 80.88 315 GLU A CA 1
ATOM 2529 C C . GLU A 1 315 ? -10.235 15.199 20.699 1.00 80.88 315 GLU A C 1
ATOM 2531 O O . GLU A 1 315 ? -11.446 15.260 20.961 1.00 80.88 315 GLU A O 1
ATOM 2536 N N . GLN A 1 316 ? -9.365 14.635 21.543 1.00 84.38 316 GLN A N 1
ATOM 2537 C CA . GLN A 1 316 ? -9.761 14.037 22.817 1.00 84.38 316 GLN A CA 1
ATOM 2538 C C . GLN A 1 316 ? -10.357 15.085 23.767 1.00 84.38 316 GLN A C 1
ATOM 2540 O O . GLN A 1 316 ? -11.450 14.884 24.301 1.00 84.38 316 GLN A O 1
ATOM 2545 N N . ARG A 1 317 ? -9.697 16.241 23.935 1.00 83.44 317 ARG A N 1
ATOM 2546 C CA . ARG A 1 317 ? -10.206 17.353 24.760 1.00 83.44 317 ARG A CA 1
ATOM 2547 C C . ARG A 1 317 ? -11.550 17.861 24.248 1.00 83.44 317 ARG A C 1
ATOM 2549 O O . ARG A 1 317 ? -12.451 18.102 25.046 1.00 83.44 317 ARG A O 1
ATOM 2556 N N . THR A 1 318 ? -11.715 17.971 22.933 1.00 81.81 318 THR A N 1
ATOM 2557 C CA . THR A 1 318 ? -12.978 18.394 22.311 1.00 81.81 318 THR A CA 1
ATOM 2558 C C . THR A 1 318 ? -14.099 17.394 22.595 1.00 81.81 318 THR A C 1
ATOM 2560 O O . THR A 1 318 ? -15.230 17.784 22.884 1.00 81.81 318 THR A O 1
ATOM 2563 N N . THR A 1 319 ? -13.787 16.098 22.575 1.00 85.50 319 THR A N 1
ATOM 2564 C CA . THR A 1 319 ? -14.742 15.037 22.918 1.00 85.50 319 THR A CA 1
ATOM 2565 C C . THR A 1 319 ? -15.154 15.102 24.389 1.00 85.50 319 THR A C 1
ATOM 2567 O O . THR A 1 319 ? -16.347 15.059 24.687 1.00 85.50 319 THR A O 1
ATOM 2570 N N . VAL A 1 320 ? -14.195 15.281 25.304 1.00 87.56 320 VAL A N 1
ATOM 2571 C CA . VAL A 1 320 ? -14.468 15.444 26.744 1.00 87.56 320 VAL A CA 1
ATOM 2572 C C . VAL A 1 320 ? -15.312 16.692 27.012 1.00 87.56 320 VAL A C 1
ATOM 2574 O O . VAL A 1 320 ? -16.262 16.629 27.789 1.00 87.56 320 VAL A O 1
ATOM 2577 N N . LEU A 1 321 ? -15.030 17.812 26.339 1.00 85.50 321 LEU A N 1
ATOM 2578 C CA . LEU A 1 321 ? -15.836 19.031 26.454 1.00 85.50 321 LEU A CA 1
ATOM 2579 C C . LEU A 1 321 ? -17.291 18.788 26.030 1.00 85.50 321 LEU A C 1
ATOM 2581 O O . LEU A 1 321 ? -18.202 19.109 26.786 1.00 85.50 321 LEU A O 1
ATOM 2585 N N . ARG A 1 322 ? -17.520 18.115 24.893 1.00 85.69 322 ARG A N 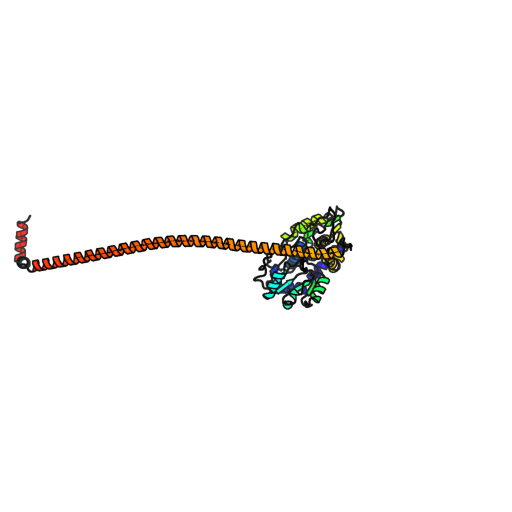1
ATOM 2586 C CA . ARG A 1 322 ? -18.879 17.747 24.450 1.00 85.69 322 ARG A CA 1
ATOM 2587 C C . ARG A 1 322 ? -19.603 16.846 25.453 1.00 85.69 322 ARG A C 1
ATOM 2589 O O . ARG A 1 322 ? -20.806 16.997 25.660 1.00 85.69 322 ARG A O 1
ATOM 2596 N N . GLN A 1 323 ? -18.892 15.901 26.071 1.00 87.94 323 GLN A N 1
ATOM 2597 C CA . GLN A 1 323 ? -19.460 15.046 27.117 1.00 87.94 323 GLN A CA 1
ATOM 2598 C C . GLN A 1 323 ? -19.826 15.852 28.369 1.00 87.94 323 GLN A C 1
ATOM 2600 O O . GLN A 1 323 ? -20.905 15.646 28.925 1.00 87.94 323 GLN A O 1
ATOM 2605 N N . ASN A 1 324 ? -18.977 16.795 28.782 1.00 89.56 324 ASN A N 1
ATOM 2606 C CA . ASN A 1 324 ? -19.254 17.686 29.907 1.00 89.56 324 ASN A CA 1
ATOM 2607 C C . ASN A 1 324 ? -20.477 18.574 29.645 1.00 89.56 324 ASN A C 1
ATOM 2609 O O . ASN A 1 324 ? -21.339 18.669 30.515 1.00 89.56 324 ASN A O 1
ATOM 2613 N N . ASP A 1 325 ? -20.615 19.138 28.444 1.00 89.75 325 ASP A N 1
ATOM 2614 C CA . ASP A 1 325 ? -21.791 19.931 28.063 1.00 89.75 325 ASP A CA 1
ATOM 2615 C C . ASP A 1 325 ? -23.080 19.093 28.116 1.00 89.75 325 ASP A C 1
ATOM 2617 O O . ASP A 1 325 ? -24.111 19.525 28.641 1.00 89.75 325 ASP A O 1
ATOM 2621 N N . ALA A 1 326 ? -23.023 17.845 27.636 1.00 89.19 326 ALA A N 1
ATOM 2622 C CA . ALA A 1 326 ? -24.151 16.918 27.715 1.00 89.19 326 ALA A CA 1
ATOM 2623 C C . ALA A 1 326 ? -24.515 16.561 29.169 1.00 89.19 326 ALA A C 1
ATOM 2625 O O . ALA A 1 326 ? -25.701 16.468 29.510 1.00 89.19 326 ALA A O 1
ATOM 2626 N N . LEU A 1 327 ? -23.514 16.377 30.037 1.00 92.12 327 LEU A N 1
ATOM 2627 C CA . LEU A 1 327 ? -23.717 16.136 31.467 1.00 92.12 327 LEU A CA 1
ATOM 2628 C C . LEU A 1 327 ? -24.324 17.355 32.165 1.00 92.12 327 LEU A C 1
ATOM 2630 O O . LEU A 1 327 ? -25.269 17.177 32.933 1.00 92.12 327 LEU A O 1
ATOM 2634 N N . LEU A 1 328 ? -23.852 18.567 31.863 1.00 92.25 328 LEU A N 1
ATOM 2635 C CA . LEU A 1 328 ? -24.413 19.815 32.388 1.00 92.25 328 LEU A CA 1
ATOM 2636 C C . LEU A 1 328 ? -25.891 19.957 32.010 1.00 92.25 328 LEU A C 1
ATOM 2638 O O . LEU A 1 328 ? -26.727 20.127 32.895 1.00 92.25 328 LEU A O 1
ATOM 2642 N N . SER A 1 329 ? -26.245 19.743 30.739 1.00 89.50 329 SER A N 1
ATOM 2643 C CA . SER A 1 329 ? -27.648 19.773 30.298 1.00 89.50 329 SER A CA 1
ATOM 2644 C C . SER A 1 329 ? -28.514 18.722 31.010 1.00 89.50 329 SER A C 1
ATOM 2646 O O . SER A 1 329 ? -29.679 18.961 31.347 1.00 89.50 329 SER A O 1
ATOM 2648 N N . ARG A 1 330 ? -27.964 17.530 31.279 1.00 93.12 330 ARG A N 1
ATOM 2649 C CA . ARG A 1 330 ? -28.670 16.493 32.046 1.00 93.12 330 ARG A CA 1
ATOM 2650 C C . ARG A 1 330 ? -28.852 16.897 33.510 1.00 93.12 330 ARG A C 1
ATOM 2652 O O . ARG A 1 330 ? -29.903 16.605 34.080 1.00 93.12 330 ARG A O 1
ATOM 2659 N N . LEU A 1 331 ? -27.860 17.557 34.098 1.00 92.94 331 LEU A N 1
ATOM 2660 C CA . LEU A 1 331 ? -27.887 18.048 35.472 1.00 92.94 331 LEU A CA 1
ATOM 2661 C C . LEU A 1 331 ? -28.950 19.146 35.633 1.00 92.94 331 LEU A C 1
ATOM 2663 O O . LEU A 1 331 ? -29.775 19.048 36.539 1.00 92.94 331 LEU A O 1
ATOM 2667 N N . GLU A 1 332 ? -29.028 20.095 34.698 1.00 93.00 332 GLU A N 1
ATOM 2668 C CA . GLU A 1 332 ? -30.083 21.121 34.650 1.00 93.00 332 GLU A CA 1
ATOM 2669 C C . GLU A 1 332 ? -31.486 20.500 34.562 1.00 93.00 332 GLU A C 1
ATOM 2671 O O . GLU A 1 332 ? -32.388 20.853 35.326 1.00 93.00 332 GLU A O 1
ATOM 2676 N N . LYS A 1 333 ? -31.675 19.498 33.688 1.00 92.44 333 LYS A N 1
ATOM 2677 C CA . LYS A 1 333 ? -32.950 18.763 33.588 1.00 92.44 333 LY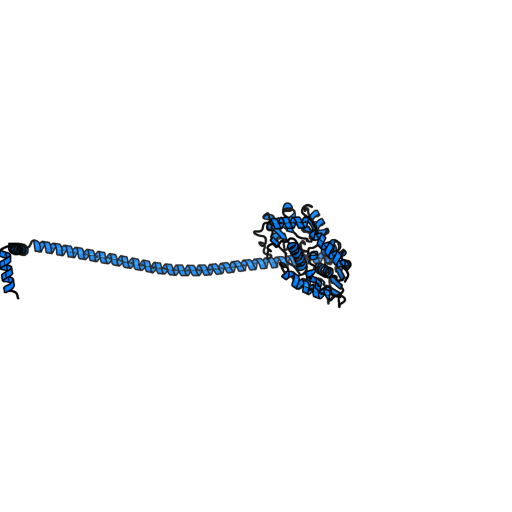S A CA 1
ATOM 2678 C C . LYS A 1 333 ? -33.316 18.058 34.893 1.00 92.44 333 LYS A C 1
ATOM 2680 O O . LYS A 1 333 ? -34.485 18.041 35.273 1.00 92.44 333 LYS A O 1
ATOM 2685 N N . LEU A 1 334 ? -32.342 17.451 35.573 1.00 91.81 334 LEU A N 1
ATOM 2686 C CA . LEU A 1 334 ? -32.571 16.798 36.862 1.00 91.81 334 LEU A CA 1
ATOM 2687 C C . LEU A 1 334 ? -32.903 17.811 37.961 1.00 91.81 334 LEU A C 1
ATOM 2689 O O . LEU A 1 334 ? -33.793 17.540 38.763 1.00 91.81 334 LEU A O 1
ATOM 2693 N N . GLN A 1 335 ? -32.257 18.978 37.973 1.00 93.75 335 GLN A N 1
ATOM 2694 C CA . GLN A 1 335 ? -32.585 20.064 38.898 1.00 93.75 335 GLN A CA 1
ATOM 2695 C C . GLN A 1 335 ? -34.014 20.574 38.687 1.00 93.75 335 GLN A C 1
ATOM 2697 O O . GLN A 1 335 ? -34.746 20.704 39.664 1.00 93.75 335 GLN A O 1
ATOM 2702 N N . SER A 1 336 ? -34.444 20.771 37.435 1.00 91.62 336 SER A N 1
ATOM 2703 C CA . SER A 1 336 ? -35.830 21.153 37.117 1.00 91.62 336 SER A CA 1
ATOM 2704 C C . SER A 1 336 ? -36.844 20.100 37.573 1.00 91.62 336 SER A C 1
ATOM 2706 O O . SER A 1 336 ? -37.883 20.426 38.137 1.00 91.62 336 SER A O 1
ATOM 2708 N N . LYS A 1 337 ? -36.546 18.810 37.384 1.00 92.88 337 LYS A N 1
ATOM 2709 C CA . LYS A 1 337 ? -37.417 17.739 37.895 1.00 92.88 337 LYS A CA 1
ATOM 2710 C C . LYS A 1 337 ? -37.451 17.703 39.420 1.00 92.88 337 LYS A C 1
ATOM 2712 O O . LYS A 1 337 ? -38.491 17.433 40.012 1.00 92.88 337 LYS A O 1
ATOM 2717 N N . LEU A 1 338 ? -36.319 17.960 40.073 1.00 92.94 338 LEU A N 1
ATOM 2718 C CA . LEU A 1 338 ? -36.239 17.984 41.530 1.00 92.94 338 LEU A CA 1
ATOM 2719 C C . LEU A 1 338 ? -37.066 19.135 42.117 1.00 92.94 338 LEU A C 1
ATOM 2721 O O . LEU A 1 338 ? -37.723 18.943 43.142 1.00 92.94 338 LEU A O 1
ATOM 2725 N N . THR A 1 339 ? -37.062 20.310 41.482 1.00 92.38 339 THR A N 1
ATOM 2726 C CA . THR A 1 339 ? -37.897 21.441 41.910 1.00 92.38 339 THR A CA 1
ATOM 2727 C C . THR A 1 339 ? -39.382 21.146 41.713 1.00 92.38 339 THR A C 1
ATOM 2729 O O . THR A 1 339 ? -40.155 21.385 42.639 1.00 92.38 339 THR A O 1
ATOM 2732 N N . GLU A 1 340 ? -39.776 20.544 40.587 1.00 92.44 340 GLU A N 1
ATOM 2733 C CA . GLU A 1 340 ? -41.155 20.089 40.350 1.00 92.44 340 GLU A CA 1
ATOM 2734 C C . GLU A 1 340 ? -41.624 19.097 41.425 1.00 92.44 340 GLU A C 1
ATOM 2736 O O . GLU A 1 340 ? -42.629 19.341 42.095 1.00 92.44 340 GLU A O 1
ATOM 2741 N N . ILE A 1 341 ? -40.854 18.031 41.672 1.00 92.44 341 ILE A N 1
ATOM 2742 C CA . ILE A 1 341 ? -41.175 17.018 42.693 1.00 92.44 341 ILE A CA 1
ATOM 2743 C C . ILE A 1 341 ? -41.230 17.643 44.095 1.00 92.44 341 ILE A C 1
ATOM 2745 O O . ILE A 1 341 ? -42.074 17.276 44.915 1.00 92.44 341 ILE A O 1
ATOM 2749 N N . SER A 1 342 ? -40.343 18.594 44.399 1.00 90.75 342 SER A N 1
ATOM 2750 C CA . SER A 1 342 ? -40.346 19.314 45.678 1.00 90.75 342 SER A CA 1
ATOM 2751 C C . SER A 1 342 ? -41.633 20.123 45.872 1.00 90.75 342 SER A C 1
ATOM 2753 O O . SER A 1 342 ? -42.236 20.078 46.948 1.00 90.75 342 SER A O 1
ATOM 2755 N N . GLU A 1 343 ? -42.106 20.809 44.830 1.00 91.88 343 GLU A N 1
ATOM 2756 C CA . GLU A 1 343 ? -43.369 21.550 44.870 1.00 91.88 343 GLU A CA 1
ATOM 2757 C C . GLU A 1 343 ? -44.590 20.626 44.955 1.00 91.88 343 GLU A C 1
ATOM 2759 O O . GLU A 1 343 ? -45.514 20.886 45.733 1.00 91.88 343 GLU A O 1
ATOM 2764 N N . GLU A 1 344 ? -44.591 19.502 44.237 1.00 91.69 344 GLU A N 1
ATOM 2765 C CA . GLU A 1 344 ? -45.625 18.471 44.379 1.00 91.69 344 GLU A CA 1
ATOM 2766 C C . GLU A 1 344 ? -45.671 17.908 45.801 1.00 91.69 344 GLU A C 1
ATOM 2768 O O . GLU A 1 344 ? -46.746 17.818 46.404 1.00 91.69 344 GLU A O 1
ATOM 2773 N N . LYS A 1 345 ? -44.505 17.614 46.388 1.00 92.56 345 LYS A N 1
ATOM 2774 C CA . LYS A 1 345 ? -44.393 17.155 47.774 1.00 92.56 345 LYS A CA 1
ATOM 2775 C C . LYS A 1 345 ? -44.943 18.192 48.751 1.00 92.56 345 LYS A C 1
ATOM 2777 O O . LYS A 1 345 ? -45.696 17.824 49.650 1.00 92.56 345 LYS A O 1
ATOM 2782 N N . LYS A 1 346 ? -44.635 19.484 48.578 1.00 91.81 346 LYS A N 1
ATOM 2783 C CA . LYS A 1 346 ? -45.200 20.559 49.417 1.00 91.81 346 LYS A CA 1
ATOM 2784 C C . LYS A 1 346 ? -46.724 20.616 49.320 1.00 91.81 346 LYS A C 1
ATOM 2786 O O . LYS A 1 346 ? -47.392 20.727 50.349 1.00 91.81 346 LYS A O 1
ATOM 2791 N N . LYS A 1 347 ? -47.288 20.504 48.111 1.00 91.81 347 LYS A N 1
ATOM 2792 C CA . LYS A 1 347 ? -48.747 20.462 47.904 1.00 91.81 347 LYS A CA 1
ATOM 2793 C C . LYS A 1 347 ? -49.378 19.246 48.582 1.00 91.81 347 LYS A C 1
ATOM 2795 O O . LYS A 1 347 ? -50.403 19.392 49.247 1.00 91.81 347 LYS A O 1
ATOM 2800 N N . ALA A 1 348 ? -48.762 18.072 48.453 1.00 88.94 348 ALA A N 1
ATOM 2801 C CA . ALA A 1 348 ? -49.232 16.846 49.090 1.00 88.94 348 ALA A CA 1
ATOM 2802 C C . ALA A 1 348 ? -49.209 16.953 50.622 1.00 88.94 348 ALA A C 1
ATOM 2804 O O . ALA A 1 348 ? -50.209 16.641 51.265 1.00 88.94 348 ALA A O 1
ATOM 2805 N N . VAL A 1 349 ? -48.119 17.475 51.197 1.00 92.00 349 VAL A N 1
ATOM 2806 C CA . VAL A 1 349 ? -48.002 17.727 52.643 1.00 92.00 349 VAL A CA 1
ATOM 2807 C C . VAL A 1 349 ? -49.070 18.713 53.111 1.00 92.00 349 VAL A C 1
ATOM 2809 O O . VAL A 1 349 ? -49.739 18.450 54.103 1.00 92.00 349 VAL A O 1
ATOM 2812 N N . LYS A 1 350 ? -49.300 19.813 52.381 1.00 91.75 350 LYS A N 1
ATOM 2813 C CA . LYS A 1 350 ? -50.367 20.767 52.718 1.00 91.75 350 LYS A CA 1
ATOM 2814 C C . LYS A 1 350 ? -51.741 20.092 52.738 1.00 91.75 350 LYS A C 1
ATOM 2816 O O . LYS A 1 350 ? -52.472 20.234 53.711 1.00 91.75 350 LYS A O 1
ATOM 2821 N N . LYS A 1 351 ? -52.054 19.301 51.708 1.00 90.94 351 LYS A N 1
ATOM 2822 C CA . LYS A 1 351 ? -53.315 18.553 51.622 1.00 90.94 351 LYS A CA 1
ATOM 2823 C C . LYS A 1 351 ? -53.464 17.550 52.770 1.00 90.94 351 LYS A C 1
ATOM 2825 O O . LYS A 1 351 ? -54.555 17.402 53.311 1.00 90.94 351 LYS A O 1
ATOM 2830 N N . GLN A 1 352 ? -52.378 16.882 53.157 1.00 91.12 352 GLN A N 1
ATOM 2831 C CA . GLN A 1 352 ? -52.362 15.984 54.311 1.00 91.12 352 GLN A CA 1
ATOM 2832 C C . GLN A 1 352 ? -52.672 16.743 55.607 1.00 91.12 352 GLN A C 1
ATOM 2834 O O . GLN A 1 352 ? -53.513 16.296 56.379 1.00 91.12 352 GLN A O 1
ATOM 2839 N N . THR A 1 353 ? -52.063 17.911 55.821 1.00 91.19 353 THR A N 1
ATOM 2840 C CA . THR A 1 353 ? -52.352 18.771 56.978 1.00 91.19 353 THR A CA 1
ATOM 2841 C C . THR A 1 353 ? -53.811 19.231 56.998 1.00 91.19 353 THR A C 1
ATOM 2843 O O . THR A 1 353 ? -54.453 19.179 58.046 1.00 91.19 353 THR A O 1
ATOM 2846 N N . ASP A 1 354 ? -54.359 19.628 55.847 1.00 91.50 354 ASP A N 1
ATOM 2847 C CA . ASP A 1 354 ? -55.761 20.039 55.721 1.00 91.50 354 ASP A CA 1
ATOM 2848 C C . ASP A 1 354 ? -56.719 18.884 56.060 1.00 91.50 354 ASP A C 1
ATOM 2850 O O . ASP A 1 354 ? -57.677 19.076 56.811 1.00 91.50 354 ASP A O 1
ATOM 2854 N N . PHE A 1 355 ? -56.434 17.664 55.585 1.00 90.69 355 PHE A N 1
ATOM 2855 C CA . PHE A 1 355 ? -57.205 16.475 55.957 1.00 90.69 355 PHE A CA 1
ATOM 2856 C C . PHE A 1 355 ? -57.114 16.163 57.449 1.00 90.69 355 PHE A C 1
ATOM 2858 O O . PHE A 1 355 ? -58.143 15.905 58.068 1.00 90.69 355 PHE A O 1
ATOM 2865 N N . THR A 1 356 ? -55.924 16.236 58.047 1.00 91.50 356 THR A N 1
ATOM 2866 C CA . THR A 1 356 ? -55.747 16.044 59.494 1.00 91.50 356 THR A CA 1
ATOM 2867 C C . THR A 1 356 ? -56.574 17.057 60.290 1.00 91.50 356 THR A C 1
ATOM 2869 O O . THR A 1 356 ? -57.256 16.694 61.245 1.00 91.50 356 THR A O 1
ATOM 2872 N N . ASN A 1 357 ? -56.587 18.325 59.870 1.00 90.19 357 ASN A N 1
ATOM 2873 C CA . ASN A 1 357 ? -57.413 19.358 60.497 1.00 90.19 357 ASN A CA 1
ATOM 2874 C C . ASN A 1 357 ? -58.913 19.072 60.353 1.00 90.19 357 ASN A C 1
ATOM 2876 O O . ASN A 1 357 ? -59.671 19.295 61.298 1.00 90.19 357 ASN A O 1
ATOM 2880 N N . HIS A 1 358 ? -59.341 18.567 59.194 1.00 91.69 358 HIS A N 1
ATOM 2881 C CA . HIS A 1 358 ? -60.732 18.200 58.956 1.00 91.69 358 HIS A CA 1
ATOM 2882 C C . HIS A 1 358 ? -61.171 17.001 59.806 1.00 91.69 358 HIS A C 1
ATOM 2884 O O . HIS A 1 358 ? -62.233 17.057 60.421 1.00 91.69 358 HIS A O 1
ATOM 2890 N N . ILE A 1 359 ? -60.334 15.964 59.918 1.00 91.38 359 ILE A N 1
ATOM 2891 C CA . ILE A 1 359 ? -60.573 14.818 60.809 1.00 91.38 359 ILE A CA 1
ATOM 2892 C C . ILE A 1 359 ? -60.729 15.304 62.253 1.00 91.38 359 ILE A C 1
ATOM 2894 O O . ILE A 1 359 ? -61.751 15.034 62.877 1.00 91.38 359 ILE A O 1
ATOM 2898 N N . ASN A 1 360 ? -59.799 16.132 62.741 1.00 90.25 360 ASN A N 1
ATOM 2899 C CA . ASN A 1 360 ? -59.876 16.713 64.085 1.00 90.25 360 ASN A CA 1
ATOM 2900 C C . ASN A 1 360 ? -61.152 17.549 64.306 1.00 90.25 360 ASN A C 1
ATOM 2902 O O . ASN A 1 360 ? -61.636 17.666 65.432 1.00 90.25 360 ASN A O 1
ATOM 2906 N N . HIS A 1 361 ? -61.680 18.196 63.263 1.00 91.81 361 HIS A N 1
ATOM 2907 C CA . HIS A 1 361 ? -62.943 18.929 63.343 1.00 91.81 361 HIS A CA 1
ATOM 2908 C C . HIS A 1 361 ? -64.140 17.978 63.450 1.00 91.81 361 HIS A C 1
ATOM 2910 O O . HIS A 1 361 ? -64.977 18.161 64.334 1.00 91.81 361 HIS A O 1
ATOM 2916 N N . LEU A 1 362 ? -64.189 16.946 62.604 1.00 90.38 362 LEU A N 1
ATOM 2917 C CA . LEU A 1 362 ? -65.238 15.928 62.636 1.00 90.38 362 LEU A CA 1
ATOM 2918 C C . LEU A 1 362 ? -65.255 15.172 63.969 1.00 90.38 362 LEU A C 1
ATOM 2920 O O . LEU A 1 362 ? -66.324 14.975 64.535 1.00 90.38 362 LEU A O 1
ATOM 2924 N N . GLU A 1 363 ? -64.095 14.825 64.528 1.00 91.31 363 GLU A N 1
ATOM 2925 C CA . GLU A 1 363 ? -63.991 14.199 65.854 1.00 91.31 363 GLU A CA 1
ATOM 2926 C C . GLU A 1 363 ? -64.604 15.072 66.960 1.00 91.31 363 GLU A C 1
ATOM 2928 O O . GLU A 1 363 ? -65.304 14.571 67.848 1.00 91.31 363 GLU A O 1
ATOM 2933 N N . ARG A 1 364 ? -64.407 16.398 66.896 1.00 90.94 364 ARG A N 1
ATOM 2934 C CA . ARG A 1 364 ? -65.054 17.342 67.822 1.00 90.94 364 ARG A CA 1
ATOM 2935 C C . ARG A 1 364 ? -66.561 17.421 67.603 1.00 90.94 364 ARG A C 1
ATOM 2937 O O . ARG A 1 364 ? -67.297 17.524 68.584 1.00 90.94 364 ARG A O 1
ATOM 2944 N N . GLU A 1 365 ? -67.022 17.402 66.354 1.00 91.56 365 GLU A N 1
ATOM 2945 C CA . GLU A 1 365 ? -68.454 17.409 66.041 1.00 91.56 365 GLU A CA 1
ATOM 2946 C C . GLU A 1 365 ? -69.150 16.133 66.508 1.00 91.56 365 GLU A C 1
ATOM 2948 O O . GLU A 1 365 ? -70.199 16.236 67.144 1.00 91.56 365 GLU A O 1
ATOM 2953 N N . ILE A 1 366 ? -68.551 14.964 66.268 1.00 90.62 366 ILE A N 1
ATOM 2954 C CA . ILE A 1 366 ? -69.023 13.672 66.783 1.00 90.62 366 ILE A CA 1
ATOM 2955 C C . ILE A 1 366 ? -69.099 13.742 68.308 1.00 90.62 366 ILE A C 1
ATOM 2957 O O . ILE A 1 366 ? -70.171 13.560 68.870 1.00 90.62 366 ILE A O 1
ATOM 2961 N N . SER A 1 367 ? -68.029 14.184 68.975 1.00 90.00 367 SER A N 1
ATOM 2962 C CA . SER A 1 367 ? -68.010 14.334 70.439 1.00 90.00 367 SER A CA 1
ATOM 2963 C C . SER A 1 367 ? -69.054 15.331 70.972 1.00 90.00 367 SER A C 1
ATOM 2965 O O . SER A 1 367 ? -69.467 15.263 72.132 1.00 90.00 367 SER A O 1
ATOM 2967 N N . ARG A 1 368 ? -69.457 16.334 70.180 1.00 90.75 368 ARG A N 1
ATOM 2968 C CA . ARG A 1 368 ? -70.561 17.245 70.533 1.00 90.75 368 ARG A CA 1
ATOM 2969 C C . ARG A 1 368 ? -71.905 16.546 70.353 1.00 90.75 368 ARG A C 1
ATOM 2971 O O . ARG A 1 368 ? -72.749 16.640 71.238 1.00 90.75 368 ARG A O 1
ATOM 2978 N N . LYS A 1 369 ? -72.094 15.856 69.229 1.00 88.25 369 LYS A N 1
ATOM 2979 C CA . LYS A 1 369 ? -73.330 15.144 68.903 1.00 88.25 369 LYS A CA 1
ATOM 2980 C C . LYS A 1 369 ? -73.594 13.986 69.852 1.00 88.25 369 LYS A C 1
ATOM 2982 O O . LYS A 1 369 ? -74.737 13.842 70.255 1.00 88.25 369 LYS A O 1
ATOM 2987 N N . ASP A 1 370 ? -72.567 13.263 70.281 1.00 89.25 370 ASP A N 1
ATOM 2988 C CA . ASP A 1 370 ? -72.677 12.226 71.310 1.00 89.25 370 ASP A CA 1
ATOM 2989 C C . ASP A 1 370 ? -73.194 12.815 72.628 1.00 89.25 370 ASP A C 1
ATOM 2991 O O . ASP A 1 370 ? -74.143 12.297 73.208 1.00 89.25 370 ASP A O 1
ATOM 2995 N N . ARG A 1 371 ? -72.673 13.979 73.046 1.00 88.06 371 ARG A N 1
ATOM 2996 C CA . ARG A 1 371 ? -73.170 14.695 74.236 1.00 88.06 371 ARG A CA 1
ATOM 2997 C C . ARG A 1 371 ? -74.615 15.171 74.088 1.00 88.06 371 ARG A C 1
ATOM 2999 O O . ARG A 1 371 ? -75.382 15.079 75.042 1.00 88.06 371 ARG A O 1
ATOM 3006 N N . GLU A 1 372 ? -74.993 15.685 72.918 1.00 87.94 372 GLU A N 1
ATOM 3007 C CA . GLU A 1 372 ? -76.388 16.045 72.621 1.00 87.94 372 GLU A CA 1
ATOM 3008 C C . GLU A 1 372 ? -77.293 14.803 72.651 1.00 87.94 372 GLU A C 1
ATOM 3010 O O . GLU A 1 372 ? -78.384 14.851 73.217 1.00 87.94 372 GLU A O 1
ATOM 3015 N N . PHE A 1 373 ? -76.839 13.680 72.089 1.00 86.75 373 PHE A N 1
ATOM 3016 C CA . PHE A 1 373 ? -77.565 12.413 72.102 1.00 86.75 373 PHE A CA 1
ATOM 3017 C C . PHE A 1 373 ? -77.759 11.890 73.522 1.00 86.75 373 PHE A C 1
ATOM 3019 O O . PHE A 1 373 ? -78.867 11.485 73.866 1.00 86.75 373 PHE A O 1
ATOM 3026 N N . ASP A 1 374 ? -76.724 11.950 74.360 1.00 85.94 374 ASP A N 1
ATOM 3027 C CA . ASP A 1 374 ? -76.803 11.571 75.769 1.00 85.94 374 ASP A CA 1
ATOM 3028 C C . ASP A 1 374 ? -77.787 12.459 76.539 1.00 85.94 374 ASP A C 1
ATOM 3030 O O . ASP A 1 374 ? -78.583 11.954 77.331 1.00 85.94 374 ASP A O 1
ATOM 3034 N N . GLN A 1 375 ? -77.809 13.768 76.270 1.00 83.81 375 GLN A N 1
ATOM 3035 C CA . GLN A 1 375 ? -78.793 14.683 76.859 1.00 83.81 375 GLN A CA 1
ATOM 3036 C C . GLN A 1 375 ? -80.220 14.353 76.417 1.00 83.81 375 GLN A C 1
ATOM 3038 O O . GLN A 1 375 ? -81.118 14.260 77.253 1.00 83.81 375 GLN A O 1
ATOM 3043 N N . VAL A 1 376 ? -80.440 14.137 75.118 1.00 81.75 376 VAL A N 1
ATOM 3044 C CA . VAL A 1 376 ? -81.753 13.737 74.591 1.00 81.75 376 VAL A CA 1
ATOM 3045 C C . VAL A 1 376 ? -82.177 12.396 75.178 1.00 81.75 376 VAL A C 1
ATOM 3047 O O . VAL A 1 376 ? -83.339 12.235 75.537 1.00 81.75 376 VAL A O 1
ATOM 3050 N N . ARG A 1 377 ? -81.252 11.445 75.328 1.00 81.69 377 ARG A N 1
ATOM 3051 C CA . ARG A 1 377 ? -81.511 10.145 75.948 1.00 81.69 377 ARG A CA 1
ATOM 3052 C C . ARG A 1 377 ? -81.931 10.297 77.410 1.00 81.69 377 ARG A C 1
ATOM 3054 O O . ARG A 1 377 ? -82.930 9.703 77.804 1.00 81.69 377 ARG A O 1
ATOM 3061 N N . GLN A 1 378 ? -81.250 11.144 78.181 1.00 82.00 378 GLN A N 1
ATOM 3062 C CA . GLN A 1 378 ? -81.629 11.457 79.563 1.00 82.00 378 GLN A CA 1
ATOM 3063 C C . GLN A 1 378 ? -82.997 12.153 79.655 1.00 82.00 378 GLN A C 1
ATOM 3065 O O . GLN A 1 378 ? -83.803 11.827 80.526 1.00 82.00 378 GLN A O 1
ATOM 3070 N N . GLU A 1 379 ? -83.297 13.093 78.757 1.00 80.62 379 GLU A N 1
ATOM 3071 C CA . GLU A 1 379 ? -84.610 13.749 78.699 1.00 80.62 379 GLU A CA 1
ATOM 3072 C C . GLU A 1 379 ? -85.719 12.779 78.265 1.00 80.62 379 GLU A C 1
ATOM 3074 O O . GLU A 1 379 ? -86.816 12.795 78.825 1.00 80.62 379 GLU A O 1
ATOM 3079 N N . LEU A 1 380 ? -85.437 11.864 77.335 1.00 76.19 380 LEU A N 1
ATOM 3080 C CA . LEU A 1 380 ? -86.358 10.799 76.944 1.00 76.19 380 LEU A CA 1
ATOM 3081 C C . LEU A 1 380 ? -86.654 9.869 78.129 1.00 76.19 380 LEU A C 1
ATOM 3083 O O . LEU A 1 380 ? -87.817 9.557 78.379 1.00 76.19 380 LEU A O 1
ATOM 3087 N N . GLU A 1 381 ? -85.635 9.481 78.899 1.00 76.88 381 GLU A N 1
ATOM 3088 C CA . GLU A 1 381 ? -85.791 8.694 80.128 1.00 76.88 381 GLU A CA 1
ATOM 3089 C C . GLU A 1 381 ? -86.607 9.452 81.197 1.00 76.88 381 GLU A C 1
ATOM 3091 O O . GLU A 1 381 ? -87.470 8.863 81.862 1.00 76.88 381 GLU A O 1
ATOM 3096 N N . LYS A 1 382 ? -86.438 10.777 81.329 1.00 76.94 382 LYS A N 1
ATOM 3097 C CA . LYS A 1 382 ? -87.295 11.623 82.187 1.00 76.94 382 LYS A CA 1
ATOM 3098 C C . LYS A 1 382 ? -88.747 11.664 81.709 1.00 76.94 382 LYS A C 1
ATOM 3100 O O . LYS A 1 382 ? -89.669 11.546 82.517 1.00 76.94 382 LYS A O 1
ATOM 3105 N N . ILE A 1 383 ? -88.981 11.807 80.405 1.00 72.62 383 ILE A N 1
ATOM 3106 C CA . ILE A 1 383 ? -90.333 11.810 79.829 1.00 72.62 383 ILE A CA 1
ATOM 3107 C C . ILE A 1 383 ? -90.995 10.445 80.040 1.00 72.62 383 ILE A C 1
ATOM 3109 O O . ILE A 1 383 ? -92.129 10.396 80.522 1.00 72.62 383 ILE A O 1
ATOM 3113 N N . GLN A 1 384 ? -90.283 9.350 79.764 1.00 65.50 384 GLN A N 1
ATOM 3114 C CA . GLN A 1 384 ? -90.763 7.980 79.968 1.00 65.50 384 GLN A CA 1
ATOM 3115 C C . GLN A 1 384 ? -91.064 7.676 81.443 1.00 65.50 384 GLN A C 1
ATOM 3117 O O . GLN A 1 384 ? -92.027 6.973 81.757 1.00 65.50 384 GLN A O 1
ATOM 3122 N N . SER A 1 385 ? -90.296 8.251 82.371 1.00 65.88 385 SER A N 1
ATOM 3123 C CA . SER A 1 385 ? -90.532 8.107 83.812 1.00 65.88 385 SER A CA 1
ATOM 3124 C C . SER A 1 385 ? -91.610 9.051 84.373 1.00 65.88 385 SER A C 1
ATOM 3126 O O . SER A 1 385 ? -92.085 8.816 85.490 1.00 65.88 385 SER A O 1
ATOM 3128 N N . SER A 1 386 ? -92.076 10.045 83.602 1.00 68.88 386 SER A N 1
ATOM 3129 C CA . SER A 1 386 ? -93.106 11.009 84.015 1.00 68.88 386 SER A CA 1
ATOM 3130 C C . SER A 1 386 ? -94.519 10.403 84.127 1.00 68.88 386 SER A C 1
ATOM 3132 O O . SER A 1 386 ? -94.907 9.472 83.413 1.00 68.88 386 SER A O 1
ATOM 3134 N N . ARG A 1 387 ? -95.349 10.974 85.015 1.00 59.12 387 ARG A N 1
ATOM 3135 C CA . ARG A 1 387 ? -96.742 10.530 85.234 1.00 59.12 387 ARG A CA 1
ATOM 3136 C C . ARG A 1 387 ? -97.628 10.681 83.990 1.00 59.12 387 ARG A C 1
ATOM 3138 O O . ARG A 1 387 ? -98.491 9.837 83.778 1.00 59.12 387 ARG A O 1
ATOM 3145 N N . LEU A 1 388 ? -97.408 11.706 83.164 1.00 59.66 388 LEU A N 1
ATOM 3146 C CA . LEU A 1 388 ? -98.188 11.969 81.946 1.00 59.66 388 LEU A CA 1
ATOM 3147 C C . LEU A 1 388 ? -97.943 10.917 80.857 1.00 59.66 388 LEU A C 1
ATOM 3149 O O . LEU A 1 388 ? -98.902 10.457 80.242 1.00 59.66 388 LEU A O 1
ATOM 3153 N N . HIS A 1 389 ? -96.698 10.467 80.672 1.00 60.41 389 HIS A N 1
ATOM 3154 C CA . HIS A 1 389 ? -96.394 9.389 79.727 1.00 60.41 389 HIS A CA 1
ATOM 3155 C C . HIS A 1 389 ? -97.009 8.053 80.172 1.00 60.41 389 HIS A C 1
ATOM 3157 O O . HIS A 1 389 ? -97.639 7.372 79.368 1.00 60.41 389 HIS A O 1
ATOM 3163 N N . ARG A 1 390 ? -96.965 7.729 81.476 1.00 59.84 390 ARG A N 1
ATOM 3164 C CA . ARG A 1 390 ? -97.658 6.546 82.034 1.00 59.84 390 ARG A CA 1
ATOM 3165 C C . ARG A 1 390 ? -99.184 6.608 81.891 1.00 59.84 390 ARG A C 1
ATOM 3167 O O . ARG A 1 390 ? -99.830 5.567 81.784 1.00 59.84 390 ARG A O 1
ATOM 3174 N N . VAL A 1 391 ? -99.775 7.805 81.896 1.00 60.25 391 VAL A N 1
ATOM 3175 C CA . VAL A 1 391 ? -101.211 8.003 81.627 1.00 60.25 391 VAL A CA 1
ATOM 3176 C C . VAL A 1 391 ? -101.509 7.880 80.128 1.00 60.25 391 VAL A C 1
ATOM 3178 O O . VAL A 1 391 ? -102.502 7.255 79.770 1.00 60.25 391 VAL A O 1
ATOM 3181 N N . GLY A 1 392 ? -100.637 8.388 79.254 1.00 58.31 392 GLY A N 1
ATOM 3182 C CA . GLY A 1 392 ? -100.740 8.243 77.799 1.00 58.31 392 GLY A CA 1
ATOM 3183 C C . GLY A 1 392 ? -100.608 6.795 77.313 1.00 58.31 392 GLY A C 1
ATOM 3184 O O . GLY A 1 392 ? -101.413 6.355 76.499 1.00 58.31 392 GLY A O 1
ATOM 3185 N N . GLU A 1 393 ? -99.672 6.019 77.860 1.00 61.31 393 GLU A N 1
ATOM 3186 C CA . GLU A 1 393 ? -99.555 4.568 77.625 1.00 61.31 393 GLU A CA 1
ATOM 3187 C C . GLU A 1 393 ? -100.833 3.821 78.049 1.00 61.31 393 GLU A C 1
ATOM 3189 O O . GLU A 1 393 ? -101.354 2.999 77.293 1.00 61.31 393 GLU A O 1
ATOM 3194 N N . LYS A 1 394 ? -101.417 4.170 79.208 1.00 59.16 394 LYS A N 1
ATOM 3195 C CA . LYS A 1 394 ? -102.727 3.645 79.640 1.00 59.16 394 LYS A CA 1
ATOM 3196 C C . LYS A 1 394 ? -103.886 4.107 78.748 1.00 59.16 394 LYS A C 1
ATOM 3198 O O . LYS A 1 394 ? -104.834 3.359 78.548 1.00 59.16 394 LYS A O 1
ATOM 3203 N N . TYR A 1 395 ? -103.822 5.313 78.192 1.00 59.75 395 TYR A N 1
ATOM 3204 C CA . TYR A 1 395 ? -104.821 5.830 77.255 1.00 59.75 395 TYR A CA 1
ATOM 3205 C C . TYR A 1 395 ? -104.754 5.101 75.900 1.00 59.75 395 TYR A C 1
ATOM 3207 O O . TYR A 1 395 ? -105.781 4.682 75.368 1.00 59.75 395 TYR A O 1
ATOM 3215 N N . TYR A 1 396 ? -103.554 4.858 75.362 1.00 58.06 396 TYR A N 1
ATOM 3216 C CA . TYR A 1 396 ? -103.365 4.112 74.112 1.00 58.06 396 TYR A CA 1
ATOM 3217 C C . TYR A 1 396 ? -103.587 2.600 74.258 1.00 58.06 396 TYR A C 1
ATOM 3219 O O . TYR A 1 396 ? -104.020 1.962 73.294 1.00 58.06 396 TYR A O 1
ATOM 3227 N N . SER A 1 397 ? -103.377 2.014 75.441 1.00 61.34 397 SER A N 1
ATOM 3228 C CA . SER A 1 397 ? -103.737 0.613 75.693 1.00 61.34 397 SER A CA 1
ATOM 3229 C C . SER A 1 397 ? -105.257 0.392 75.697 1.00 61.34 397 SER A C 1
ATOM 3231 O O . SER A 1 397 ? -105.719 -0.633 75.198 1.00 61.34 397 SER A O 1
ATOM 3233 N N . ILE A 1 398 ? -106.052 1.391 76.110 1.00 58.50 398 ILE A N 1
ATOM 3234 C CA . ILE A 1 398 ? -107.522 1.383 75.974 1.00 58.50 398 ILE A CA 1
ATOM 3235 C C . ILE A 1 398 ? -107.950 1.423 74.494 1.00 58.50 398 ILE A C 1
ATOM 3237 O O . ILE A 1 398 ? -108.899 0.743 74.107 1.00 58.50 398 ILE A O 1
ATOM 3241 N N . PHE A 1 399 ? -107.216 2.133 73.627 1.00 52.94 399 PHE A N 1
ATOM 3242 C CA . PHE A 1 399 ? -107.463 2.141 72.173 1.00 52.94 399 PHE A CA 1
ATOM 3243 C C . PHE A 1 399 ? -107.098 0.828 71.458 1.00 52.94 399 PHE A C 1
ATOM 3245 O O . PHE A 1 399 ? -107.554 0.609 70.332 1.00 52.94 399 PHE A O 1
ATOM 3252 N N . ARG A 1 400 ? -106.304 -0.049 72.088 1.00 56.84 400 ARG A N 1
ATOM 3253 C CA . ARG A 1 400 ? -105.985 -1.393 71.574 1.00 56.84 400 ARG A CA 1
ATOM 3254 C C . ARG A 1 400 ? -107.000 -2.466 71.994 1.00 56.84 400 ARG A C 1
ATOM 3256 O O . ARG A 1 400 ? -106.905 -3.586 71.500 1.00 56.84 400 ARG A O 1
ATOM 3263 N N . LEU A 1 401 ? -107.990 -2.143 72.834 1.00 58.97 401 LEU A N 1
ATOM 3264 C CA . LEU A 1 401 ? -109.089 -3.057 73.165 1.00 58.97 401 LEU A CA 1
ATOM 3265 C C . LEU A 1 401 ? -110.128 -3.089 72.019 1.00 58.97 401 LEU A C 1
ATOM 3267 O O . LEU A 1 401 ? -110.633 -2.026 71.639 1.00 58.97 401 LEU A O 1
ATOM 3271 N N . PRO A 1 402 ? -110.489 -4.271 71.474 1.00 57.53 402 PRO A N 1
ATOM 3272 C CA . PRO A 1 402 ? -111.203 -4.391 70.194 1.00 57.53 402 PRO A CA 1
ATOM 3273 C C . PRO A 1 402 ? -112.546 -3.654 70.120 1.00 57.53 402 PRO A C 1
ATOM 3275 O O . PRO A 1 402 ? -112.895 -3.105 69.079 1.00 57.53 402 PRO A O 1
ATOM 3278 N N . VAL A 1 403 ? -113.293 -3.616 71.225 1.00 58.78 403 VAL A N 1
ATOM 3279 C CA . VAL A 1 403 ? -114.674 -3.109 71.249 1.00 58.78 403 VAL A CA 1
ATOM 3280 C C . VAL A 1 403 ? -114.728 -1.600 71.530 1.00 58.78 403 VAL A C 1
ATOM 3282 O O . VAL A 1 403 ? -115.462 -0.868 70.870 1.00 58.78 403 VAL A O 1
ATOM 3285 N N . PHE A 1 404 ? -113.897 -1.093 72.446 1.00 57.56 404 PHE A N 1
ATOM 3286 C CA . PHE A 1 404 ? -113.889 0.328 72.829 1.00 57.56 404 PHE A CA 1
ATOM 3287 C C . PHE A 1 404 ? -113.113 1.223 71.846 1.00 57.56 404 PHE A C 1
ATOM 3289 O O . PHE A 1 404 ? -113.507 2.365 71.596 1.00 57.56 404 PHE A O 1
ATOM 3296 N N . GLY A 1 405 ? -112.053 0.705 71.213 1.00 58.69 405 GLY A N 1
ATOM 3297 C CA . GLY A 1 405 ? -111.264 1.452 70.225 1.00 58.69 405 GLY A CA 1
ATOM 3298 C C . GLY A 1 405 ? -111.996 1.734 68.903 1.00 58.69 405 GLY A C 1
ATOM 3299 O O . GLY A 1 405 ? -111.577 2.615 68.145 1.00 58.69 405 GLY A O 1
ATOM 3300 N N . PHE A 1 406 ? -113.080 1.008 68.608 1.00 59.75 406 PHE A N 1
ATOM 3301 C CA . PHE A 1 406 ? -113.922 1.231 67.428 1.00 59.75 406 PHE A CA 1
ATOM 3302 C C . PHE A 1 406 ? -114.866 2.427 67.624 1.00 59.75 406 PHE A C 1
ATOM 3304 O O . PHE A 1 406 ? -114.948 3.307 66.766 1.00 59.75 406 PHE A O 1
ATOM 3311 N N . VAL A 1 407 ? -115.494 2.523 68.800 1.00 61.88 407 VAL A N 1
ATOM 3312 C CA . VAL A 1 407 ? -116.429 3.605 69.155 1.00 61.88 407 VAL A CA 1
ATOM 3313 C C . VAL A 1 407 ? -115.715 4.961 69.217 1.00 61.88 407 VAL A C 1
ATOM 3315 O O . VAL A 1 407 ? -116.183 5.941 68.642 1.00 61.88 407 VAL A O 1
ATOM 3318 N N . LEU A 1 408 ? -114.521 5.019 69.811 1.00 59.97 408 LEU A N 1
ATOM 3319 C CA . LEU A 1 408 ? -113.738 6.259 69.890 1.00 59.97 408 LEU A CA 1
ATOM 3320 C C . LEU A 1 408 ? -113.166 6.714 68.531 1.00 59.97 408 LEU A C 1
ATOM 3322 O O . LEU A 1 408 ? -113.017 7.916 68.299 1.00 59.97 408 LEU A O 1
ATOM 3326 N N . ARG A 1 409 ? -112.898 5.788 67.595 1.00 63.28 409 ARG A N 1
ATOM 3327 C CA . ARG A 1 409 ? -112.520 6.132 66.208 1.00 63.28 409 ARG A CA 1
ATOM 3328 C C . ARG A 1 409 ? -113.694 6.692 65.399 1.00 63.28 409 ARG A C 1
ATOM 3330 O O . ARG A 1 409 ? -113.475 7.581 64.578 1.00 63.28 409 ARG A O 1
ATOM 3337 N N . MET A 1 410 ? -114.916 6.227 65.662 1.00 61.31 410 MET A N 1
ATOM 3338 C CA . MET A 1 410 ? -116.146 6.793 65.092 1.00 61.31 410 MET A CA 1
ATOM 3339 C C . MET A 1 410 ? -116.392 8.229 65.581 1.00 61.31 410 MET A C 1
ATOM 3341 O O . MET A 1 410 ? -116.641 9.112 64.767 1.00 61.31 410 MET A O 1
ATOM 3345 N N . VAL A 1 411 ? -116.227 8.499 66.881 1.00 61.72 411 VAL A N 1
ATOM 3346 C CA . VAL A 1 411 ? -116.449 9.841 67.459 1.00 61.72 411 VAL A CA 1
ATOM 3347 C C . VAL A 1 411 ? -115.421 10.868 66.959 1.00 61.72 411 VAL A C 1
ATOM 3349 O O . VAL A 1 411 ? -115.784 11.997 66.631 1.00 61.72 411 VAL A O 1
ATOM 3352 N N . ARG A 1 412 ? -114.145 10.489 66.795 1.00 60.41 412 ARG A N 1
ATOM 3353 C CA . ARG A 1 412 ? -113.111 11.403 66.267 1.00 60.41 412 ARG A CA 1
ATOM 3354 C C . ARG A 1 412 ? -113.351 11.809 64.806 1.00 60.41 412 ARG A C 1
ATOM 3356 O O . ARG A 1 412 ? -113.012 12.928 64.439 1.00 60.41 412 ARG A O 1
ATOM 3363 N N . LYS A 1 413 ? -113.975 10.944 63.997 1.00 58.97 413 LYS A N 1
ATOM 3364 C CA . LYS A 1 413 ? -114.361 11.247 62.605 1.00 58.97 413 LYS A CA 1
ATOM 3365 C C . LYS A 1 413 ? -115.517 12.251 62.486 1.00 58.97 413 LYS A C 1
ATOM 3367 O O . LYS A 1 413 ? -115.730 12.780 61.403 1.00 58.97 413 LYS A O 1
ATOM 3372 N N . VAL A 1 414 ? -116.255 12.497 63.570 1.00 60.38 414 VAL A N 1
ATOM 3373 C CA . VAL A 1 414 ? -117.397 13.429 63.603 1.00 60.38 414 VAL A CA 1
ATOM 3374 C C . VAL A 1 414 ? -117.007 14.795 64.187 1.00 60.38 414 VAL A C 1
ATOM 3376 O O . VAL A 1 414 ? -117.627 15.796 63.850 1.00 60.38 414 VAL A O 1
ATOM 3379 N N . VAL A 1 415 ? -115.959 14.860 65.017 1.00 57.47 415 VAL A N 1
ATOM 3380 C CA . VAL A 1 415 ? -115.559 16.082 65.750 1.00 57.47 415 VAL A CA 1
ATOM 3381 C C . VAL A 1 415 ? -114.369 16.817 65.114 1.00 57.47 415 VAL A C 1
ATOM 3383 O O . VAL A 1 415 ? -114.171 17.998 65.376 1.00 57.47 415 VAL A O 1
ATOM 3386 N N . VAL A 1 416 ? -113.600 16.165 64.239 1.00 56.84 416 VAL A N 1
ATOM 3387 C CA . VAL A 1 416 ? -112.525 16.808 63.471 1.00 56.84 416 VAL A CA 1
ATOM 3388 C C . VAL A 1 416 ? -112.849 16.638 61.993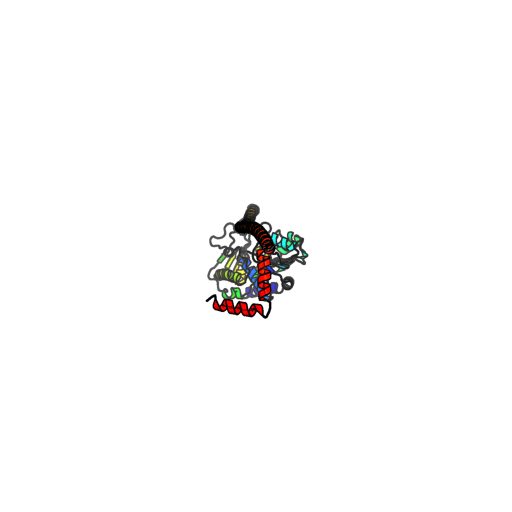 1.00 56.84 416 VAL A C 1
ATOM 3390 O O . VAL A 1 416 ? -112.672 15.547 61.450 1.00 56.84 416 VAL A O 1
ATOM 3393 N N . ARG A 1 417 ? -113.369 17.690 61.360 1.00 47.31 417 ARG A N 1
ATOM 3394 C CA . ARG A 1 417 ? -113.190 17.853 59.917 1.00 47.31 417 ARG A CA 1
ATOM 3395 C C . ARG A 1 417 ? -111.858 18.535 59.680 1.00 47.31 417 ARG A C 1
ATOM 3397 O O . ARG A 1 417 ? -111.618 19.549 60.371 1.00 47.31 417 ARG A O 1
#

Solvent-accessible surface area (backbone atoms only — not comparable to full-atom values): 22231 Å² total; per-residue (Å²): 134,69,69,63,48,58,53,45,47,50,50,57,27,45,53,55,69,65,32,58,70,60,50,51,50,50,50,56,38,55,79,58,73,22,30,33,34,46,56,68,31,35,42,45,49,20,40,26,31,37,6,46,52,45,50,31,55,78,69,75,49,83,60,57,68,57,72,82,86,54,73,63,54,58,66,95,57,58,29,40,39,35,45,41,42,84,53,40,27,62,84,80,27,62,88,59,50,67,43,50,52,55,34,46,75,72,71,24,36,38,38,37,37,27,22,45,52,36,93,50,47,57,86,46,40,92,43,43,94,36,39,39,40,27,12,28,25,66,69,29,43,56,47,28,46,75,50,59,42,56,72,94,33,51,45,76,39,66,46,36,46,56,44,43,62,63,82,77,51,60,91,41,69,54,81,41,82,39,72,71,43,44,35,39,49,87,56,86,57,28,41,55,88,74,64,62,91,84,43,39,51,68,43,66,79,44,54,79,42,67,39,79,45,62,70,70,22,48,57,61,50,42,55,52,50,49,56,54,25,42,22,42,26,39,38,30,46,41,62,47,57,50,50,52,38,47,76,56,68,28,35,29,43,38,37,52,33,68,52,67,62,45,54,46,36,29,76,64,54,48,60,73,34,88,49,40,45,78,48,92,67,81,61,77,62,52,75,68,54,54,54,51,47,54,54,52,42,45,50,52,50,50,52,50,50,52,51,51,52,50,47,51,52,48,52,48,51,52,51,53,50,54,50,50,53,54,49,50,55,51,49,53,53,50,50,54,51,51,53,52,52,51,52,52,49,51,53,51,52,50,52,51,53,52,50,52,55,49,52,57,48,49,56,50,49,50,59,47,49,53,52,51,50,52,50,52,51,52,52,49,52,50,47,64,69,31,71,66,45,56,48,48,54,54,53,52,53,51,53,68,37,82,72,59,29,52,56,57,54,56,53,51,67,74,76,56,129

Secondary structure (DSSP, 8-state):
--HHHHHHHHHHHHHHHH-HHHHHHHHHHHHTTPEEE--EESHHHHHHHHHHHHHHHHTT--PPBP----TTTTTT-SEEEEPP-S-EETTTB-TTHHHHHHHHHTT-EEEEEEE-EES-STTTGGGGGGEEEEESSHHHHHHHHHTT--GGGEEE---GGGG--GGGTGGG----SEEEEEE---STT-S-SS--TT-B-GGGGS-SEE--SHHHHHHHHHHHHHHHHTEEEEEES-HHHHHHHHHTT-EEEEPP-SSTHHHHHHHHTGGGSTTEEE-----SS-HHHHHHHHHHHHHHHHHHHHHHHHHHHHHHHHHHHHHHHHHHHHHHHHHHHHHHHHHHHHHHHHHHHHHHHHHHHHHHHHHHHHHHHHHHHHHHHHHHHSHHHHHHHHHHHHHTSTTHHHHHHHHHHHH--

Radius of gyration: 48.49 Å; Cα contacts (8 Å, |Δi|>4): 586; chains: 1; bounding box: 146×44×115 Å